Protein AF-A0A7M7L2E6-F1 (afdb_monomer)

Organism: Varroa destructor (NCBI:txid109461)

Solvent-accessible surface area (backbone atoms only — not comparable to full-atom values): 28988 Å² total; per-residue (Å²): 118,69,72,69,52,51,59,59,51,60,64,73,70,65,78,81,90,69,77,88,73,81,75,79,84,74,83,80,76,88,74,62,48,76,52,55,46,76,39,78,93,75,64,26,36,40,39,36,39,40,56,100,57,80,44,65,32,76,37,39,51,66,53,49,52,50,43,47,63,55,47,35,76,76,42,61,82,48,64,85,45,53,67,94,62,72,76,58,90,45,74,78,56,30,52,62,44,36,53,38,44,43,52,30,53,48,52,45,34,73,75,60,32,65,68,42,50,39,41,67,67,42,65,57,54,87,62,53,76,58,73,50,51,71,69,46,56,52,43,52,50,52,52,33,53,49,49,32,48,50,27,52,53,48,45,50,50,49,64,70,44,26,85,80,58,38,68,70,57,35,49,56,53,49,54,53,37,50,44,53,30,48,48,29,46,42,53,45,50,49,63,59,43,51,58,34,41,54,44,38,57,55,24,78,74,42,93,52,68,70,43,42,55,51,17,55,53,28,54,49,49,48,38,54,50,50,28,52,50,31,46,53,54,28,52,54,44,40,48,54,47,54,46,53,51,57,76,55,58,81,52,60,71,86,76,47,53,71,69,56,45,50,54,49,52,41,40,54,23,45,35,36,47,35,45,45,54,24,50,48,35,48,48,52,45,54,48,52,54,41,53,53,54,52,73,76,46,60,94,88,54,86,48,68,67,56,46,51,47,54,29,52,51,37,54,50,50,46,52,46,49,53,45,51,48,55,29,50,56,45,36,47,53,51,51,52,37,35,75,71,69,77,45,64,67,83,85,41,52,81,46,51,52,76,59,66,72,53,26,79,76,72,48,90,75,78,86,73,47,79,68,53,49,56,53,50,52,53,51,44,56,54,50,47,52,55,38,51,53,51,32,51,50,38,50,52,52,65,71,58,43,82,78,76,80,81,90,79,91,80,93,72,82,87,71,89,82,73,91,68,73,73,76,71,80,67,74,50,71,68,52,54,51,50,52,49,53,52,47,50,53,51,42,36,50,51,53,71,68,70,53,74,84,70,85,73,78,77,59,83,66,76,80,74,86,70,85,69,88,73,87,79,92,71,95,73,97,80,81,86,82,67,63,60,66,66,67,57,66,67,67,49,71,65,73,76,113

Foldseek 3Di:
DVPVVVVVVVVVPDDPPDPDDPDPQDPFQPPKDKAWDADLVVQWIWIWIDHVDIFIATHHPLLVVVLVVLLCVLPVVLVVQQDPDSRDNDRVSVVVNRVSVNRSLVVCCNRVNPLQSCCSGGVPQFADLLRDDPSNLVSQLVVLVVQLVVLVVQLVVLVVCDVVCDPVRSLVSLLVSLLSNLLSLLSNLLSLLQLLLVLLVVLVVDDDPVSVVLNLLSVLLLLLSQLVSLVVNLCSLVVSLVVLCVVCPPDPLVPDPLVSNLVNLLSQLVSLLSVLSNLLSVLVSLVVVLVVVVVPDDPVDPPLVNLVSVLVSLVSVLVSLVSVLVNLVSLLVVVVCVVVVSDDPLSCVVSQDDNVVVCVVPNDDDRDDPVNSVVSNVVSVVVSVVSVVSSVVSVVCSVVPPDDDDDDDDDDDPDDDDPPPPPPPSPPPVVSVVSSVVSSVVSNVCVVVVPDDDRDDGDPDPPPVPPDPDDDDDDDDDDRDPSPVSNPDSSVVSNVD

Structure (mmCIF, N/CA/C/O backbone):
data_AF-A0A7M7L2E6-F1
#
_entry.id   AF-A0A7M7L2E6-F1
#
loop_
_atom_site.group_PDB
_atom_site.id
_atom_site.type_symbol
_atom_site.label_atom_id
_atom_site.label_alt_id
_atom_site.label_comp_id
_atom_site.label_asym_id
_atom_site.label_entity_id
_atom_site.label_seq_id
_atom_site.pdbx_PDB_ins_code
_atom_site.Cartn_x
_atom_site.Cartn_y
_atom_site.Cartn_z
_atom_site.occupancy
_atom_site.B_iso_or_equiv
_atom_site.auth_seq_id
_atom_site.auth_comp_id
_atom_site.auth_asym_id
_atom_site.auth_atom_id
_atom_site.pdbx_PDB_model_num
ATOM 1 N N . MET A 1 1 ? -19.469 5.366 -15.930 1.00 36.00 1 MET A N 1
ATOM 2 C CA . MET A 1 1 ? -18.428 4.706 -15.107 1.00 36.00 1 MET A CA 1
ATOM 3 C C . MET A 1 1 ? -18.987 3.955 -13.895 1.00 36.00 1 MET A C 1
ATOM 5 O O . MET A 1 1 ? -18.402 2.942 -13.564 1.00 36.00 1 MET A O 1
ATOM 9 N N . SER A 1 2 ? -20.121 4.353 -13.292 1.00 35.62 2 SER A N 1
ATOM 10 C CA . SER A 1 2 ? -20.678 3.677 -12.095 1.00 35.62 2 SER A CA 1
ATOM 11 C C . SER A 1 2 ? -21.212 2.250 -12.341 1.00 35.62 2 SER A C 1
ATOM 13 O O . SER A 1 2 ? -20.822 1.329 -11.640 1.00 35.62 2 SER A O 1
ATOM 15 N N . ALA A 1 3 ? -22.001 2.019 -13.399 1.00 25.95 3 ALA A N 1
ATOM 16 C CA . ALA A 1 3 ? -22.661 0.718 -13.621 1.00 25.95 3 ALA A CA 1
ATOM 17 C C . ALA A 1 3 ? -21.744 -0.401 -14.173 1.00 25.95 3 ALA A C 1
ATOM 19 O O . ALA A 1 3 ? -22.032 -1.584 -14.026 1.00 25.95 3 ALA A O 1
ATOM 20 N N . MET A 1 4 ? -20.620 -0.045 -14.809 1.00 29.53 4 MET A N 1
ATOM 21 C CA . MET A 1 4 ? -19.663 -1.021 -15.363 1.00 29.53 4 MET A CA 1
ATOM 22 C C . MET A 1 4 ? -18.672 -1.547 -14.309 1.00 29.53 4 MET A C 1
ATOM 24 O O . MET A 1 4 ? -18.077 -2.605 -14.498 1.00 29.53 4 MET A O 1
ATOM 28 N N . VAL A 1 5 ? -18.509 -0.811 -13.204 1.00 37.50 5 VAL A N 1
ATOM 29 C CA . VAL A 1 5 ? -17.696 -1.212 -12.046 1.00 37.50 5 VAL A CA 1
ATOM 30 C C . VAL A 1 5 ? -18.522 -2.095 -11.105 1.00 37.50 5 VAL A C 1
ATOM 32 O O . VAL A 1 5 ? -18.025 -3.126 -10.668 1.00 37.50 5 VAL A O 1
ATOM 35 N N . GLU A 1 6 ? -19.810 -1.793 -10.906 1.00 30.44 6 GLU A N 1
ATOM 36 C CA . GLU A 1 6 ? -20.743 -2.648 -10.146 1.00 30.44 6 GLU A CA 1
ATOM 37 C C . GLU A 1 6 ? -20.878 -4.063 -10.732 1.00 30.44 6 GLU A C 1
ATOM 39 O O . GLU A 1 6 ? -20.789 -5.045 -9.999 1.00 30.44 6 GLU A O 1
ATOM 44 N N . ALA A 1 7 ? -20.977 -4.200 -12.060 1.00 30.70 7 ALA A N 1
ATOM 45 C CA . ALA A 1 7 ? -21.069 -5.514 -12.706 1.00 30.70 7 ALA A CA 1
ATOM 46 C C . ALA A 1 7 ? -19.792 -6.370 -12.551 1.00 30.70 7 ALA A C 1
ATOM 48 O O . ALA A 1 7 ? -19.868 -7.598 -12.539 1.00 30.70 7 ALA A O 1
ATOM 49 N N . ARG A 1 8 ? -18.617 -5.739 -12.395 1.00 37.03 8 ARG A N 1
ATOM 50 C CA . ARG A 1 8 ? -17.350 -6.438 -12.114 1.00 37.03 8 ARG A CA 1
ATOM 51 C C . ARG A 1 8 ? -17.229 -6.862 -10.651 1.00 37.03 8 ARG A C 1
ATOM 53 O O . ARG A 1 8 ? -16.575 -7.862 -10.384 1.00 37.03 8 ARG A O 1
ATOM 60 N N . VAL A 1 9 ? -17.902 -6.163 -9.736 1.00 35.94 9 VAL A N 1
ATOM 61 C CA . VAL A 1 9 ? -17.963 -6.523 -8.311 1.00 35.94 9 VAL A CA 1
ATOM 62 C C . VAL A 1 9 ? -19.000 -7.619 -8.045 1.00 35.94 9 VAL A C 1
ATOM 64 O O . VAL A 1 9 ? -18.755 -8.499 -7.228 1.00 35.94 9 VAL A O 1
ATOM 67 N N . GLN A 1 10 ? -20.108 -7.670 -8.792 1.00 32.78 10 GLN A N 1
ATOM 68 C CA . GLN A 1 10 ? -21.101 -8.749 -8.657 1.00 32.78 10 GLN A CA 1
ATOM 69 C C . GLN A 1 10 ? -20.528 -10.137 -9.017 1.00 32.78 10 GLN A C 1
ATOM 71 O O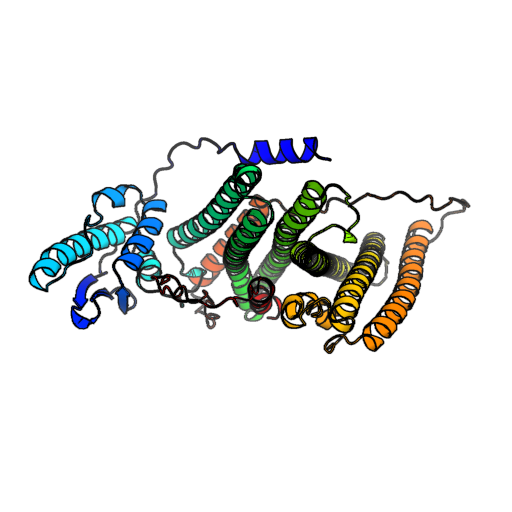 . GLN A 1 10 ? -20.920 -11.144 -8.429 1.00 32.78 10 GLN A O 1
ATOM 76 N N . ALA A 1 11 ? -19.566 -10.193 -9.947 1.00 34.84 11 ALA A N 1
ATOM 77 C CA . ALA A 1 11 ? -18.842 -11.415 -10.302 1.00 34.84 11 ALA A CA 1
ATOM 78 C C . ALA A 1 11 ? -17.820 -11.856 -9.228 1.00 34.84 11 ALA A C 1
ATOM 80 O O . ALA A 1 11 ? -17.425 -13.017 -9.216 1.00 34.84 11 ALA A O 1
ATOM 81 N N . LEU A 1 12 ? -17.444 -10.968 -8.294 1.00 34.41 12 LEU A N 1
ATOM 82 C CA . LEU A 1 12 ? -16.587 -11.272 -7.135 1.00 34.41 12 LEU A CA 1
ATOM 83 C C . LEU A 1 12 ? -17.357 -11.934 -5.973 1.00 34.41 12 LEU A C 1
ATOM 85 O O . LEU A 1 12 ? -16.743 -12.355 -4.998 1.00 34.41 12 LEU A O 1
ATOM 89 N N . LEU A 1 13 ? -18.690 -12.036 -6.060 1.00 32.56 13 LEU A N 1
ATOM 90 C CA . LEU A 1 13 ? -19.552 -12.587 -5.002 1.00 32.56 13 LEU A CA 1
ATOM 91 C C . LEU A 1 13 ? -19.965 -14.051 -5.225 1.00 32.56 13 LEU A C 1
ATOM 93 O O . LEU A 1 13 ? -20.563 -14.656 -4.336 1.00 32.56 13 LEU A O 1
ATOM 97 N N . GLN A 1 14 ? -19.675 -14.642 -6.387 1.00 27.91 14 GLN A N 1
ATOM 98 C CA . GLN A 1 14 ? -20.063 -16.023 -6.682 1.00 27.91 14 GLN A CA 1
ATOM 99 C C . GLN A 1 14 ? -18.870 -16.964 -6.522 1.00 27.91 14 GLN A C 1
ATOM 101 O O . GLN A 1 14 ? -18.036 -17.110 -7.412 1.00 27.91 14 GLN A O 1
ATOM 106 N N . ALA A 1 15 ? -18.802 -17.621 -5.364 1.00 31.91 15 ALA A N 1
ATOM 107 C CA . ALA A 1 15 ? -17.883 -18.727 -5.140 1.00 31.91 15 ALA A CA 1
ATOM 108 C C . ALA A 1 15 ? -18.199 -19.882 -6.114 1.00 31.91 15 ALA A C 1
ATOM 110 O O . ALA A 1 15 ? -19.363 -20.286 -6.212 1.00 31.91 15 ALA A O 1
ATOM 111 N N . PRO A 1 16 ? -17.206 -20.473 -6.801 1.00 31.25 16 PRO A N 1
ATOM 112 C CA . PRO A 1 16 ? -17.433 -21.701 -7.544 1.00 31.25 16 PRO A CA 1
ATOM 113 C C . PRO A 1 16 ? -17.697 -22.833 -6.546 1.00 31.25 16 PRO A C 1
ATOM 115 O O . PRO A 1 16 ? -16.834 -23.185 -5.738 1.00 31.25 16 PRO A O 1
ATOM 118 N N . SER A 1 17 ? -18.892 -23.424 -6.606 1.00 30.11 17 SER A N 1
ATOM 119 C CA . SER A 1 17 ? -19.244 -24.635 -5.865 1.00 30.11 17 SER A CA 1
ATOM 120 C C . SER A 1 17 ? -18.403 -25.809 -6.374 1.00 30.11 17 SER A C 1
ATOM 122 O O . SER A 1 17 ? -18.797 -26.535 -7.288 1.00 30.11 17 SER A O 1
ATOM 124 N N . SER A 1 18 ? -17.211 -25.972 -5.808 1.00 34.94 18 SER A N 1
ATOM 125 C CA . SER A 1 18 ? -16.357 -27.131 -6.053 1.00 34.94 18 SER A CA 1
ATOM 126 C C . SER A 1 18 ? -16.711 -28.234 -5.050 1.00 34.94 18 SER A C 1
ATOM 128 O O . SER A 1 18 ? -16.861 -27.939 -3.862 1.00 34.94 18 SER A O 1
ATOM 130 N N . PRO A 1 19 ? -16.847 -29.501 -5.480 1.00 31.48 19 PRO A N 1
ATOM 131 C CA . PRO A 1 19 ? -17.125 -30.605 -4.569 1.00 31.48 19 PRO A CA 1
ATOM 132 C C . PRO A 1 19 ? -15.952 -30.805 -3.592 1.00 31.48 19 PRO A C 1
ATOM 134 O O . PRO A 1 19 ? -14.810 -30.478 -3.934 1.00 31.48 19 PRO A O 1
ATOM 137 N N . PRO A 1 20 ? -16.192 -31.357 -2.388 1.00 31.31 20 PRO A N 1
ATOM 138 C CA . PRO A 1 20 ? -15.152 -31.533 -1.382 1.00 31.31 20 PRO A CA 1
ATOM 139 C C . PRO A 1 20 ? -14.065 -32.476 -1.913 1.00 31.31 20 PRO A C 1
ATOM 141 O O . PRO A 1 20 ? -14.255 -33.689 -2.024 1.00 31.31 20 PRO A O 1
ATOM 144 N N . ARG A 1 21 ? -12.901 -31.914 -2.255 1.00 36.22 21 ARG A N 1
ATOM 145 C CA . ARG A 1 21 ? -11.691 -32.687 -2.546 1.00 36.22 21 ARG A CA 1
ATOM 146 C C . ARG A 1 21 ? -11.227 -33.325 -1.239 1.00 36.22 21 ARG A C 1
ATOM 148 O O . ARG A 1 21 ? -10.922 -32.616 -0.284 1.00 36.22 21 ARG A O 1
ATOM 155 N N . ARG A 1 22 ? -11.167 -34.662 -1.197 1.00 30.41 22 ARG A N 1
ATOM 156 C CA . ARG A 1 22 ? -10.532 -35.400 -0.096 1.00 30.41 22 ARG A CA 1
ATOM 157 C C . ARG A 1 22 ? -9.095 -34.904 0.063 1.00 30.41 22 ARG A C 1
ATOM 159 O O . ARG A 1 22 ? -8.297 -35.020 -0.865 1.00 30.41 22 ARG A O 1
ATOM 166 N N . VAL A 1 23 ? -8.801 -34.350 1.234 1.00 35.06 23 VAL A N 1
ATOM 167 C CA . VAL A 1 23 ? -7.448 -33.981 1.654 1.00 35.06 23 VAL A CA 1
ATOM 168 C C . VAL A 1 23 ? -6.615 -35.271 1.718 1.00 35.06 23 VAL A C 1
ATOM 170 O O . VAL A 1 23 ? -7.081 -36.247 2.315 1.00 35.06 23 VAL A O 1
ATOM 173 N N . PRO A 1 24 ? -5.429 -35.341 1.086 1.00 34.34 24 PRO A N 1
ATOM 174 C CA . PRO A 1 24 ? -4.518 -36.467 1.270 1.00 34.34 24 PRO A CA 1
ATOM 175 C C . PRO A 1 24 ? -4.148 -36.563 2.752 1.00 34.34 24 PRO A C 1
ATOM 177 O O . PRO A 1 24 ? -3.794 -35.552 3.354 1.00 34.34 24 PRO A O 1
ATOM 180 N N . MET A 1 25 ? -4.239 -37.754 3.348 1.00 35.12 25 MET A N 1
ATOM 181 C CA . MET A 1 25 ? -3.798 -37.940 4.730 1.00 35.12 25 MET A CA 1
ATOM 182 C C . MET A 1 25 ? -2.310 -37.590 4.842 1.00 35.12 25 MET A C 1
ATOM 184 O O . MET A 1 25 ? -1.479 -38.148 4.123 1.00 35.12 25 MET A O 1
ATOM 188 N N . LEU A 1 26 ? -2.008 -36.635 5.723 1.00 44.16 26 LEU A N 1
ATOM 189 C CA . LEU A 1 26 ? -0.656 -36.216 6.076 1.00 44.16 26 LEU A CA 1
ATOM 190 C C . LEU A 1 26 ? 0.149 -37.408 6.630 1.00 44.16 26 LEU A C 1
ATOM 192 O O . LEU A 1 26 ? -0.424 -38.288 7.280 1.00 44.16 26 LEU A O 1
ATOM 196 N N . PRO A 1 27 ? 1.476 -37.454 6.408 1.00 39.38 27 PRO A N 1
ATOM 197 C CA . PRO A 1 27 ? 2.329 -38.460 7.022 1.00 39.38 27 PRO A CA 1
ATOM 198 C C . PRO A 1 27 ? 2.251 -38.340 8.548 1.00 39.38 27 PRO A C 1
ATOM 200 O O . PRO A 1 27 ? 2.429 -37.263 9.115 1.00 39.38 27 PRO A O 1
ATOM 203 N N . THR A 1 28 ? 1.987 -39.462 9.214 1.00 41.62 28 THR A N 1
ATOM 204 C CA . THR A 1 28 ? 1.915 -39.569 10.674 1.00 41.62 28 THR A CA 1
ATOM 205 C C . THR A 1 28 ? 3.182 -39.012 11.321 1.00 41.62 28 THR A C 1
ATOM 207 O O . THR A 1 28 ? 4.281 -39.517 11.083 1.00 41.62 28 THR A O 1
ATOM 210 N N . SER A 1 29 ? 3.023 -37.985 12.159 1.00 49.69 29 SER A N 1
ATOM 211 C CA . SER A 1 29 ? 4.074 -37.325 12.938 1.00 49.69 29 SER A CA 1
ATOM 212 C C . SER A 1 29 ? 4.610 -38.238 14.050 1.00 49.69 29 SER A C 1
ATOM 214 O O . SER A 1 29 ? 4.361 -38.021 15.237 1.00 49.69 29 SER A O 1
ATOM 216 N N . GLY A 1 30 ? 5.326 -39.299 13.682 1.00 46.09 30 GLY A N 1
ATOM 217 C CA . GLY A 1 30 ? 6.003 -40.180 14.629 1.00 46.09 30 GLY A CA 1
ATOM 218 C C . GLY A 1 30 ? 7.189 -39.462 15.272 1.00 46.09 30 GLY A C 1
ATOM 219 O O . GLY A 1 30 ? 8.284 -39.490 14.724 1.00 46.09 30 GLY A O 1
ATOM 220 N N . GLY A 1 31 ? 6.970 -38.791 16.407 1.00 68.62 31 GLY A N 1
ATOM 221 C CA . GLY A 1 31 ? 8.048 -38.254 17.250 1.00 68.62 31 GLY A CA 1
ATOM 222 C C . GLY A 1 31 ? 7.841 -36.851 17.824 1.00 68.62 31 GLY A C 1
ATOM 223 O O . GLY A 1 31 ? 8.683 -36.407 18.597 1.00 68.62 31 GLY A O 1
ATOM 224 N N . ALA A 1 32 ? 6.758 -36.142 17.486 1.00 79.19 32 ALA A N 1
ATOM 225 C CA . ALA A 1 32 ? 6.509 -34.817 18.054 1.00 79.19 32 ALA A CA 1
ATOM 226 C C . ALA A 1 32 ? 5.829 -34.913 19.437 1.00 79.19 32 ALA A C 1
ATOM 228 O O . ALA A 1 32 ? 4.757 -35.506 19.559 1.00 79.19 32 ALA A O 1
ATOM 229 N N . GLN A 1 33 ? 6.431 -34.327 20.476 1.00 85.44 33 GLN A N 1
ATOM 230 C CA . GLN A 1 33 ? 5.898 -34.314 21.844 1.00 85.44 33 GLN A CA 1
ATOM 231 C C . GLN A 1 33 ? 5.470 -32.902 22.249 1.00 85.44 33 GLN A C 1
ATOM 233 O O . GLN A 1 33 ? 6.239 -31.954 22.108 1.00 85.44 33 GLN A O 1
ATOM 238 N N . LEU A 1 34 ? 4.254 -32.766 22.787 1.00 90.31 34 LEU A N 1
ATOM 239 C CA . LEU A 1 34 ? 3.698 -31.490 23.234 1.00 90.31 34 LEU A CA 1
ATOM 240 C C . LEU A 1 34 ? 3.366 -31.518 24.732 1.00 90.31 34 LEU A C 1
ATOM 242 O O . LEU A 1 34 ? 2.693 -32.440 25.207 1.00 90.31 34 LEU A O 1
ATOM 246 N N . ASN A 1 35 ? 3.812 -30.498 25.469 1.00 91.12 35 ASN A N 1
ATOM 247 C CA . ASN A 1 35 ? 3.484 -30.302 26.883 1.00 91.12 35 ASN A CA 1
ATOM 248 C C . ASN A 1 35 ? 2.792 -28.954 27.111 1.00 91.12 35 ASN A C 1
ATOM 250 O O . ASN A 1 35 ? 3.041 -27.987 26.389 1.00 91.12 35 ASN A O 1
ATOM 254 N N . VAL A 1 36 ? 1.922 -28.932 28.121 1.00 92.94 36 VAL A N 1
ATOM 255 C CA . VAL A 1 36 ? 1.087 -27.795 28.509 1.00 92.94 36 VAL A CA 1
ATOM 256 C C . VAL A 1 36 ? 1.127 -27.686 30.023 1.00 92.94 36 VAL A C 1
ATOM 258 O O . VAL A 1 36 ? 0.654 -28.597 30.701 1.00 92.94 36 VAL A O 1
ATOM 261 N N . ASP A 1 37 ? 1.621 -26.563 30.523 1.00 91.81 37 ASP A N 1
ATOM 262 C CA . ASP A 1 37 ? 1.673 -26.250 31.946 1.00 91.81 37 ASP A CA 1
ATOM 263 C C . ASP A 1 37 ? 1.014 -24.888 32.208 1.00 91.81 37 ASP A C 1
ATOM 265 O O . ASP A 1 37 ? 0.951 -24.030 31.328 1.00 91.81 37 ASP A O 1
ATOM 269 N N . TRP A 1 38 ? 0.488 -24.676 33.412 1.00 91.56 38 TRP A N 1
ATOM 270 C CA . TRP A 1 38 ? -0.075 -23.388 33.826 1.00 91.56 38 TRP A CA 1
ATOM 271 C C . TRP A 1 38 ? 0.908 -22.648 34.727 1.00 91.56 38 TRP A C 1
ATOM 273 O O . TRP A 1 38 ? 1.419 -23.225 35.684 1.00 91.56 38 TRP A O 1
ATOM 283 N N . GLU A 1 39 ? 1.131 -21.361 34.454 1.00 89.38 39 GLU A N 1
ATOM 284 C CA . GLU A 1 39 ? 1.945 -20.465 35.277 1.00 89.38 39 GLU A CA 1
ATOM 285 C C . GLU A 1 39 ? 1.038 -19.481 36.041 1.00 89.38 39 GLU A C 1
ATOM 287 O O . GLU A 1 39 ? 0.658 -18.434 35.500 1.00 89.38 39 GLU A O 1
ATOM 292 N N . PRO A 1 40 ? 0.707 -19.754 37.321 1.00 83.31 40 PRO A N 1
ATOM 293 C CA . PRO A 1 40 ? -0.253 -18.953 38.083 1.00 83.31 40 PRO A CA 1
ATOM 294 C C . PRO A 1 40 ? 0.177 -17.499 38.259 1.00 83.31 40 PRO A C 1
ATOM 296 O O . PRO A 1 40 ? -0.663 -16.604 38.227 1.00 83.31 40 PRO A O 1
ATOM 299 N N . GLN A 1 41 ? 1.484 -17.257 38.418 1.00 84.50 41 GLN A N 1
ATOM 300 C CA . GLN A 1 41 ? 2.014 -15.909 38.637 1.00 84.50 41 GLN A CA 1
ATOM 301 C C . GLN A 1 41 ? 1.810 -14.998 37.426 1.00 84.50 41 GLN A C 1
ATOM 303 O O . GLN A 1 41 ? 1.548 -13.810 37.588 1.00 84.50 41 GLN A O 1
ATOM 308 N N . LYS A 1 42 ? 1.889 -15.560 36.217 1.00 85.81 42 LYS A N 1
ATOM 309 C CA . LYS A 1 42 ? 1.720 -14.811 34.968 1.00 85.81 42 LYS A CA 1
ATOM 310 C C . LYS A 1 42 ? 0.306 -14.900 34.406 1.00 85.81 42 LYS A C 1
ATOM 312 O O . LYS A 1 42 ? -0.016 -14.155 33.488 1.00 85.81 42 LYS A O 1
ATOM 317 N N . LYS A 1 43 ? -0.526 -15.804 34.937 1.00 88.75 43 LYS A N 1
ATOM 318 C CA . LYS A 1 43 ? -1.839 -16.168 34.386 1.00 88.75 43 LYS A CA 1
ATOM 319 C C . LYS A 1 43 ? -1.750 -16.573 32.904 1.00 88.75 43 LYS A C 1
ATOM 321 O O . LYS A 1 43 ? -2.564 -16.147 32.084 1.00 88.75 43 LYS A O 1
ATOM 326 N N . ARG A 1 44 ? -0.729 -17.365 32.560 1.00 91.69 44 ARG A N 1
ATOM 327 C CA . ARG A 1 44 ? -0.437 -17.824 31.190 1.00 91.69 44 ARG A CA 1
ATOM 328 C C . ARG A 1 44 ? -0.202 -19.333 31.160 1.00 91.69 44 ARG A C 1
ATOM 330 O O . ARG A 1 44 ? 0.229 -19.924 32.147 1.00 91.69 44 ARG A O 1
ATOM 337 N N . PHE A 1 45 ? -0.454 -19.936 30.007 1.00 92.19 45 PHE A N 1
ATOM 338 C CA . PHE A 1 45 ? -0.129 -21.321 29.695 1.00 92.19 45 PHE A CA 1
ATOM 339 C C . PHE A 1 45 ? 1.269 -21.393 29.083 1.00 92.19 45 PHE A C 1
ATOM 341 O O . PHE A 1 45 ? 1.541 -20.742 28.076 1.00 92.19 45 PHE A O 1
ATOM 348 N N . ALA A 1 46 ? 2.151 -22.191 29.669 1.00 92.44 46 ALA A N 1
ATOM 349 C CA . ALA A 1 46 ? 3.427 -22.548 29.079 1.00 92.44 46 ALA A CA 1
ATOM 350 C C . ALA A 1 46 ? 3.226 -23.748 28.146 1.00 92.44 46 ALA A C 1
ATOM 352 O O . ALA A 1 46 ? 2.839 -24.835 28.575 1.00 92.44 46 ALA A O 1
ATOM 353 N N . LEU A 1 47 ? 3.477 -23.544 26.857 1.00 93.62 47 LEU A N 1
ATOM 354 C CA . LEU A 1 47 ? 3.458 -24.589 25.843 1.00 93.62 47 LEU A CA 1
ATOM 355 C C . LEU A 1 47 ? 4.890 -24.975 25.485 1.00 93.62 47 LEU A C 1
ATOM 357 O O . LEU A 1 47 ? 5.769 -24.115 25.388 1.00 93.62 47 LEU A O 1
ATOM 361 N N . SER A 1 48 ? 5.126 -26.260 25.230 1.00 91.06 48 SER A N 1
ATOM 362 C CA . SER A 1 48 ? 6.358 -26.718 24.586 1.00 91.06 48 SER A CA 1
ATOM 363 C C . SER A 1 48 ? 6.073 -27.772 23.529 1.00 91.06 48 SER A C 1
ATOM 365 O O . SER A 1 48 ? 5.251 -28.659 23.745 1.00 91.06 48 SER A O 1
ATOM 367 N N . LEU A 1 49 ? 6.756 -27.664 22.391 1.00 89.12 49 LEU A N 1
ATOM 368 C CA . LEU A 1 49 ? 6.703 -28.620 21.290 1.00 89.12 49 LEU A CA 1
ATOM 369 C C . LEU A 1 49 ? 8.123 -29.101 20.998 1.00 89.12 49 LEU A C 1
ATOM 371 O O . LEU A 1 49 ? 8.984 -28.314 20.612 1.00 89.12 49 LEU A O 1
ATOM 375 N N . GLN A 1 50 ? 8.360 -30.395 21.161 1.00 85.88 50 GLN A N 1
ATOM 376 C CA . GLN A 1 50 ? 9.579 -31.063 20.726 1.00 85.88 50 GLN A CA 1
ATOM 377 C C . GLN A 1 50 ? 9.291 -31.762 19.402 1.00 85.88 50 GLN A C 1
ATOM 379 O O . GLN A 1 50 ? 8.498 -32.696 19.367 1.00 85.88 50 GLN A O 1
ATOM 384 N N . SER A 1 51 ? 9.896 -31.294 18.313 1.00 82.62 51 SER A N 1
ATOM 385 C CA . SER A 1 51 ? 9.871 -31.973 17.012 1.00 82.62 51 SER A CA 1
ATOM 386 C C . SER A 1 51 ? 11.293 -32.018 16.428 1.00 82.62 51 SER A C 1
ATOM 388 O O . SER A 1 51 ? 12.221 -32.403 17.133 1.00 82.62 51 SER A O 1
ATOM 390 N N . LYS A 1 52 ? 11.507 -31.578 15.179 1.00 73.38 52 LYS A N 1
ATOM 391 C CA . LYS A 1 52 ? 12.847 -31.298 14.632 1.00 73.38 52 LYS A CA 1
ATOM 392 C C . LYS A 1 52 ? 13.563 -30.181 15.401 1.00 73.38 52 LYS A C 1
ATOM 394 O O . LYS A 1 52 ? 14.783 -30.197 15.514 1.00 73.38 52 LYS A O 1
ATOM 399 N N . ARG A 1 53 ? 12.802 -29.208 15.910 1.00 75.56 53 ARG A N 1
ATOM 400 C CA . ARG A 1 53 ? 13.267 -28.116 16.775 1.00 75.56 53 ARG A CA 1
ATOM 401 C C . ARG A 1 53 ? 12.433 -28.108 18.059 1.00 75.56 53 ARG A C 1
ATOM 403 O O . ARG A 1 53 ? 11.305 -28.610 18.081 1.00 75.56 53 ARG A O 1
ATOM 410 N N . SER A 1 54 ? 13.007 -27.574 19.135 1.00 82.50 54 SER A N 1
ATOM 411 C CA . SER A 1 54 ? 12.302 -27.363 20.401 1.00 82.50 54 SER A CA 1
ATOM 412 C C . SER A 1 54 ? 11.724 -25.954 20.422 1.00 82.50 54 SER A C 1
ATOM 414 O O . SER A 1 54 ? 12.478 -24.986 20.378 1.00 82.50 54 SER A O 1
ATOM 416 N N . HIS A 1 55 ? 10.408 -25.844 20.558 1.00 84.88 55 HIS A N 1
ATOM 417 C CA . HIS A 1 55 ? 9.701 -24.572 20.663 1.00 84.88 55 HIS A CA 1
ATOM 418 C C . HIS A 1 55 ? 9.081 -24.422 22.051 1.00 84.88 55 HIS A C 1
ATOM 420 O O . HIS A 1 55 ? 8.614 -25.402 22.639 1.00 84.88 55 HIS A O 1
ATOM 426 N N . ARG A 1 56 ? 9.083 -23.197 22.587 1.00 88.56 56 ARG A N 1
ATOM 427 C CA . ARG A 1 56 ? 8.440 -22.845 23.860 1.00 88.56 56 ARG A CA 1
ATOM 428 C C . ARG A 1 56 ? 7.721 -21.513 23.723 1.00 88.56 56 ARG A C 1
ATOM 430 O O . ARG A 1 56 ? 8.270 -20.597 23.128 1.00 88.56 56 ARG A O 1
ATOM 437 N N . ALA A 1 57 ? 6.516 -21.424 24.268 1.00 89.19 57 ALA A N 1
ATOM 438 C CA . ALA A 1 57 ? 5.708 -20.213 24.228 1.00 89.19 57 ALA A CA 1
ATOM 439 C C . ALA A 1 57 ? 4.931 -20.050 25.530 1.00 89.19 57 ALA A C 1
ATOM 441 O O . ALA A 1 57 ? 4.581 -21.035 26.181 1.00 89.19 57 ALA A O 1
ATOM 442 N N . GLN A 1 58 ? 4.655 -18.804 25.903 1.00 90.56 58 GLN A N 1
ATOM 443 C CA . GLN A 1 58 ? 3.786 -18.482 27.030 1.00 90.56 58 GLN A CA 1
ATOM 444 C C . GLN A 1 58 ? 2.557 -17.761 26.502 1.00 90.56 58 GLN A C 1
ATOM 446 O O . GLN A 1 58 ? 2.659 -16.596 26.125 1.00 90.56 58 GLN A O 1
ATOM 451 N N . LEU A 1 59 ? 1.402 -18.422 26.508 1.00 90.31 59 LEU A N 1
ATOM 452 C CA . LEU A 1 59 ? 0.183 -17.893 25.907 1.00 90.31 59 LEU A CA 1
ATOM 453 C C . LEU A 1 59 ? -0.879 -17.538 26.944 1.00 90.31 59 LEU A C 1
ATOM 455 O O . LEU A 1 59 ? -1.147 -18.293 27.879 1.00 90.31 59 LEU A O 1
ATOM 459 N N . SER A 1 60 ? -1.507 -16.383 26.782 1.00 91.44 60 SER A N 1
ATOM 460 C CA . SER A 1 60 ? -2.708 -16.003 27.517 1.00 91.44 60 SER A CA 1
ATOM 461 C C . SER A 1 60 ? -3.937 -16.751 26.979 1.00 91.44 60 SER A C 1
ATOM 463 O O . SER A 1 60 ? -3.924 -17.339 25.895 1.00 91.44 60 SER A O 1
ATOM 465 N N . ALA A 1 61 ? -5.047 -16.698 27.720 1.00 89.50 61 ALA A N 1
ATOM 466 C CA . ALA A 1 61 ? -6.322 -17.234 27.242 1.00 89.50 61 ALA A CA 1
ATOM 467 C C . ALA A 1 61 ? -6.781 -16.557 25.936 1.00 89.50 61 ALA A C 1
ATOM 469 O O . ALA A 1 61 ? -7.302 -17.224 25.044 1.00 89.50 61 ALA A O 1
ATOM 470 N N . THR A 1 62 ? -6.564 -15.244 25.798 1.00 89.06 62 THR A N 1
ATOM 471 C CA . THR A 1 62 ? -6.949 -14.486 24.598 1.00 89.06 62 THR A CA 1
ATOM 472 C C . THR A 1 62 ? -6.112 -14.883 23.385 1.00 89.06 62 THR A C 1
ATOM 474 O O . THR A 1 62 ? -6.660 -15.045 22.295 1.00 89.06 62 THR A O 1
ATOM 477 N N . GLU A 1 63 ? -4.812 -15.116 23.571 1.00 89.12 63 GLU A N 1
ATOM 478 C CA . GLU A 1 63 ? -3.913 -15.603 22.519 1.00 89.12 63 GLU A CA 1
ATOM 479 C C . GLU A 1 63 ? -4.272 -17.034 22.090 1.00 89.12 63 GLU A C 1
ATOM 481 O O . GLU A 1 63 ? -4.318 -17.315 20.895 1.00 89.12 63 GLU A O 1
ATOM 486 N N . LEU A 1 64 ? -4.628 -17.921 23.028 1.00 91.88 64 LEU A N 1
ATOM 487 C CA . LEU A 1 64 ? -5.109 -19.273 22.710 1.00 91.88 64 LEU A CA 1
ATOM 488 C C . LEU A 1 64 ? -6.431 -19.263 21.932 1.00 91.88 64 LEU A C 1
ATOM 490 O O . LEU A 1 64 ? -6.579 -20.013 20.968 1.00 91.88 64 LEU A O 1
ATOM 494 N N . HIS A 1 65 ? -7.382 -18.406 22.313 1.00 91.50 65 HIS A N 1
ATOM 495 C CA . HIS A 1 65 ? -8.620 -18.217 21.551 1.00 91.50 65 HIS A CA 1
ATOM 496 C C . HIS A 1 65 ? -8.344 -17.678 20.144 1.00 91.50 65 HIS A C 1
ATOM 498 O O . HIS A 1 65 ? -8.982 -18.112 19.184 1.00 91.50 65 HIS A O 1
ATOM 504 N N . ALA A 1 66 ? -7.394 -16.751 20.007 1.00 86.56 66 ALA A N 1
ATOM 505 C CA . ALA A 1 66 ? -6.992 -16.231 18.709 1.00 86.56 66 ALA A CA 1
ATOM 506 C C . ALA A 1 66 ? -6.370 -17.329 17.831 1.00 86.56 66 ALA A C 1
ATOM 508 O O . ALA A 1 66 ? -6.829 -17.532 16.710 1.00 86.56 66 ALA A O 1
ATOM 509 N N . ALA A 1 67 ? -5.422 -18.097 18.375 1.00 88.31 67 ALA A N 1
ATOM 510 C CA . ALA A 1 67 ? -4.802 -19.236 17.703 1.00 88.31 67 ALA A CA 1
ATOM 511 C C . ALA A 1 67 ? -5.831 -20.297 17.276 1.00 88.31 67 ALA A C 1
ATOM 513 O O . ALA A 1 67 ? -5.780 -20.816 16.163 1.00 88.31 67 ALA A O 1
ATOM 514 N N . HIS A 1 68 ? -6.811 -20.598 18.130 1.00 90.94 68 HIS A N 1
ATOM 515 C CA . HIS A 1 68 ? -7.892 -21.523 17.795 1.00 90.94 68 HIS A CA 1
ATOM 516 C C . HIS A 1 68 ? -8.804 -20.999 16.681 1.00 90.94 68 HIS A C 1
ATOM 518 O O . HIS A 1 68 ? -9.116 -21.732 15.742 1.00 90.94 68 HIS A O 1
ATOM 524 N N . ARG A 1 69 ? -9.183 -19.716 16.737 1.00 87.62 69 ARG A N 1
ATOM 525 C CA . ARG A 1 69 ? -9.965 -19.059 15.681 1.00 87.62 69 ARG A CA 1
ATOM 526 C C . ARG A 1 69 ? -9.257 -19.113 14.325 1.00 87.62 69 ARG A C 1
ATOM 528 O O . ARG A 1 69 ? -9.934 -19.164 13.297 1.00 87.62 69 ARG A O 1
ATOM 535 N N . ASP A 1 70 ? -7.933 -19.096 14.327 1.00 83.69 70 ASP A N 1
ATOM 536 C CA . ASP A 1 70 ? -7.130 -19.221 13.118 1.00 83.69 70 ASP A CA 1
ATOM 537 C C . ASP A 1 70 ? -7.082 -20.687 12.649 1.00 83.69 70 ASP A C 1
ATOM 539 O O . ASP A 1 70 ? -7.400 -20.971 11.497 1.00 83.69 70 ASP A O 1
ATOM 543 N N . LEU A 1 71 ? -6.838 -21.646 13.549 1.00 85.25 71 LEU A N 1
ATOM 544 C CA . LEU A 1 71 ? -6.793 -23.081 13.226 1.00 85.25 71 LEU A CA 1
ATOM 545 C C . LEU A 1 71 ? -8.119 -23.665 12.731 1.00 85.25 71 LEU A C 1
ATOM 547 O O . LEU A 1 71 ? -8.113 -24.500 11.826 1.00 85.25 71 LEU A O 1
ATOM 551 N N . ARG A 1 72 ? -9.266 -23.218 13.255 1.00 87.19 72 ARG A N 1
ATOM 552 C CA . ARG A 1 72 ? -10.581 -23.700 12.788 1.00 87.19 72 ARG A CA 1
ATOM 553 C C . ARG A 1 72 ? -10.849 -23.375 11.313 1.00 87.19 72 ARG A C 1
ATOM 555 O O . ARG A 1 72 ? -11.681 -24.028 10.692 1.00 87.19 72 ARG A O 1
ATOM 562 N N . LYS A 1 73 ? -10.140 -22.395 10.730 1.00 80.56 73 LYS A N 1
ATOM 563 C CA . LYS A 1 73 ? -10.208 -22.096 9.287 1.00 80.56 73 LYS A CA 1
ATOM 564 C C . LYS A 1 73 ? -9.541 -23.186 8.441 1.00 80.56 73 LYS A C 1
ATOM 566 O O . LYS A 1 73 ? -9.954 -23.398 7.302 1.00 80.56 73 LYS A O 1
ATOM 571 N N . ALA A 1 74 ? -8.520 -23.855 8.982 1.00 75.56 74 ALA A N 1
ATOM 572 C CA . ALA A 1 74 ? -7.882 -25.013 8.356 1.00 75.56 74 ALA A CA 1
ATOM 573 C C . ALA A 1 74 ? -8.677 -26.295 8.626 1.00 75.56 74 ALA A C 1
ATOM 575 O O . ALA A 1 74 ? -8.910 -27.084 7.712 1.00 75.56 74 ALA A O 1
ATOM 576 N N . GLN A 1 75 ? -9.112 -26.487 9.874 1.00 83.38 75 GLN A N 1
ATOM 577 C CA . GLN A 1 75 ? -9.765 -27.712 10.315 1.00 83.38 75 GLN A CA 1
ATOM 578 C C . GLN A 1 75 ? -10.960 -27.403 11.234 1.00 83.38 75 GLN A C 1
ATOM 580 O O . GLN A 1 75 ? -10.805 -27.325 12.455 1.00 83.38 75 GLN A O 1
ATOM 585 N N . PRO A 1 76 ? -12.176 -27.264 10.669 1.00 85.25 76 PRO A N 1
ATOM 586 C CA . PRO A 1 76 ? -13.380 -26.931 11.433 1.00 85.25 76 PRO A CA 1
ATOM 587 C C . PRO A 1 76 ? -13.742 -27.952 12.518 1.00 85.25 76 PRO A C 1
ATOM 589 O O . PRO A 1 76 ? -14.345 -27.590 13.519 1.00 85.25 76 PRO A O 1
ATOM 592 N N . SER A 1 77 ? -13.332 -29.218 12.372 1.00 87.19 77 SER A N 1
ATOM 593 C CA . SER A 1 77 ? -13.592 -30.272 13.366 1.00 87.19 77 SER A CA 1
ATOM 594 C C . SER A 1 77 ? -12.895 -30.041 14.716 1.00 87.19 77 SER A C 1
ATOM 596 O O . SER A 1 77 ? -13.134 -30.782 15.663 1.00 87.19 77 SER A O 1
ATOM 598 N N . LEU A 1 78 ? -11.993 -29.057 14.809 1.00 88.19 78 LEU A N 1
ATOM 599 C CA . LEU A 1 78 ? -11.300 -28.701 16.047 1.00 88.19 78 LEU A CA 1
ATOM 600 C C . LEU A 1 78 ? -12.185 -27.932 17.043 1.00 88.19 78 LEU A C 1
ATOM 602 O O . LEU A 1 78 ? -11.825 -27.870 18.219 1.00 88.19 78 LEU A O 1
ATOM 606 N N . ASP A 1 79 ? -13.314 -27.364 16.601 1.00 88.88 79 ASP A N 1
ATOM 607 C CA . ASP A 1 79 ? -14.237 -26.577 17.443 1.00 88.88 79 ASP A CA 1
ATOM 608 C C . ASP A 1 79 ? -14.776 -27.413 18.617 1.00 88.88 79 ASP A C 1
ATOM 610 O O . ASP A 1 79 ? -14.816 -26.954 19.755 1.00 88.88 79 ASP A O 1
ATOM 614 N N . GLU A 1 80 ? -15.093 -28.688 18.369 1.00 89.94 80 GLU A N 1
ATOM 615 C CA . GLU A 1 80 ? -15.627 -29.613 19.381 1.00 89.94 80 GLU A CA 1
ATOM 616 C C . GLU A 1 80 ? -14.604 -29.986 20.465 1.00 89.94 80 GLU A C 1
ATOM 618 O O . GLU A 1 80 ? -14.959 -30.487 21.533 1.00 89.94 80 GLU A O 1
ATOM 623 N N . LEU A 1 81 ? -13.315 -29.774 20.192 1.00 90.69 81 LEU A N 1
ATOM 624 C CA . LEU A 1 81 ? -12.224 -30.193 21.066 1.00 90.69 81 LEU A CA 1
ATOM 625 C C . LEU A 1 81 ? -11.665 -29.050 21.911 1.00 90.69 81 LEU A C 1
ATOM 627 O O . LEU A 1 81 ? -10.942 -29.330 22.871 1.00 90.69 81 LEU A O 1
ATOM 631 N N . PHE A 1 82 ? -11.964 -27.798 21.558 1.00 92.94 82 PHE A N 1
ATOM 632 C CA . PHE A 1 82 ? -11.391 -26.632 22.214 1.00 92.94 82 PHE A CA 1
ATOM 633 C C . PHE A 1 82 ? -11.989 -26.416 23.618 1.00 92.94 82 PHE A C 1
ATOM 635 O O . PHE A 1 82 ? -13.207 -26.505 23.785 1.00 92.94 82 PHE A O 1
ATOM 642 N N . PRO A 1 83 ? -11.169 -26.124 24.649 1.00 91.56 83 PRO A N 1
ATOM 643 C CA . PRO A 1 83 ? -11.673 -25.938 26.008 1.00 91.56 83 PRO A CA 1
ATOM 644 C C . PRO A 1 83 ? -12.666 -24.771 26.107 1.00 91.56 83 PRO A C 1
ATOM 646 O O . PRO A 1 83 ? -12.359 -23.643 25.721 1.00 91.56 83 PRO A O 1
ATOM 649 N N . ALA A 1 84 ? -13.837 -25.009 26.704 1.00 86.50 84 ALA A N 1
ATOM 650 C CA . ALA A 1 84 ? -14.876 -23.983 26.852 1.00 86.50 84 ALA A CA 1
ATOM 651 C C . ALA A 1 84 ? -14.482 -22.851 27.825 1.00 86.50 84 ALA A C 1
ATOM 653 O O . ALA A 1 84 ? -15.028 -21.749 27.758 1.00 86.50 84 ALA A O 1
ATOM 654 N N . LYS A 1 85 ? -13.554 -23.115 28.757 1.00 87.12 85 LYS A N 1
ATOM 655 C CA . LYS A 1 85 ? -13.062 -22.144 29.745 1.00 87.12 85 LYS A CA 1
ATOM 656 C C . LYS A 1 85 ? -11.539 -22.217 29.858 1.00 87.12 85 LYS A C 1
ATOM 658 O O . LYS A 1 85 ? -11.000 -23.220 30.307 1.00 87.12 85 LYS A O 1
ATOM 663 N N . LEU A 1 86 ? -10.862 -21.115 29.531 1.00 86.44 86 LEU A N 1
ATOM 664 C CA . LEU A 1 86 ? -9.398 -20.971 29.600 1.00 86.44 86 LEU A CA 1
ATOM 665 C C . LEU A 1 86 ? -8.915 -20.058 30.742 1.00 86.44 86 LEU A C 1
ATOM 667 O O . LEU A 1 86 ? -7.805 -19.537 30.697 1.00 86.44 86 LEU A O 1
ATOM 671 N N . ALA A 1 87 ? -9.736 -19.850 31.774 1.00 84.75 87 ALA A N 1
ATOM 672 C CA . ALA A 1 87 ? -9.440 -18.929 32.875 1.00 84.75 87 ALA A CA 1
ATOM 673 C C . ALA A 1 87 ? -9.400 -19.635 34.246 1.00 84.75 87 ALA A C 1
ATOM 675 O O . ALA A 1 87 ? -10.248 -19.348 35.098 1.00 84.75 87 ALA A O 1
ATOM 676 N N . PRO A 1 88 ? -8.451 -20.564 34.476 1.00 85.19 88 PRO A N 1
ATOM 677 C CA . PRO A 1 88 ? -8.280 -21.164 35.792 1.00 85.19 88 PRO A CA 1
ATOM 678 C C . PRO A 1 88 ? -7.786 -20.111 36.793 1.00 85.19 88 PRO A C 1
ATOM 680 O O . PRO A 1 88 ? -6.872 -19.334 36.506 1.00 85.19 88 PRO A O 1
ATOM 683 N N . ARG A 1 89 ? -8.392 -20.065 37.982 1.00 80.62 89 ARG A N 1
ATOM 684 C CA . ARG A 1 89 ? -8.023 -19.116 39.049 1.00 80.62 89 ARG A CA 1
ATOM 685 C C . ARG A 1 89 ? -7.004 -19.701 40.018 1.00 80.62 89 ARG A C 1
ATOM 687 O O . ARG A 1 89 ? -6.285 -18.955 40.677 1.00 80.62 89 ARG A O 1
ATOM 694 N N . THR A 1 90 ? -6.931 -21.027 40.095 1.00 81.06 90 THR A N 1
ATOM 695 C CA . THR A 1 90 ? -6.046 -21.770 40.998 1.00 81.06 90 THR A CA 1
ATOM 696 C C . THR A 1 90 ? -5.291 -22.867 40.247 1.00 81.06 90 THR A C 1
ATOM 698 O O . THR A 1 90 ? -5.696 -23.284 39.163 1.00 81.06 90 THR A O 1
ATOM 701 N N . CYS A 1 91 ? -4.200 -23.382 40.827 1.00 78.25 91 CYS A N 1
ATOM 702 C CA . CYS A 1 91 ? -3.477 -24.524 40.251 1.00 78.25 91 CYS A CA 1
ATOM 703 C C . CYS A 1 91 ? -4.356 -25.779 40.132 1.00 78.25 91 CYS A C 1
ATOM 705 O O . CYS A 1 91 ? -4.201 -26.543 39.185 1.00 78.25 91 CYS A O 1
ATOM 707 N N . SER A 1 92 ? -5.283 -25.983 41.074 1.00 82.62 92 SER A N 1
ATOM 708 C CA . SER A 1 92 ? -6.199 -27.128 41.057 1.00 82.62 92 SER A CA 1
ATOM 709 C C . SER A 1 92 ? -7.210 -27.028 39.912 1.00 82.62 92 SER A C 1
ATOM 711 O O . SER A 1 92 ? -7.455 -28.022 39.236 1.00 82.62 92 SER A O 1
ATOM 713 N N . GLU A 1 93 ? -7.727 -25.829 39.629 1.00 86.19 93 GLU A N 1
ATOM 714 C CA . GLU A 1 93 ? -8.593 -25.578 38.466 1.00 86.19 93 GLU A CA 1
ATOM 715 C C . GLU A 1 93 ? -7.836 -25.662 37.135 1.00 86.19 93 GLU A C 1
ATOM 717 O O . GLU A 1 93 ? -8.427 -25.977 36.105 1.00 86.19 93 GLU A O 1
ATOM 722 N N . ALA A 1 94 ? -6.530 -25.387 37.137 1.00 87.44 94 ALA A N 1
ATOM 723 C CA . ALA A 1 94 ? -5.718 -25.410 35.928 1.00 87.44 94 ALA A CA 1
ATOM 724 C C . ALA A 1 94 ? -5.450 -26.827 35.408 1.00 87.44 94 ALA A C 1
ATOM 726 O O . ALA A 1 94 ? -5.370 -27.012 34.199 1.00 87.44 94 ALA A O 1
ATOM 727 N N . GLN A 1 95 ? -5.352 -27.833 36.283 1.00 88.62 95 GLN A N 1
ATOM 728 C CA . GLN A 1 95 ? -5.084 -29.222 35.884 1.00 88.62 95 GLN A CA 1
ATOM 729 C C . GLN A 1 95 ? -6.060 -29.775 34.826 1.00 88.62 95 GLN A C 1
ATOM 731 O O . GLN A 1 95 ? -5.579 -30.239 33.787 1.00 88.62 95 GLN A O 1
ATOM 736 N N . PRO A 1 96 ? -7.396 -29.725 35.016 1.00 90.69 96 PRO A N 1
ATOM 737 C CA . PRO A 1 96 ? -8.331 -30.202 33.998 1.00 90.69 96 PRO A CA 1
ATOM 738 C C . PRO A 1 96 ? -8.253 -29.369 32.711 1.00 90.69 96 PRO A C 1
ATOM 740 O O . PRO A 1 96 ? -8.247 -29.941 31.625 1.00 90.69 96 PRO A O 1
ATOM 743 N N . VAL A 1 97 ? -8.089 -28.045 32.812 1.00 92.00 97 VAL A N 1
ATOM 744 C CA . VAL A 1 97 ? -7.963 -27.156 31.642 1.00 92.00 97 VAL A CA 1
ATOM 745 C C . VAL A 1 97 ? -6.700 -27.474 30.833 1.00 92.00 97 VAL A C 1
ATOM 747 O O . VAL A 1 97 ? -6.760 -27.576 29.611 1.00 92.00 97 VAL A O 1
ATOM 750 N N . CYS A 1 98 ? -5.558 -27.694 31.490 1.00 92.19 98 CYS A N 1
ATOM 751 C CA . CYS A 1 98 ? -4.313 -28.106 30.840 1.00 92.19 98 CYS A CA 1
ATOM 752 C C . CYS A 1 98 ? -4.446 -29.482 30.177 1.00 92.19 98 CYS A C 1
ATOM 754 O O . CYS A 1 98 ? -3.921 -29.679 29.082 1.00 92.19 98 CYS A O 1
ATOM 756 N N . ALA A 1 99 ? -5.165 -30.426 30.795 1.00 91.69 99 ALA A N 1
ATOM 757 C CA . ALA A 1 99 ? -5.422 -31.739 30.206 1.00 91.69 99 ALA A CA 1
ATOM 758 C C . ALA A 1 99 ? -6.300 -31.644 28.945 1.00 91.69 99 ALA A C 1
ATOM 760 O O . ALA A 1 99 ? -5.986 -32.263 27.924 1.00 91.69 99 ALA A O 1
ATOM 761 N N . GLU A 1 100 ? -7.362 -30.833 28.980 1.00 93.31 100 GLU A N 1
ATOM 762 C CA . GLU A 1 100 ? -8.199 -30.551 27.810 1.00 93.31 100 GLU A CA 1
ATOM 763 C C . GLU A 1 100 ? -7.412 -29.843 26.707 1.00 93.31 100 GLU A C 1
ATOM 765 O O . GLU A 1 100 ? -7.469 -30.260 25.550 1.00 93.31 100 GLU A O 1
ATOM 770 N N . LEU A 1 101 ? -6.614 -28.833 27.061 1.00 93.19 101 LEU A N 1
ATOM 771 C CA . LEU A 1 101 ? -5.782 -28.104 26.110 1.00 93.19 101 LEU A CA 1
ATOM 772 C C . LEU A 1 101 ? -4.715 -29.013 25.487 1.00 93.19 101 LEU A C 1
ATOM 774 O O . LEU A 1 101 ? -4.468 -28.934 24.288 1.00 93.19 101 LEU A O 1
ATOM 778 N N . LYS A 1 102 ? -4.130 -29.937 26.257 1.00 93.06 102 LYS A N 1
ATOM 779 C CA . LYS A 1 102 ? -3.192 -30.943 25.740 1.00 93.06 102 LYS A CA 1
ATOM 780 C C . LYS A 1 102 ? -3.868 -31.895 24.753 1.00 93.06 102 LYS A C 1
ATOM 782 O O . LYS A 1 102 ? -3.285 -32.203 23.716 1.00 93.06 102 LYS A O 1
ATOM 787 N N . ARG A 1 103 ? -5.097 -32.340 25.040 1.00 92.69 103 ARG A N 1
ATOM 788 C CA . ARG A 1 103 ? -5.904 -33.162 24.120 1.00 92.69 103 ARG A CA 1
ATOM 789 C C . ARG A 1 103 ? -6.231 -32.399 22.835 1.00 92.69 103 ARG A C 1
ATOM 791 O O . A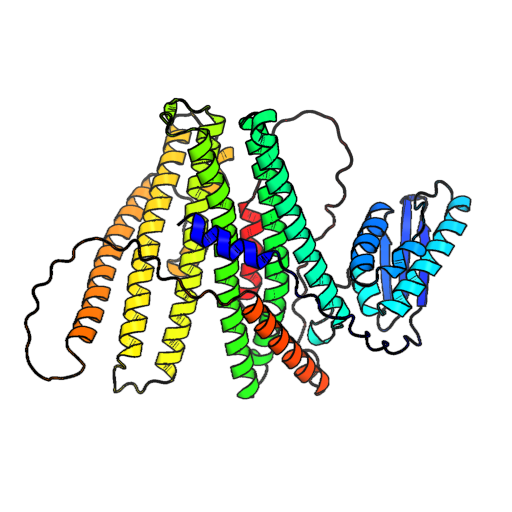RG A 1 103 ? -6.034 -32.947 21.755 1.00 92.69 103 ARG A O 1
ATOM 798 N N . TYR A 1 104 ? -6.666 -31.145 22.954 1.00 93.94 104 TYR A N 1
ATOM 799 C CA . TYR A 1 104 ? -6.897 -30.254 21.818 1.00 93.94 104 TYR A CA 1
ATOM 800 C C . TYR A 1 104 ? -5.631 -30.108 20.967 1.00 93.94 104 TYR A C 1
ATOM 802 O O . TYR A 1 104 ? -5.645 -30.445 19.790 1.00 93.94 104 TYR A O 1
ATOM 810 N N . LEU A 1 105 ? -4.509 -29.698 21.563 1.00 91.44 105 LEU A N 1
ATOM 811 C CA . LEU A 1 105 ? -3.251 -29.474 20.849 1.00 91.44 105 LEU A CA 1
ATOM 812 C C . LEU A 1 105 ? -2.679 -30.751 20.226 1.00 91.44 105 LEU A C 1
ATOM 814 O O . LEU A 1 105 ? -2.038 -30.673 19.182 1.00 91.44 105 LEU A O 1
ATOM 818 N N . LYS A 1 106 ? -2.934 -31.927 20.812 1.00 90.75 106 LYS A N 1
ATOM 819 C CA . LYS A 1 106 ? -2.598 -33.212 20.189 1.00 90.75 106 LYS A CA 1
ATOM 820 C C . LYS A 1 106 ? -3.428 -33.460 18.927 1.00 90.75 106 LYS A C 1
ATOM 822 O O . LYS A 1 106 ? -2.860 -33.830 17.908 1.00 90.75 106 LYS A O 1
ATOM 827 N N . ALA A 1 107 ? -4.733 -33.198 18.969 1.00 88.94 107 ALA A N 1
ATOM 828 C CA . ALA A 1 107 ? -5.590 -33.302 17.789 1.00 88.94 107 ALA A CA 1
ATOM 829 C C . ALA A 1 107 ? -5.208 -32.277 16.708 1.00 88.94 107 ALA A C 1
ATOM 831 O O . ALA A 1 107 ? -5.192 -32.614 15.526 1.00 88.94 107 ALA A O 1
ATOM 832 N N . VAL A 1 108 ? -4.829 -31.055 17.106 1.00 88.19 108 VAL A N 1
ATOM 833 C CA . VAL A 1 108 ? -4.248 -30.069 16.183 1.00 88.19 108 VAL A CA 1
ATOM 834 C C . VAL A 1 108 ? -2.957 -30.618 15.579 1.00 88.19 108 VAL A C 1
ATOM 836 O O . VAL A 1 108 ? -2.787 -30.566 14.373 1.00 88.19 108 VAL A O 1
ATOM 839 N N . LEU A 1 109 ? -2.049 -31.172 16.381 1.00 87.44 109 LEU A N 1
ATOM 840 C CA . LEU A 1 109 ? -0.779 -31.712 15.893 1.00 87.44 109 LEU A CA 1
ATOM 841 C C . LEU A 1 109 ? -0.976 -32.862 14.895 1.00 87.44 109 LEU A C 1
ATOM 843 O O . LEU A 1 109 ? -0.276 -32.915 13.887 1.00 87.44 109 LEU A O 1
ATOM 847 N N . GLU A 1 110 ? -1.935 -33.748 15.155 1.00 85.06 110 GLU A N 1
ATOM 848 C CA . GLU A 1 110 ? -2.278 -34.873 14.279 1.00 85.06 110 GLU A CA 1
ATOM 849 C C . GLU A 1 110 ? -2.974 -34.424 12.985 1.00 85.06 110 GLU A C 1
ATOM 851 O O . GLU A 1 110 ? -2.708 -34.984 11.923 1.00 85.06 110 GLU A O 1
ATOM 856 N N . GLY A 1 111 ? -3.849 -33.417 13.056 1.00 80.06 111 GLY A N 1
ATOM 857 C CA . GLY A 1 111 ? -4.613 -32.934 11.903 1.00 80.06 111 GLY A CA 1
ATOM 858 C C . GLY A 1 111 ? -3.890 -31.895 11.042 1.00 80.06 111 GLY A C 1
ATOM 859 O O . GLY A 1 111 ? -4.028 -31.899 9.821 1.00 80.06 111 GLY A O 1
ATOM 860 N N . CYS A 1 112 ? -3.084 -31.038 11.667 1.00 76.94 112 CYS A N 1
ATOM 861 C CA . CYS A 1 112 ? -2.424 -29.886 11.049 1.00 76.94 112 CYS A CA 1
ATOM 862 C C . CYS A 1 112 ? -0.905 -30.058 10.879 1.00 76.94 112 CYS A C 1
ATOM 864 O O . CYS A 1 112 ? -0.283 -29.289 10.149 1.00 76.94 112 CYS A O 1
ATOM 866 N N . GLY A 1 113 ? -0.290 -31.029 11.559 1.00 80.38 113 GLY A N 1
ATOM 867 C CA . GLY A 1 113 ? 1.156 -31.251 11.539 1.00 80.38 113 GLY A CA 1
ATOM 868 C C . GLY A 1 113 ? 1.958 -30.324 12.465 1.00 80.38 113 GLY A C 1
ATOM 869 O O . GLY A 1 113 ? 1.502 -29.275 12.924 1.00 80.38 113 GLY A O 1
ATOM 870 N N . ALA A 1 114 ? 3.204 -30.718 12.751 1.00 81.50 114 ALA A N 1
ATOM 871 C CA . ALA A 1 114 ? 4.076 -30.028 13.710 1.00 81.50 114 ALA A CA 1
ATOM 872 C C . ALA A 1 114 ? 4.496 -28.622 13.264 1.00 81.50 114 ALA A C 1
ATOM 874 O O . ALA A 1 114 ? 4.624 -27.738 14.106 1.00 81.50 114 ALA A O 1
ATOM 875 N N . THR A 1 115 ? 4.681 -28.404 11.960 1.00 75.25 115 THR A N 1
ATOM 876 C CA . THR A 1 115 ? 5.072 -27.100 11.405 1.00 75.25 115 THR A CA 1
ATOM 877 C C . THR A 1 115 ? 3.982 -26.058 11.629 1.00 75.25 115 THR A C 1
ATOM 879 O O . THR A 1 115 ? 4.278 -24.954 12.079 1.00 75.25 115 THR A O 1
ATOM 882 N N . LEU A 1 116 ? 2.715 -26.419 11.395 1.00 76.81 116 LEU A N 1
ATOM 883 C CA . LEU A 1 116 ? 1.601 -25.500 11.605 1.00 76.81 116 LEU A CA 1
ATOM 884 C C . LEU A 1 116 ? 1.399 -25.183 13.088 1.00 76.81 116 LEU A C 1
ATOM 886 O O . LEU A 1 116 ? 1.195 -24.028 13.452 1.00 76.81 116 LEU A O 1
ATOM 890 N N . VAL A 1 117 ? 1.534 -26.184 13.960 1.00 82.19 117 VAL A N 1
ATOM 891 C CA . VAL A 1 117 ? 1.500 -25.972 15.414 1.00 82.19 117 VAL A CA 1
ATOM 892 C C . VAL A 1 117 ? 2.643 -25.056 15.866 1.00 82.19 117 VAL A C 1
ATOM 894 O O . VAL A 1 117 ? 2.397 -24.125 16.631 1.00 82.19 117 VAL A O 1
ATOM 897 N N . ALA A 1 118 ? 3.868 -25.281 15.378 1.00 81.19 118 ALA A N 1
ATOM 898 C CA . ALA A 1 118 ? 5.026 -24.435 15.668 1.00 81.19 118 ALA A CA 1
ATOM 899 C C . ALA A 1 118 ? 4.789 -22.980 15.228 1.00 81.19 118 ALA A C 1
ATOM 901 O O . ALA A 1 118 ? 5.059 -22.050 15.982 1.00 81.19 118 ALA A O 1
ATOM 902 N N . TRP A 1 119 ? 4.229 -22.779 14.037 1.00 77.88 119 TRP A N 1
ATOM 903 C CA . TRP A 1 119 ? 3.953 -21.448 13.508 1.00 77.88 119 TRP A CA 1
ATOM 904 C C . TRP A 1 119 ? 2.850 -20.716 14.288 1.00 77.88 119 TRP A C 1
ATOM 906 O O . TRP A 1 119 ? 3.059 -19.585 14.715 1.00 77.88 119 TRP A O 1
ATOM 916 N N . VAL A 1 120 ? 1.701 -21.363 14.530 1.00 81.75 120 VAL A N 1
ATOM 917 C CA . VAL A 1 120 ? 0.546 -20.725 15.192 1.00 81.75 120 VAL A CA 1
ATOM 918 C C . VAL A 1 120 ? 0.820 -20.405 16.661 1.00 81.75 120 VAL A C 1
ATOM 920 O O . VAL A 1 120 ? 0.429 -19.342 17.136 1.00 81.75 120 VAL A O 1
ATOM 923 N N . PHE A 1 121 ? 1.438 -21.326 17.404 1.00 84.19 121 PHE A N 1
ATOM 924 C CA . PHE A 1 121 ? 1.546 -21.199 18.863 1.00 84.19 121 PHE A CA 1
ATOM 925 C C . PHE A 1 121 ? 2.900 -20.690 19.350 1.00 84.19 121 PHE A C 1
ATOM 927 O O . PHE A 1 121 ? 2.995 -20.289 20.508 1.00 84.19 121 PHE A O 1
ATOM 934 N N . PHE A 1 122 ? 3.941 -20.741 18.518 1.00 82.06 122 PHE A N 1
ATOM 935 C CA . PHE A 1 122 ? 5.311 -20.468 18.956 1.00 82.06 122 PHE A CA 1
ATOM 936 C C . PHE A 1 122 ? 6.027 -19.399 18.138 1.00 82.06 122 PHE A C 1
ATOM 938 O O . PHE A 1 122 ? 7.220 -19.212 18.364 1.00 82.06 122 PHE A O 1
ATOM 945 N N . SER A 1 123 ? 5.335 -18.734 17.206 1.00 69.50 123 SER A N 1
ATOM 946 C CA . SER A 1 123 ? 5.920 -17.713 16.328 1.00 69.50 123 SER A CA 1
ATOM 947 C C . SER A 1 123 ? 7.255 -18.176 15.738 1.00 69.50 123 SER A C 1
ATOM 949 O O . SER A 1 123 ? 8.265 -17.491 15.832 1.00 69.50 123 SER A O 1
ATOM 951 N N . ALA A 1 124 ? 7.298 -19.402 15.205 1.00 60.75 124 ALA A N 1
ATOM 952 C CA . ALA A 1 124 ? 8.500 -19.917 14.558 1.00 60.75 124 ALA A CA 1
ATOM 953 C C . ALA A 1 124 ? 8.756 -19.122 13.260 1.00 60.75 124 ALA A C 1
ATOM 955 O O . ALA A 1 124 ? 8.261 -19.488 12.196 1.00 60.75 124 ALA A O 1
ATOM 956 N N . GLU A 1 125 ? 9.475 -18.007 13.386 1.00 57.38 125 GLU A N 1
ATOM 957 C CA . GLU A 1 125 ? 9.729 -17.008 12.338 1.00 57.38 125 GLU A CA 1
ATOM 958 C C . GLU A 1 125 ? 10.827 -17.443 11.347 1.00 57.38 125 GLU A C 1
ATOM 960 O O . GLU A 1 125 ? 10.835 -16.996 10.206 1.00 57.38 125 GLU A O 1
ATOM 965 N N . ASP A 1 126 ? 11.682 -18.401 11.721 1.00 56.12 126 ASP A N 1
ATOM 966 C CA . ASP A 1 126 ? 12.878 -18.789 10.949 1.00 56.12 126 ASP A CA 1
ATOM 967 C C . ASP A 1 126 ? 12.707 -20.084 10.131 1.00 56.12 126 ASP A C 1
ATOM 969 O O . ASP A 1 126 ? 13.549 -20.998 10.190 1.00 56.12 126 ASP A O 1
ATOM 973 N N . VAL A 1 127 ? 11.591 -20.218 9.410 1.00 59.75 127 VAL A N 1
ATOM 974 C CA . VAL A 1 127 ? 11.376 -21.339 8.478 1.00 59.75 127 VAL A CA 1
ATOM 975 C C . VAL A 1 127 ? 11.391 -20.804 7.040 1.00 59.75 127 VAL A C 1
ATOM 977 O O . VAL A 1 127 ? 10.489 -20.043 6.694 1.00 59.75 127 VAL A O 1
ATOM 980 N N . PRO A 1 128 ? 12.374 -21.188 6.197 1.00 59.12 128 PRO A N 1
ATOM 981 C CA . PRO A 1 128 ? 12.392 -20.823 4.775 1.00 59.12 128 PRO A CA 1
ATOM 982 C C . PRO A 1 128 ? 11.076 -21.200 4.075 1.00 59.12 128 PRO A C 1
ATOM 984 O O . PRO A 1 128 ? 10.508 -22.250 4.398 1.00 59.12 128 PRO A O 1
ATOM 987 N N . TYR A 1 129 ? 10.595 -20.427 3.086 1.00 61.50 129 TYR A N 1
ATOM 988 C CA . TYR A 1 129 ? 9.315 -20.741 2.417 1.00 61.50 129 TYR A CA 1
ATOM 989 C C . TYR A 1 129 ? 9.341 -22.119 1.750 1.00 61.50 129 TYR A C 1
ATOM 991 O O . TYR A 1 129 ? 8.322 -22.812 1.677 1.00 61.50 129 TYR A O 1
ATOM 999 N N . ALA A 1 130 ? 10.519 -22.557 1.307 1.00 55.31 130 ALA A N 1
ATOM 1000 C CA . ALA A 1 130 ? 10.720 -23.888 0.757 1.00 55.31 130 ALA A CA 1
ATOM 1001 C C . ALA A 1 130 ? 10.508 -25.034 1.766 1.00 55.31 130 ALA A C 1
ATOM 1003 O O . ALA A 1 130 ? 10.174 -26.149 1.356 1.00 55.31 130 ALA A O 1
ATOM 1004 N N . GLU A 1 131 ? 10.672 -24.770 3.064 1.00 61.38 131 GLU A N 1
ATOM 1005 C CA . GLU A 1 131 ? 10.400 -25.709 4.160 1.00 61.38 131 GLU A CA 1
ATOM 1006 C C . GLU A 1 131 ? 8.991 -25.536 4.750 1.00 61.38 131 GLU A C 1
ATOM 1008 O O . GLU A 1 131 ? 8.530 -26.394 5.512 1.00 61.38 131 GLU A O 1
ATOM 1013 N N . LEU A 1 132 ? 8.285 -24.461 4.377 1.00 64.56 132 LEU A N 1
ATOM 1014 C CA . LEU A 1 132 ? 6.919 -24.202 4.807 1.00 64.56 132 LEU A CA 1
ATOM 1015 C C . LEU A 1 132 ? 5.957 -25.211 4.162 1.00 64.56 132 LEU A C 1
ATOM 1017 O O . LEU A 1 132 ? 5.847 -25.339 2.931 1.00 64.56 132 LEU A O 1
ATOM 1021 N N . ASP A 1 133 ? 5.237 -25.931 5.020 1.00 66.56 133 ASP A N 1
ATOM 1022 C CA . ASP A 1 133 ? 4.197 -26.872 4.614 1.00 66.56 133 ASP A CA 1
ATOM 1023 C C . ASP A 1 133 ? 3.140 -26.132 3.762 1.00 66.56 133 ASP A C 1
ATOM 1025 O O . ASP A 1 133 ? 2.680 -25.060 4.170 1.00 66.56 133 ASP A O 1
ATOM 1029 N N . PRO A 1 134 ? 2.732 -26.663 2.589 1.00 72.31 134 PRO A N 1
ATOM 1030 C CA . PRO A 1 134 ? 1.652 -26.086 1.789 1.00 72.31 134 PRO A CA 1
ATOM 1031 C C . PRO A 1 134 ? 0.384 -25.746 2.586 1.00 72.31 134 PRO A C 1
ATOM 1033 O O . PRO A 1 134 ? -0.290 -24.775 2.254 1.00 72.31 134 PRO A O 1
ATOM 1036 N N . ALA A 1 135 ? 0.066 -26.516 3.629 1.00 70.12 135 ALA A N 1
ATOM 1037 C CA . ALA A 1 135 ? -1.079 -26.258 4.495 1.00 70.12 135 ALA A CA 1
ATOM 1038 C C . ALA A 1 135 ? -0.895 -25.009 5.378 1.00 70.12 135 ALA A C 1
ATOM 1040 O O . ALA A 1 135 ? -1.867 -24.304 5.643 1.00 70.12 135 ALA A O 1
ATOM 1041 N N . VAL A 1 136 ? 0.337 -24.713 5.810 1.00 73.19 136 VAL A N 1
ATOM 1042 C CA . VAL A 1 136 ? 0.667 -23.502 6.585 1.00 73.19 136 VAL A CA 1
ATOM 1043 C C . VAL A 1 136 ? 0.564 -22.269 5.703 1.00 73.19 136 VAL A C 1
ATOM 1045 O O . VAL A 1 136 ? -0.071 -21.293 6.092 1.00 73.19 136 VAL A O 1
ATOM 1048 N N . ASP A 1 137 ? 1.129 -22.350 4.498 1.00 77.44 137 ASP A N 1
ATOM 1049 C CA . ASP A 1 137 ? 1.074 -21.276 3.508 1.00 77.44 137 ASP A CA 1
ATOM 1050 C C . ASP A 1 137 ? -0.376 -20.913 3.143 1.00 77.44 137 ASP A C 1
ATOM 1052 O O . ASP A 1 137 ? -0.778 -19.749 3.204 1.00 77.44 137 ASP A O 1
ATOM 1056 N N . ASP A 1 138 ? -1.198 -21.925 2.842 1.00 80.31 138 ASP A N 1
ATOM 1057 C CA . ASP A 1 138 ? -2.606 -21.724 2.500 1.00 80.31 138 ASP A CA 1
ATOM 1058 C C . ASP A 1 138 ? -3.414 -21.171 3.681 1.00 80.31 138 ASP A C 1
ATOM 1060 O O . ASP A 1 138 ? -4.265 -20.297 3.500 1.00 80.31 138 ASP A O 1
ATOM 1064 N N . LEU A 1 139 ? -3.139 -21.632 4.906 1.00 79.81 139 LEU A N 1
ATOM 1065 C CA . LEU A 1 139 ? -3.800 -21.099 6.092 1.00 79.81 139 LEU A CA 1
ATOM 1066 C C . LEU A 1 139 ? -3.426 -19.635 6.341 1.00 79.81 139 LEU A C 1
ATOM 1068 O O . LEU A 1 139 ? -4.317 -18.826 6.595 1.00 79.81 139 LEU A O 1
ATOM 1072 N N . GLN A 1 140 ? -2.140 -19.288 6.262 1.00 80.50 140 GLN A N 1
ATOM 1073 C CA . GLN A 1 140 ? -1.674 -17.918 6.463 1.00 80.50 140 GLN A CA 1
ATOM 1074 C C . GLN A 1 140 ? -2.327 -16.968 5.458 1.00 80.50 140 GLN A C 1
ATOM 1076 O O . GLN A 1 140 ? -2.882 -15.944 5.859 1.00 80.50 140 GLN A O 1
ATOM 1081 N N . ARG A 1 141 ? -2.366 -17.354 4.178 1.00 84.31 141 ARG A N 1
ATOM 1082 C CA . ARG A 1 141 ? -3.076 -16.607 3.134 1.00 84.31 141 ARG A CA 1
ATOM 1083 C C . ARG A 1 141 ? -4.545 -16.380 3.503 1.00 84.31 141 ARG A C 1
ATOM 1085 O O . ARG A 1 141 ? -5.005 -15.243 3.516 1.00 84.31 141 ARG A O 1
ATOM 1092 N N . ARG A 1 142 ? -5.269 -17.444 3.873 1.00 84.69 142 ARG A N 1
ATOM 10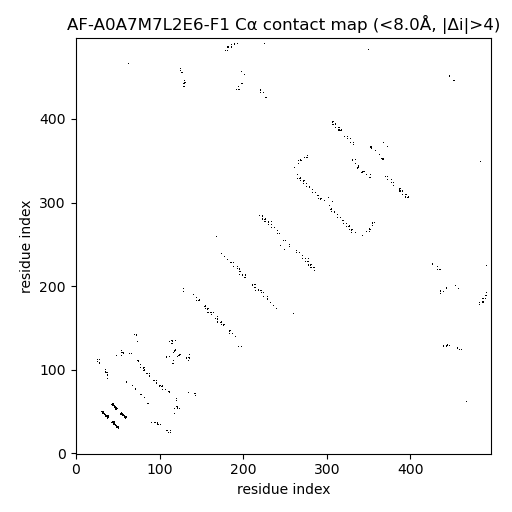93 C CA . ARG A 1 142 ? -6.688 -17.357 4.268 1.00 84.69 142 ARG A CA 1
ATOM 1094 C C . ARG A 1 142 ? -6.908 -16.490 5.505 1.00 84.69 142 ARG A C 1
ATOM 1096 O O . ARG A 1 142 ? -7.964 -15.877 5.630 1.00 84.69 142 ARG A O 1
ATOM 1103 N N . ILE A 1 143 ? -5.970 -16.466 6.452 1.00 82.62 143 ILE A N 1
ATOM 1104 C CA . ILE A 1 143 ? -6.067 -15.606 7.638 1.00 82.62 143 ILE A CA 1
ATOM 1105 C C . ILE A 1 143 ? -6.017 -14.135 7.227 1.00 82.62 143 ILE A C 1
ATOM 1107 O O . ILE A 1 143 ? -6.907 -13.387 7.630 1.00 82.62 143 ILE A O 1
ATOM 1111 N N . LEU A 1 144 ? -5.045 -13.768 6.393 1.00 85.75 144 LEU A N 1
ATOM 1112 C CA . LEU A 1 144 ? -4.839 -12.399 5.919 1.00 85.75 144 LEU A CA 1
ATOM 1113 C C . LEU A 1 144 ? -5.989 -11.931 5.007 1.00 85.75 144 LEU A C 1
ATOM 1115 O O . LEU A 1 144 ? -6.517 -10.833 5.172 1.00 85.75 144 LEU A O 1
ATOM 1119 N N . GLU A 1 145 ? -6.460 -12.791 4.098 1.00 88.00 145 GLU A N 1
ATOM 1120 C CA . GLU A 1 145 ? -7.637 -12.515 3.257 1.00 88.00 145 GLU A CA 1
ATOM 1121 C C . GLU A 1 145 ? -8.911 -12.310 4.095 1.00 88.00 145 GLU A C 1
ATOM 1123 O O . GLU A 1 145 ? -9.724 -11.429 3.812 1.00 88.00 145 GLU A O 1
ATOM 1128 N N . ASP A 1 146 ? -9.086 -13.102 5.155 1.00 86.31 146 ASP A N 1
ATOM 1129 C CA . ASP A 1 146 ? -10.212 -12.982 6.080 1.00 86.31 146 ASP A CA 1
ATOM 1130 C C . ASP A 1 146 ? -10.156 -11.692 6.910 1.00 86.31 146 ASP A C 1
ATOM 1132 O O . ASP A 1 146 ? -11.192 -11.080 7.162 1.00 86.31 146 ASP A O 1
ATOM 1136 N N . GLU A 1 147 ? -8.963 -11.257 7.319 1.00 86.62 147 GLU A N 1
ATOM 1137 C CA . GLU A 1 147 ? -8.755 -9.969 7.991 1.00 86.62 147 GLU A CA 1
ATOM 1138 C C . GLU A 1 147 ? -9.115 -8.798 7.081 1.00 86.62 147 GLU A C 1
ATOM 1140 O O . GLU A 1 147 ? -9.905 -7.936 7.475 1.00 86.62 147 GLU A O 1
ATOM 1145 N N . LEU A 1 148 ? -8.651 -8.829 5.831 1.00 90.38 148 LEU A N 1
ATOM 1146 C CA . LEU A 1 148 ? -9.011 -7.831 4.831 1.00 90.38 148 LEU A CA 1
ATOM 1147 C C . LEU A 1 148 ? -10.524 -7.808 4.562 1.00 90.38 148 LEU A C 1
ATOM 1149 O O . LEU A 1 148 ? -11.134 -6.737 4.499 1.00 90.38 148 LEU A O 1
ATOM 1153 N N . ARG A 1 149 ? -11.151 -8.983 4.433 1.00 92.44 149 ARG A N 1
ATOM 1154 C CA . ARG A 1 149 ? -12.603 -9.111 4.254 1.00 92.44 149 ARG A CA 1
ATOM 1155 C C . ARG A 1 149 ? -13.366 -8.512 5.434 1.00 92.44 149 ARG A C 1
ATOM 1157 O O . ARG A 1 149 ? -14.294 -7.738 5.212 1.00 92.44 149 ARG A O 1
ATOM 1164 N N . ARG A 1 150 ? -12.962 -8.817 6.673 1.00 91.50 150 ARG A N 1
ATOM 1165 C CA . ARG A 1 150 ? -13.580 -8.244 7.881 1.00 91.50 150 ARG A CA 1
ATOM 1166 C C . ARG A 1 150 ? -13.491 -6.723 7.905 1.00 91.50 150 ARG A C 1
ATOM 1168 O O . ARG A 1 150 ? -14.503 -6.086 8.173 1.00 91.50 150 ARG A O 1
ATOM 1175 N N . GLY A 1 151 ? -12.332 -6.151 7.574 1.00 94.31 151 GLY A N 1
ATOM 1176 C CA . GLY A 1 151 ? -12.178 -4.696 7.492 1.00 94.31 151 GLY A CA 1
ATOM 1177 C C . GLY A 1 151 ? -13.121 -4.069 6.458 1.00 94.31 151 GLY A C 1
ATOM 1178 O O . GLY A 1 151 ? -13.757 -3.052 6.723 1.00 94.31 151 GLY A O 1
ATOM 1179 N N . ARG A 1 152 ? -13.301 -4.707 5.292 1.00 93.75 152 ARG A N 1
ATOM 1180 C CA . ARG A 1 152 ? -14.255 -4.237 4.266 1.00 93.75 152 ARG A CA 1
ATOM 1181 C C . ARG A 1 152 ? -15.715 -4.337 4.715 1.00 93.75 152 ARG A C 1
ATOM 1183 O O . ARG A 1 152 ? -16.498 -3.438 4.421 1.00 93.75 152 ARG A O 1
ATOM 1190 N N . GLU A 1 153 ? -16.083 -5.400 5.424 1.00 96.00 153 GLU A N 1
ATOM 1191 C CA . GLU A 1 153 ? -17.422 -5.544 6.012 1.00 96.00 153 GLU A CA 1
ATOM 1192 C C . GLU A 1 153 ? -17.681 -4.494 7.093 1.00 96.00 153 GLU A C 1
ATOM 1194 O O . GLU A 1 153 ? -18.772 -3.935 7.169 1.00 96.00 153 GLU A O 1
ATOM 1199 N N . GLU A 1 154 ? -16.679 -4.195 7.913 1.00 95.62 154 GLU A N 1
ATOM 1200 C CA . GLU A 1 154 ? -16.754 -3.131 8.906 1.00 95.62 154 GLU A CA 1
ATOM 1201 C C . GLU A 1 154 ? -16.921 -1.757 8.248 1.00 95.62 154 GLU A C 1
ATOM 1203 O O . GLU A 1 154 ? -17.791 -0.990 8.655 1.00 95.62 154 GLU A O 1
ATOM 1208 N N . MET A 1 155 ? -16.193 -1.489 7.159 1.00 95.94 155 MET A N 1
ATOM 1209 C CA . MET A 1 155 ? -16.370 -0.273 6.361 1.00 95.94 155 MET A CA 1
ATOM 1210 C C . MET A 1 155 ? -17.802 -0.168 5.836 1.00 95.94 155 MET A C 1
ATOM 1212 O O . MET A 1 155 ? -18.418 0.888 5.951 1.00 95.94 155 MET A O 1
ATOM 1216 N N . ALA A 1 156 ? -18.364 -1.257 5.303 1.00 96.12 156 ALA A N 1
ATOM 1217 C CA . ALA A 1 156 ? -19.753 -1.270 4.847 1.00 96.12 156 ALA A CA 1
ATOM 1218 C C . ALA A 1 156 ? -20.726 -0.910 5.984 1.00 96.12 156 ALA A C 1
ATOM 1220 O O . ALA A 1 156 ? -21.571 -0.037 5.798 1.00 96.12 156 ALA A O 1
ATOM 1221 N N . ARG A 1 157 ? -20.543 -1.481 7.184 1.00 96.12 157 ARG A N 1
ATOM 1222 C CA . ARG A 1 157 ? -21.368 -1.158 8.363 1.00 96.12 157 ARG A CA 1
ATOM 1223 C C . ARG A 1 157 ? -21.251 0.307 8.784 1.00 96.12 157 ARG A C 1
ATOM 1225 O O . ARG A 1 157 ? -22.267 0.928 9.080 1.00 96.12 157 ARG A O 1
ATOM 1232 N N . VAL A 1 158 ? -20.039 0.872 8.802 1.00 95.50 158 VAL A N 1
ATOM 1233 C CA . VAL A 1 158 ? -19.831 2.298 9.117 1.00 95.50 158 VAL A CA 1
ATOM 1234 C C . VAL A 1 158 ? -20.552 3.183 8.102 1.00 95.50 158 VAL A C 1
ATOM 1236 O O . VAL A 1 158 ? -21.210 4.153 8.478 1.00 95.50 158 VAL A O 1
ATOM 1239 N N . LEU A 1 159 ? -20.475 2.837 6.815 1.00 93.56 159 LEU A N 1
ATOM 1240 C CA . LEU A 1 159 ? -21.139 3.589 5.753 1.00 93.56 159 LEU A CA 1
ATOM 1241 C C . LEU A 1 159 ? -22.669 3.483 5.816 1.00 93.56 159 LEU A C 1
ATOM 1243 O O . LEU A 1 159 ? -23.338 4.481 5.557 1.00 93.56 159 LEU A O 1
ATOM 1247 N N . GLU A 1 160 ? -23.217 2.327 6.192 1.00 94.56 160 GLU A N 1
ATOM 1248 C CA . GLU A 1 160 ? -24.657 2.133 6.419 1.00 94.56 160 GLU A CA 1
ATOM 1249 C C . GLU A 1 160 ? -25.159 2.912 7.645 1.00 94.56 160 GLU A C 1
ATOM 1251 O O . GLU A 1 160 ? -26.206 3.553 7.591 1.00 94.56 160 GLU A O 1
ATOM 1256 N N . ALA A 1 161 ? -24.395 2.918 8.741 1.00 93.56 161 ALA A N 1
ATOM 1257 C CA . ALA A 1 161 ? -24.759 3.611 9.979 1.00 93.56 161 ALA A CA 1
ATOM 1258 C C . ALA A 1 161 ? -24.536 5.134 9.924 1.00 93.56 161 ALA A C 1
ATOM 1260 O O . ALA A 1 161 ? -24.940 5.862 10.836 1.00 93.56 161 ALA A O 1
ATOM 1261 N N . LYS A 1 162 ? -23.908 5.639 8.859 1.00 92.00 162 LYS A N 1
ATOM 1262 C CA . LYS A 1 162 ? -23.434 7.021 8.737 1.00 92.00 162 LYS A CA 1
ATOM 1263 C C . LYS A 1 162 ? -24.492 8.085 9.016 1.00 92.00 162 LYS A C 1
ATOM 1265 O O . LYS A 1 162 ? -24.204 9.054 9.714 1.00 92.00 162 LYS A O 1
ATOM 1270 N N . GLU A 1 163 ? -25.702 7.918 8.481 1.00 85.25 163 GLU A N 1
ATOM 1271 C CA . GLU A 1 163 ? -26.786 8.893 8.673 1.00 85.25 163 GLU A CA 1
ATOM 1272 C C . GLU A 1 163 ? -27.192 9.014 10.147 1.00 85.25 163 GLU A C 1
ATOM 1274 O O . GLU A 1 163 ? -27.542 10.097 10.607 1.00 85.25 163 GLU A O 1
ATOM 1279 N N . THR A 1 164 ? -27.090 7.917 10.903 1.00 92.62 164 THR A N 1
ATOM 1280 C CA . THR A 1 164 ? -27.467 7.866 12.323 1.00 92.62 164 THR A CA 1
ATOM 1281 C C . THR A 1 164 ? -26.358 8.330 13.268 1.00 92.62 164 THR A C 1
ATOM 1283 O O . THR A 1 164 ? -26.654 8.829 14.349 1.00 92.62 164 THR A O 1
ATOM 1286 N N . LEU A 1 165 ? -25.091 8.193 12.865 1.00 91.12 165 LEU A N 1
ATOM 1287 C CA . LEU A 1 165 ? -23.920 8.534 13.684 1.00 91.12 165 LEU A CA 1
ATOM 1288 C C . LEU A 1 165 ? -23.573 10.030 13.654 1.00 91.12 165 LEU A C 1
ATOM 1290 O O . LEU A 1 165 ? -22.886 10.519 14.547 1.00 91.12 165 LEU A O 1
ATOM 1294 N N . GLY A 1 166 ? -24.027 10.755 12.629 1.00 89.69 166 GLY A N 1
ATOM 1295 C CA . GLY A 1 166 ? -23.524 12.093 12.323 1.00 89.69 166 GLY A CA 1
ATOM 1296 C C . GLY A 1 166 ? -22.163 12.048 11.616 1.00 89.69 166 GLY A C 1
ATOM 1297 O O . GLY A 1 166 ? -21.413 11.076 11.715 1.00 89.69 166 GLY A O 1
ATOM 1298 N N . LEU A 1 167 ? -21.845 13.101 10.854 1.00 91.25 167 LEU A N 1
ATOM 1299 C CA . LEU A 1 167 ? -20.694 13.086 9.941 1.00 91.25 167 LEU A CA 1
ATOM 1300 C C . LEU A 1 167 ? -19.347 12.989 10.659 1.00 91.25 167 LEU A C 1
ATOM 1302 O O . LEU A 1 167 ? -18.512 12.200 10.232 1.00 91.25 167 LEU A O 1
ATOM 1306 N N . ASP A 1 168 ? -19.136 13.754 11.729 1.00 90.38 168 ASP A N 1
ATOM 1307 C CA . ASP A 1 168 ? -17.827 13.800 12.390 1.00 90.38 168 ASP A CA 1
ATOM 1308 C C . ASP A 1 168 ? -17.487 12.447 13.038 1.00 90.38 168 ASP A C 1
ATOM 1310 O O . ASP A 1 168 ? -16.409 11.906 12.803 1.00 90.38 168 ASP A O 1
ATOM 1314 N N . THR A 1 169 ? -18.441 11.827 13.741 1.00 93.31 169 THR A N 1
ATOM 1315 C CA . THR A 1 169 ? -18.277 10.472 14.294 1.00 93.31 169 THR A CA 1
ATOM 1316 C C . THR A 1 169 ? -18.093 9.427 13.196 1.00 93.31 169 THR A C 1
ATOM 1318 O O . THR A 1 169 ? -17.197 8.589 13.294 1.00 93.31 169 THR A O 1
ATOM 1321 N N . ALA A 1 170 ? -18.890 9.487 12.123 1.00 94.25 170 ALA A N 1
ATOM 1322 C CA . ALA A 1 170 ? -18.745 8.560 11.004 1.00 94.25 170 ALA A CA 1
ATOM 1323 C C . ALA A 1 170 ? -17.373 8.682 10.321 1.00 94.25 170 ALA A C 1
ATOM 1325 O O . ALA A 1 170 ? -16.809 7.674 9.909 1.00 94.25 170 ALA A O 1
ATOM 1326 N N . TYR A 1 171 ? -16.819 9.892 10.218 1.00 95.12 171 TYR A N 1
ATOM 1327 C CA . TYR A 1 171 ? -15.487 10.130 9.667 1.00 95.12 171 TYR A CA 1
ATOM 1328 C C . TYR A 1 171 ? -14.373 9.582 10.556 1.00 95.12 171 TYR A C 1
ATOM 1330 O O . TYR A 1 171 ? -13.470 8.937 10.031 1.00 95.12 171 TYR A O 1
ATOM 1338 N N . THR A 1 172 ? -14.456 9.760 11.876 1.00 93.94 172 THR A N 1
ATOM 1339 C CA . THR A 1 172 ? -13.491 9.158 12.809 1.00 93.94 172 THR A CA 1
ATOM 1340 C C . THR A 1 172 ? -13.495 7.633 12.714 1.00 93.94 172 THR A C 1
ATOM 1342 O O . THR A 1 172 ? -12.434 7.026 12.586 1.00 93.94 172 THR A O 1
ATOM 1345 N N . MET A 1 173 ? -14.679 7.011 12.704 1.00 96.06 173 MET A N 1
ATOM 1346 C CA . MET A 1 173 ? -14.798 5.557 12.541 1.00 96.06 173 MET A CA 1
ATOM 1347 C C . MET A 1 173 ? -14.288 5.095 11.171 1.00 96.06 173 MET A C 1
ATOM 1349 O O . MET A 1 173 ? -13.617 4.076 11.061 1.00 96.06 173 MET A O 1
ATOM 1353 N N . GLU A 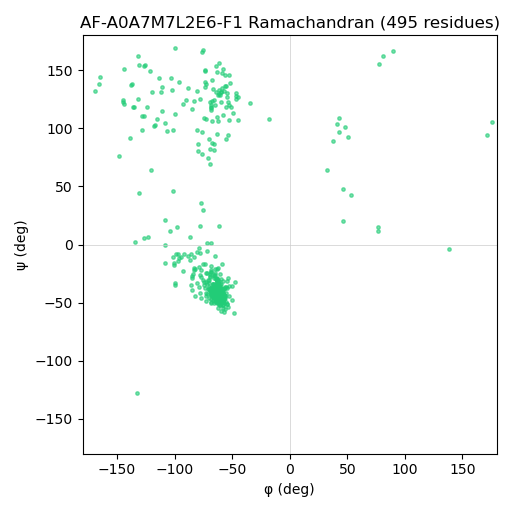1 174 ? -14.579 5.847 10.109 1.00 95.62 174 GLU A N 1
ATOM 1354 C CA . GLU A 1 174 ? -14.074 5.549 8.770 1.00 95.62 174 GLU A CA 1
ATOM 1355 C C . GLU A 1 174 ? -12.537 5.577 8.719 1.00 95.62 174 GLU A C 1
ATOM 1357 O O . GLU A 1 174 ? -11.947 4.718 8.065 1.00 95.62 174 GLU A O 1
ATOM 1362 N N . ASP A 1 175 ? -11.890 6.529 9.397 1.00 94.06 175 ASP A N 1
ATOM 1363 C CA . ASP A 1 175 ? -10.427 6.643 9.451 1.00 94.06 175 ASP A CA 1
ATOM 1364 C C . ASP A 1 175 ? -9.786 5.461 10.200 1.00 94.06 175 ASP A C 1
ATOM 1366 O O . ASP A 1 175 ? -8.780 4.909 9.743 1.00 94.06 175 ASP A O 1
ATOM 1370 N N . GLU A 1 176 ? -10.402 5.006 11.294 1.00 95.00 176 GLU A N 1
ATOM 1371 C CA . GLU A 1 176 ? -9.981 3.800 12.021 1.00 95.00 176 GLU A CA 1
ATOM 1372 C C . GLU A 1 176 ? -10.093 2.547 11.140 1.00 95.00 176 GLU A C 1
ATOM 1374 O O . GLU A 1 176 ? -9.130 1.791 10.983 1.00 95.00 176 GLU A O 1
ATOM 1379 N N . VAL A 1 177 ? -11.238 2.352 10.481 1.00 95.00 177 VAL A N 1
ATOM 1380 C CA . VAL A 1 177 ? -11.446 1.182 9.618 1.00 95.00 177 VAL A CA 1
ATOM 1381 C C . VAL A 1 177 ? -10.521 1.209 8.399 1.00 95.00 177 VAL A C 1
ATOM 1383 O O . VAL A 1 177 ? -9.994 0.167 8.008 1.00 95.00 177 VAL A O 1
ATOM 1386 N N . VAL A 1 178 ? -10.274 2.377 7.797 1.00 94.00 178 VAL A N 1
ATOM 1387 C CA . VAL A 1 178 ? -9.286 2.505 6.712 1.00 94.00 178 VAL A CA 1
ATOM 1388 C C . VAL A 1 178 ? -7.886 2.143 7.184 1.00 94.00 178 VAL A C 1
ATOM 1390 O O . VAL A 1 178 ? -7.174 1.453 6.451 1.00 94.00 178 VAL A O 1
ATOM 1393 N N . THR A 1 179 ? -7.499 2.544 8.392 1.00 90.75 179 THR A N 1
ATOM 1394 C CA . THR A 1 179 ? -6.219 2.138 8.985 1.00 90.75 179 THR A CA 1
ATOM 1395 C C . THR A 1 179 ? -6.138 0.612 9.085 1.00 90.75 179 THR A C 1
ATOM 1397 O O . THR A 1 179 ? -5.200 0.014 8.561 1.00 90.75 179 THR A O 1
ATOM 1400 N N . ASN A 1 180 ? -7.171 -0.040 9.625 1.00 89.31 180 ASN A N 1
ATOM 1401 C CA . ASN A 1 180 ? -7.229 -1.502 9.752 1.00 89.31 180 ASN A CA 1
ATOM 1402 C C . ASN A 1 180 ? -7.169 -2.228 8.397 1.00 89.31 180 ASN A C 1
ATOM 1404 O O . ASN A 1 180 ? -6.449 -3.217 8.249 1.00 89.31 180 ASN A O 1
ATOM 1408 N N . ILE A 1 181 ? -7.892 -1.731 7.387 1.00 93.12 181 ILE A N 1
ATOM 1409 C CA . ILE A 1 181 ? -7.830 -2.271 6.021 1.00 93.12 181 ILE A CA 1
ATOM 1410 C C . ILE A 1 181 ? -6.419 -2.104 5.444 1.00 93.12 181 ILE A C 1
ATOM 1412 O O . ILE A 1 181 ? -5.924 -3.023 4.797 1.00 93.12 181 ILE A O 1
ATOM 1416 N N . SER A 1 182 ? -5.774 -0.957 5.669 1.00 88.12 182 SER A N 1
ATOM 1417 C CA . SER A 1 182 ? -4.438 -0.665 5.133 1.00 88.12 182 SER A CA 1
ATOM 1418 C C . SER A 1 182 ? -3.375 -1.581 5.743 1.00 88.12 182 SER A C 1
ATOM 1420 O O . SER A 1 182 ? -2.537 -2.106 5.014 1.00 88.12 182 SER A O 1
ATOM 1422 N N . LEU A 1 183 ? -3.466 -1.857 7.049 1.00 86.25 183 LEU A N 1
ATOM 1423 C CA . LEU A 1 183 ? -2.629 -2.846 7.737 1.00 86.25 183 LEU A CA 1
ATOM 1424 C C . LEU A 1 183 ? -2.812 -4.249 7.152 1.00 86.25 183 LEU A C 1
ATOM 1426 O O . LEU A 1 183 ? -1.839 -4.881 6.748 1.00 86.25 183 LEU A O 1
ATOM 1430 N N . ALA A 1 184 ? -4.062 -4.710 7.039 1.00 87.50 184 ALA A N 1
ATOM 1431 C CA . ALA A 1 184 ? -4.364 -6.033 6.495 1.00 87.50 184 ALA A CA 1
ATOM 1432 C C . ALA A 1 184 ? -3.915 -6.178 5.029 1.00 87.50 184 ALA A C 1
ATOM 1434 O O . ALA A 1 184 ? -3.424 -7.235 4.631 1.00 87.50 184 ALA A O 1
ATOM 1435 N N . LEU A 1 185 ? -4.053 -5.114 4.224 1.00 88.38 185 LEU A N 1
ATOM 1436 C CA . LEU A 1 185 ? -3.476 -5.055 2.881 1.00 88.38 185 LEU A CA 1
ATOM 1437 C C . LEU A 1 185 ? -1.955 -5.213 2.963 1.00 88.38 185 LEU A C 1
ATOM 1439 O O . LEU A 1 185 ? -1.428 -6.154 2.377 1.00 88.38 185 LEU A O 1
ATOM 1443 N N . GLY A 1 186 ? -1.259 -4.354 3.711 1.00 86.12 186 GLY A N 1
ATOM 1444 C CA . GLY A 1 186 ? 0.198 -4.408 3.853 1.00 86.12 186 GLY A CA 1
ATOM 1445 C C . GLY A 1 186 ? 0.706 -5.807 4.213 1.00 86.12 186 GLY A C 1
ATOM 1446 O O . GLY A 1 186 ? 1.574 -6.345 3.528 1.00 86.12 186 GLY A O 1
ATOM 1447 N N . GLU A 1 187 ? 0.097 -6.455 5.206 1.00 84.56 187 GLU A N 1
ATOM 1448 C CA . GLU A 1 187 ? 0.466 -7.811 5.625 1.00 84.56 187 GLU A CA 1
ATOM 1449 C C . GLU A 1 187 ? 0.255 -8.867 4.528 1.00 84.56 187 GLU A C 1
ATOM 1451 O O . GLU A 1 187 ? 1.151 -9.678 4.273 1.00 84.56 187 GLU A O 1
ATOM 1456 N N . LEU A 1 188 ? -0.892 -8.846 3.837 1.00 85.81 188 LEU A N 1
ATOM 1457 C CA . LEU A 1 188 ? -1.168 -9.755 2.718 1.00 85.81 188 LEU A CA 1
ATOM 1458 C C . LEU A 1 188 ? -0.169 -9.561 1.572 1.00 85.81 188 LEU A C 1
ATOM 1460 O O . LEU A 1 188 ? 0.308 -10.532 0.977 1.00 85.81 188 LEU A O 1
ATOM 1464 N N . PHE A 1 189 ? 0.164 -8.310 1.264 1.00 86.44 189 PHE A N 1
ATOM 1465 C CA . PHE A 1 189 ? 1.115 -7.979 0.212 1.00 86.44 189 PHE A CA 1
ATOM 1466 C C . PHE A 1 189 ? 2.540 -8.396 0.573 1.00 86.44 189 PHE A C 1
ATOM 1468 O O . PHE A 1 189 ? 3.198 -9.026 -0.253 1.00 86.44 189 PHE A O 1
ATOM 1475 N N . ASN A 1 190 ? 2.996 -8.156 1.803 1.00 84.19 190 ASN A N 1
ATOM 1476 C CA . ASN A 1 190 ? 4.313 -8.609 2.260 1.00 84.19 190 ASN A CA 1
ATOM 1477 C C . ASN A 1 190 ? 4.434 -10.130 2.245 1.00 84.19 190 ASN A C 1
ATOM 1479 O O . ASN A 1 190 ? 5.447 -10.666 1.798 1.00 84.19 190 ASN A O 1
ATOM 1483 N N . PHE A 1 191 ? 3.379 -10.827 2.675 1.00 84.06 191 PHE A N 1
ATOM 1484 C CA . PHE A 1 191 ? 3.312 -12.281 2.594 1.00 84.06 191 PHE A CA 1
ATOM 1485 C C . PHE A 1 191 ? 3.453 -12.784 1.152 1.00 84.06 191 PHE A C 1
ATOM 1487 O O . PHE A 1 191 ? 4.105 -13.796 0.911 1.00 84.06 191 PHE A O 1
ATOM 1494 N N . ARG A 1 192 ? 2.856 -12.091 0.176 1.00 85.00 192 ARG A N 1
ATOM 1495 C CA . ARG A 1 192 ? 3.003 -12.434 -1.245 1.00 85.00 192 ARG A CA 1
ATOM 1496 C C . ARG A 1 192 ? 4.403 -12.100 -1.777 1.00 85.00 192 ARG A C 1
ATOM 1498 O O . ARG A 1 192 ? 4.980 -12.920 -2.488 1.00 85.00 192 ARG A O 1
ATOM 1505 N N . MET A 1 193 ? 4.944 -10.936 -1.416 1.00 84.44 193 MET A N 1
ATOM 1506 C CA . MET A 1 193 ? 6.257 -10.430 -1.841 1.00 84.44 193 MET A CA 1
ATOM 1507 C C . MET A 1 193 ? 7.420 -11.315 -1.388 1.00 84.44 193 MET A C 1
ATOM 1509 O O . MET A 1 193 ? 8.321 -11.594 -2.177 1.00 84.44 193 MET A O 1
ATOM 1513 N N . SER A 1 194 ? 7.394 -11.783 -0.142 1.00 81.00 194 SER A N 1
ATOM 1514 C CA . SER A 1 194 ? 8.469 -12.582 0.460 1.00 81.00 194 SER A CA 1
ATOM 1515 C C . SER A 1 194 ? 8.813 -13.845 -0.341 1.00 81.00 194 SER A C 1
ATOM 1517 O O . SER A 1 194 ? 9.984 -14.181 -0.489 1.00 81.00 194 SER A O 1
ATOM 1519 N N . THR A 1 195 ? 7.813 -14.507 -0.936 1.00 81.56 195 THR A N 1
ATOM 1520 C CA . THR A 1 195 ? 8.021 -15.681 -1.802 1.00 81.56 195 THR A CA 1
ATOM 1521 C C . THR A 1 195 ? 8.837 -15.342 -3.050 1.00 81.56 195 THR A C 1
ATOM 1523 O O . THR A 1 195 ? 9.632 -16.156 -3.518 1.00 81.56 195 THR A O 1
ATOM 1526 N N . PHE A 1 196 ? 8.634 -14.155 -3.620 1.00 84.44 196 PHE A N 1
ATOM 1527 C CA . PHE A 1 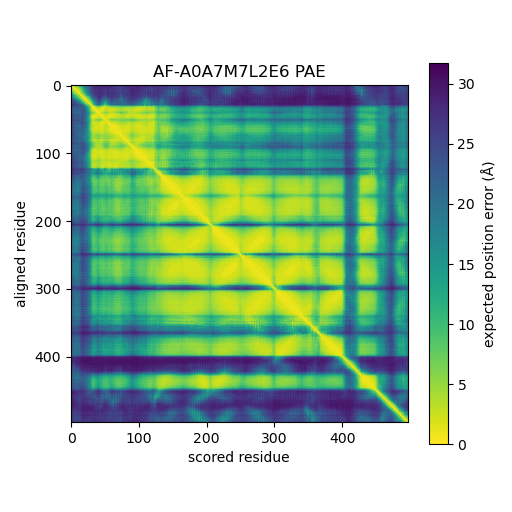196 ? 9.373 -13.723 -4.801 1.00 84.44 196 PHE A CA 1
ATOM 1528 C C . PHE A 1 196 ? 10.785 -13.241 -4.449 1.00 84.44 196 PHE A C 1
ATOM 1530 O O . PHE A 1 196 ? 11.714 -13.541 -5.197 1.00 84.44 196 PHE A O 1
ATOM 1537 N N . ALA A 1 197 ? 10.953 -12.574 -3.303 1.00 79.69 197 ALA A N 1
ATOM 1538 C CA . ALA A 1 197 ? 12.259 -12.140 -2.807 1.00 79.69 197 ALA A CA 1
ATOM 1539 C C . ALA A 1 197 ? 13.212 -13.330 -2.585 1.00 79.69 197 ALA A C 1
ATOM 1541 O O . ALA A 1 197 ? 14.335 -13.315 -3.079 1.00 79.69 197 ALA A O 1
ATOM 1542 N N . GLU A 1 198 ? 12.735 -14.422 -1.972 1.00 79.31 198 GLU A N 1
ATOM 1543 C CA . GLU A 1 198 ? 13.552 -15.633 -1.775 1.00 79.31 198 GLU A CA 1
ATOM 1544 C C . GLU A 1 198 ? 14.038 -16.228 -3.113 1.00 79.31 198 GLU A C 1
ATOM 1546 O O . GLU A 1 198 ? 15.179 -16.673 -3.231 1.00 79.31 198 GLU A O 1
ATOM 1551 N N . MET A 1 199 ? 13.207 -16.193 -4.164 1.00 81.94 199 MET A N 1
ATOM 1552 C CA . MET A 1 199 ? 13.613 -16.653 -5.500 1.00 81.94 199 MET A CA 1
ATOM 1553 C C . MET A 1 199 ? 14.706 -15.773 -6.109 1.00 81.94 199 MET A C 1
ATOM 1555 O O . MET A 1 199 ? 15.624 -16.288 -6.754 1.00 81.94 199 MET A O 1
ATOM 1559 N N . HIS A 1 200 ? 14.603 -14.458 -5.925 1.00 77.75 200 HIS A N 1
ATOM 1560 C CA . HIS A 1 200 ? 15.613 -13.516 -6.386 1.00 77.75 200 HIS A CA 1
ATOM 1561 C C . HIS A 1 200 ? 16.958 -13.773 -5.690 1.00 77.75 200 HIS A C 1
ATOM 1563 O O . HIS A 1 200 ? 17.973 -13.976 -6.365 1.00 77.75 200 HIS A O 1
ATOM 1569 N N . ASP A 1 201 ? 16.950 -13.893 -4.361 1.00 77.19 201 ASP A N 1
ATOM 1570 C CA . ASP A 1 201 ? 18.148 -14.155 -3.557 1.00 77.19 201 ASP A CA 1
ATOM 1571 C C . ASP A 1 201 ? 18.851 -15.453 -3.987 1.00 77.19 201 ASP A C 1
ATOM 1573 O O . ASP A 1 201 ? 20.069 -15.477 -4.188 1.00 77.19 201 ASP A O 1
ATOM 1577 N N . LEU A 1 202 ? 18.096 -16.526 -4.245 1.00 73.06 202 LEU A N 1
ATOM 1578 C CA . LEU A 1 202 ? 18.663 -17.794 -4.719 1.00 73.06 202 LEU A CA 1
ATOM 1579 C C . LEU A 1 202 ? 19.342 -17.686 -6.093 1.00 73.06 202 LEU A C 1
ATOM 1581 O O . LEU A 1 202 ? 20.372 -18.328 -6.329 1.00 73.06 202 LEU A O 1
ATOM 1585 N N . ALA A 1 203 ? 18.792 -16.892 -7.013 1.00 72.25 203 ALA A N 1
ATOM 1586 C CA . ALA A 1 203 ? 19.354 -16.749 -8.353 1.00 72.25 203 ALA A CA 1
ATOM 1587 C C . ALA A 1 203 ? 20.618 -15.884 -8.387 1.00 72.25 203 ALA A C 1
ATOM 1589 O O . ALA A 1 203 ? 21.509 -16.147 -9.200 1.00 72.25 203 ALA A O 1
ATOM 1590 N N . THR A 1 204 ? 20.740 -14.896 -7.493 1.00 68.94 204 THR A N 1
ATOM 1591 C CA . THR A 1 204 ? 21.974 -14.101 -7.368 1.00 68.94 204 THR A CA 1
ATOM 1592 C C . THR A 1 204 ? 23.156 -14.949 -6.870 1.00 68.94 204 THR A C 1
ATOM 1594 O O . THR A 1 204 ? 24.304 -14.683 -7.235 1.00 68.94 204 THR A O 1
ATOM 1597 N N . GLY A 1 205 ? 22.885 -16.035 -6.132 1.00 65.25 205 GLY A N 1
ATOM 1598 C CA . GLY A 1 205 ? 23.884 -16.972 -5.604 1.00 65.25 205 GLY A CA 1
ATOM 1599 C C . GLY A 1 205 ? 24.335 -18.115 -6.536 1.00 65.25 205 GLY A C 1
ATOM 1600 O O . GLY A 1 205 ? 25.284 -18.826 -6.197 1.00 65.25 205 GLY A O 1
ATOM 1601 N N . GLY A 1 206 ? 23.710 -18.333 -7.707 1.00 58.34 206 GLY A N 1
ATOM 1602 C CA . GLY A 1 206 ? 23.920 -19.549 -8.516 1.00 58.34 206 GLY A CA 1
ATOM 1603 C C . GLY A 1 206 ? 23.890 -19.358 -10.042 1.00 58.34 206 GLY A C 1
ATOM 1604 O O . GLY A 1 206 ? 22.908 -18.925 -10.627 1.00 58.34 206 GLY A O 1
ATOM 1605 N N . ARG A 1 207 ? 24.965 -19.778 -10.728 1.00 56.03 207 ARG A N 1
ATOM 1606 C CA . ARG A 1 207 ? 25.310 -19.480 -12.142 1.00 56.03 207 ARG A CA 1
ATOM 1607 C C . ARG A 1 207 ? 24.426 -20.091 -13.256 1.00 56.03 207 ARG A C 1
ATOM 1609 O O . ARG A 1 207 ? 24.712 -19.856 -14.434 1.00 56.03 207 ARG A O 1
ATOM 1616 N N . SER A 1 208 ? 23.371 -20.849 -12.951 1.00 71.44 208 SER A N 1
ATOM 1617 C CA . SER A 1 208 ? 22.530 -21.463 -13.999 1.00 71.44 208 SER A CA 1
ATOM 1618 C C . SER A 1 208 ? 21.639 -20.424 -14.690 1.00 71.44 208 SER A C 1
ATOM 1620 O O . SER A 1 208 ? 21.090 -19.536 -14.041 1.00 71.44 208 SER A O 1
ATOM 1622 N N . THR A 1 209 ? 21.482 -20.525 -16.011 1.00 78.19 209 THR A N 1
ATOM 1623 C CA . THR A 1 209 ? 20.572 -19.670 -16.798 1.00 78.19 209 THR A CA 1
ATOM 1624 C C . THR A 1 209 ? 19.113 -19.864 -16.390 1.00 78.19 209 THR A C 1
ATOM 1626 O O . THR A 1 209 ? 18.381 -18.889 -16.283 1.00 78.19 209 THR A O 1
ATOM 1629 N N . GLN A 1 210 ? 18.723 -21.097 -16.059 1.00 82.38 210 GLN A N 1
ATOM 1630 C CA . GLN A 1 210 ? 17.354 -21.439 -15.669 1.00 82.38 210 GLN A CA 1
ATOM 1631 C C . GLN A 1 210 ? 16.898 -20.717 -14.387 1.00 82.38 210 GLN A C 1
ATOM 1633 O O . GLN A 1 210 ? 15.756 -20.278 -14.297 1.00 82.38 210 GLN A O 1
ATOM 1638 N N . TRP A 1 211 ? 17.777 -20.583 -13.386 1.00 81.75 211 TRP A N 1
ATOM 1639 C CA . TRP A 1 211 ? 17.442 -19.902 -12.126 1.00 81.75 211 TRP A CA 1
ATOM 1640 C C . TRP A 1 211 ? 17.383 -18.384 -12.291 1.00 81.75 211 TRP A C 1
ATOM 1642 O O . TRP A 1 211 ? 16.537 -17.743 -11.676 1.00 81.75 211 TRP A O 1
ATOM 1652 N N . ARG A 1 212 ? 18.203 -17.822 -13.188 1.00 81.75 212 ARG A N 1
ATOM 1653 C CA . ARG A 1 212 ? 18.119 -16.405 -13.564 1.00 81.75 212 ARG A CA 1
ATOM 1654 C C . ARG A 1 212 ? 16.791 -16.069 -14.236 1.00 81.75 212 ARG A C 1
ATOM 1656 O O . ARG A 1 212 ? 16.139 -15.129 -13.814 1.00 81.75 212 ARG A O 1
ATOM 1663 N N . GLU A 1 213 ? 16.336 -16.888 -15.185 1.00 85.00 213 GLU A N 1
ATOM 1664 C CA . GLU A 1 213 ? 15.019 -16.703 -15.817 1.00 85.00 213 GLU A CA 1
ATOM 1665 C C . GLU A 1 213 ? 13.868 -16.765 -14.797 1.00 85.00 213 GLU A C 1
ATOM 1667 O O . GLU A 1 213 ? 12.917 -15.984 -14.868 1.00 85.00 213 GLU A O 1
ATOM 1672 N N . ARG A 1 214 ? 13.958 -17.667 -13.808 1.00 86.25 214 ARG A N 1
ATOM 1673 C CA . ARG A 1 214 ? 12.973 -17.763 -12.718 1.00 86.25 214 ARG A CA 1
ATOM 1674 C C . ARG A 1 214 ? 12.992 -16.533 -11.807 1.00 86.25 214 ARG A C 1
ATOM 1676 O O . ARG A 1 214 ? 11.919 -16.061 -11.436 1.00 86.25 214 ARG A O 1
ATOM 1683 N N . ALA A 1 215 ? 14.165 -15.995 -11.480 1.00 85.56 215 ALA A N 1
ATOM 1684 C CA . ALA A 1 215 ? 14.268 -14.755 -10.715 1.00 85.56 215 ALA A CA 1
ATOM 1685 C C . ALA A 1 215 ? 13.770 -13.540 -11.495 1.00 85.56 215 ALA A C 1
ATOM 1687 O O . ALA A 1 215 ? 13.022 -12.750 -10.932 1.00 85.56 215 ALA A O 1
ATOM 1688 N N . ASP A 1 216 ? 14.070 -13.431 -12.790 1.00 85.50 216 ASP A N 1
ATOM 1689 C CA . ASP A 1 216 ? 13.524 -12.366 -13.638 1.00 85.50 216 ASP A CA 1
ATOM 1690 C C . ASP A 1 216 ? 11.983 -12.419 -13.669 1.00 85.50 216 ASP A C 1
ATOM 1692 O O . ASP A 1 216 ? 11.310 -11.392 -13.561 1.00 85.50 216 ASP A O 1
ATOM 1696 N N . SER A 1 217 ? 11.403 -13.624 -13.747 1.00 87.94 217 SER A N 1
ATOM 1697 C CA . SER A 1 217 ? 9.950 -13.826 -13.668 1.00 87.94 217 SER A CA 1
ATOM 1698 C C . SER A 1 217 ? 9.369 -13.485 -12.288 1.00 87.94 217 SER A C 1
ATOM 1700 O O . SER A 1 217 ? 8.273 -12.921 -12.204 1.00 87.94 217 SER A O 1
ATOM 1702 N N . ALA A 1 218 ? 10.066 -13.825 -11.201 1.00 88.38 218 ALA A N 1
ATOM 1703 C CA . ALA A 1 218 ? 9.658 -13.463 -9.844 1.00 88.38 218 ALA A CA 1
ATOM 1704 C C . ALA A 1 218 ? 9.703 -11.940 -9.652 1.00 88.38 218 ALA A C 1
ATOM 1706 O O . ALA A 1 218 ? 8.758 -11.350 -9.134 1.00 88.38 218 ALA A O 1
ATOM 1707 N N . GLN A 1 219 ? 10.743 -11.296 -10.176 1.00 87.88 219 GLN A N 1
ATOM 1708 C CA . GLN A 1 219 ? 10.947 -9.856 -10.115 1.00 87.88 219 GLN A CA 1
ATOM 1709 C C . GLN A 1 219 ? 9.898 -9.078 -10.926 1.00 87.88 219 GLN A C 1
ATOM 1711 O O . GLN A 1 219 ? 9.460 -8.001 -10.516 1.00 87.88 219 GLN A O 1
ATOM 1716 N N . GLN A 1 220 ? 9.428 -9.635 -12.047 1.00 88.31 220 GLN A N 1
ATOM 1717 C CA . GLN A 1 220 ? 8.256 -9.109 -12.752 1.00 88.31 220 GLN A CA 1
ATOM 1718 C C . GLN A 1 220 ? 6.985 -9.209 -11.893 1.00 88.31 220 GLN A C 1
ATOM 1720 O O . GLN A 1 220 ? 6.215 -8.253 -11.818 1.00 88.31 220 GLN A O 1
ATOM 1725 N N . SER A 1 221 ? 6.783 -10.342 -11.217 1.00 89.31 221 SER A N 1
ATOM 1726 C CA . SER A 1 221 ? 5.616 -10.541 -10.347 1.00 89.31 221 SER A CA 1
ATOM 1727 C C . SER A 1 221 ? 5.621 -9.564 -9.165 1.00 89.31 221 SER A C 1
ATOM 1729 O O . SER A 1 221 ? 4.569 -9.059 -8.785 1.00 89.31 221 SER A O 1
ATOM 1731 N N . VAL A 1 222 ? 6.804 -9.236 -8.632 1.00 89.00 222 VAL A N 1
ATOM 1732 C CA . VAL A 1 222 ? 7.002 -8.190 -7.613 1.00 89.00 222 VAL A CA 1
ATOM 1733 C C . VAL A 1 222 ? 6.536 -6.821 -8.107 1.00 89.00 222 VAL A C 1
ATOM 1735 O O . VAL A 1 222 ? 5.795 -6.133 -7.403 1.00 89.00 222 VAL A O 1
ATOM 1738 N N . ASP A 1 223 ? 6.920 -6.417 -9.320 1.00 88.19 223 ASP A N 1
ATOM 1739 C CA . ASP A 1 223 ? 6.486 -5.130 -9.876 1.00 88.19 223 ASP A CA 1
ATOM 1740 C C . ASP A 1 223 ? 4.976 -5.060 -10.057 1.00 88.19 223 ASP A C 1
ATOM 1742 O O . ASP A 1 223 ? 4.340 -4.060 -9.723 1.00 88.19 223 ASP A O 1
ATOM 1746 N N . GLU A 1 224 ? 4.401 -6.118 -10.620 1.00 90.06 224 GLU A N 1
ATOM 1747 C CA . GLU A 1 224 ? 2.966 -6.218 -10.848 1.00 90.06 224 GLU A CA 1
ATOM 1748 C C . GLU A 1 224 ? 2.200 -6.173 -9.524 1.00 90.06 224 GLU A C 1
ATOM 1750 O O . GLU A 1 224 ? 1.239 -5.414 -9.389 1.00 90.06 224 GLU A O 1
ATOM 1755 N N . LEU A 1 225 ? 2.673 -6.908 -8.517 1.00 89.44 225 LEU A N 1
ATOM 1756 C CA . LEU A 1 225 ? 2.099 -6.911 -7.179 1.00 89.44 225 LEU A CA 1
ATOM 1757 C C . LEU A 1 225 ? 2.204 -5.528 -6.512 1.00 89.44 225 LEU A C 1
ATOM 1759 O O . LEU A 1 225 ? 1.233 -5.064 -5.917 1.00 89.44 225 LEU A O 1
ATOM 1763 N N . THR A 1 226 ? 3.325 -4.826 -6.682 1.00 89.06 226 THR A N 1
ATOM 1764 C CA . THR A 1 226 ? 3.522 -3.456 -6.174 1.00 89.06 226 THR A CA 1
ATOM 1765 C C . THR A 1 226 ? 2.540 -2.468 -6.816 1.00 89.06 226 THR A C 1
ATOM 1767 O O . THR A 1 226 ? 1.973 -1.611 -6.138 1.00 89.06 226 THR A O 1
ATOM 1770 N N . ILE A 1 227 ? 2.272 -2.602 -8.121 1.00 90.75 227 ILE A N 1
ATOM 1771 C CA . ILE A 1 227 ? 1.252 -1.795 -8.809 1.00 90.75 227 ILE A CA 1
ATOM 1772 C C . ILE A 1 227 ? -0.137 -2.062 -8.218 1.00 90.75 227 ILE A C 1
ATOM 1774 O O . ILE A 1 227 ? -0.883 -1.112 -7.975 1.00 90.75 227 ILE A O 1
ATOM 1778 N N . VAL A 1 228 ? -0.491 -3.330 -7.987 1.00 90.56 228 VAL A N 1
ATOM 1779 C CA . VAL A 1 228 ? -1.802 -3.705 -7.430 1.00 90.56 228 VAL A CA 1
ATOM 1780 C C . VAL A 1 228 ? -1.960 -3.205 -5.990 1.00 90.56 228 VAL A C 1
ATOM 1782 O O . VAL A 1 228 ? -3.030 -2.704 -5.648 1.00 90.56 228 VAL A O 1
ATOM 1785 N N . TYR A 1 229 ? -0.903 -3.257 -5.175 1.00 90.19 229 TYR A N 1
ATOM 1786 C CA . TYR A 1 229 ? -0.899 -2.721 -3.810 1.00 90.19 229 TYR A CA 1
ATOM 1787 C C . TYR A 1 229 ? -1.258 -1.236 -3.779 1.00 90.19 229 TYR A C 1
ATOM 1789 O O . TYR A 1 229 ? -2.268 -0.846 -3.192 1.00 90.19 229 TYR A O 1
ATOM 1797 N N . HIS A 1 230 ? -0.480 -0.413 -4.486 1.00 90.69 230 HIS A N 1
ATOM 1798 C CA . HIS A 1 230 ? -0.702 1.030 -4.495 1.00 90.69 230 HIS A CA 1
ATOM 1799 C C . HIS A 1 230 ? -2.027 1.411 -5.165 1.00 90.69 230 HIS A C 1
ATOM 1801 O O . HIS A 1 230 ? -2.643 2.409 -4.797 1.00 90.69 230 HIS A O 1
ATOM 1807 N N . ALA A 1 231 ? -2.513 0.613 -6.123 1.00 92.31 231 ALA A N 1
ATOM 1808 C CA . ALA A 1 231 ? -3.851 0.801 -6.678 1.00 92.31 231 ALA A CA 1
ATOM 1809 C C . ALA A 1 231 ? -4.939 0.587 -5.612 1.00 92.31 231 ALA A C 1
ATOM 1811 O O . ALA A 1 231 ? -5.833 1.423 -5.484 1.00 92.31 231 ALA A O 1
ATOM 1812 N N . ALA A 1 232 ? -4.840 -0.478 -4.809 1.00 90.50 232 ALA A N 1
ATOM 1813 C CA . ALA A 1 232 ? -5.792 -0.760 -3.735 1.00 90.50 232 ALA A CA 1
ATOM 1814 C C . ALA A 1 232 ? -5.778 0.326 -2.642 1.00 90.50 232 ALA A C 1
ATOM 1816 O O . ALA A 1 232 ? -6.842 0.778 -2.210 1.00 90.50 232 ALA A O 1
ATOM 1817 N N . CYS A 1 233 ? -4.595 0.799 -2.237 1.00 91.00 233 CYS A N 1
ATOM 1818 C CA . CYS A 1 233 ? -4.455 1.909 -1.287 1.00 91.00 233 CYS A CA 1
ATOM 1819 C C . CYS A 1 233 ? -5.040 3.215 -1.850 1.00 91.00 233 CYS A C 1
ATOM 1821 O O . CYS A 1 233 ? -5.770 3.935 -1.162 1.00 91.00 233 CYS A O 1
ATOM 1823 N N . LEU A 1 234 ? -4.787 3.500 -3.131 1.00 93.81 234 LEU A N 1
ATOM 1824 C CA . LEU A 1 234 ? -5.334 4.667 -3.817 1.00 93.81 234 LEU A CA 1
ATOM 1825 C C . LEU A 1 234 ? -6.867 4.635 -3.886 1.00 93.81 234 LEU A C 1
ATOM 1827 O O . LEU A 1 234 ? -7.507 5.674 -3.709 1.00 93.81 234 LEU A O 1
ATOM 1831 N N . GLU A 1 235 ? -7.463 3.470 -4.138 1.00 93.69 235 GLU A N 1
ATOM 1832 C CA . GLU A 1 235 ? -8.919 3.291 -4.129 1.00 93.69 235 GLU A CA 1
ATOM 1833 C C . GLU A 1 235 ? -9.515 3.524 -2.740 1.00 93.69 235 GLU A C 1
ATOM 1835 O O . GLU A 1 235 ? -10.545 4.193 -2.618 1.00 93.69 235 GLU A O 1
ATOM 1840 N N . LEU A 1 236 ? -8.856 3.025 -1.693 1.00 92.94 236 LEU A N 1
ATOM 1841 C CA . LEU A 1 236 ? -9.297 3.182 -0.310 1.00 92.94 236 LEU A CA 1
ATOM 1842 C C . LEU A 1 236 ? -9.331 4.662 0.107 1.00 92.94 236 LEU A C 1
ATOM 1844 O O . LEU A 1 236 ? -10.389 5.178 0.483 1.00 92.94 236 LEU A O 1
ATOM 1848 N N . LEU A 1 237 ? -8.202 5.363 -0.054 1.00 93.69 237 LEU A N 1
ATOM 1849 C CA . LEU A 1 237 ? -8.058 6.787 0.274 1.00 93.69 237 LEU A CA 1
ATOM 1850 C C . LEU A 1 237 ? -8.923 7.673 -0.633 1.00 93.69 237 LEU A C 1
ATOM 1852 O O . LEU A 1 237 ? -9.577 8.621 -0.185 1.00 93.69 237 LEU A O 1
ATOM 1856 N N . GLY A 1 238 ? -8.959 7.356 -1.931 1.00 94.38 238 GLY A N 1
ATOM 1857 C CA . GLY A 1 238 ? -9.803 8.039 -2.907 1.00 94.38 238 GLY A CA 1
ATOM 1858 C C . GLY A 1 238 ? -11.281 7.923 -2.545 1.00 94.38 238 GLY A C 1
ATOM 1859 O O . GLY A 1 238 ? -12.005 8.919 -2.599 1.00 94.38 238 GLY A O 1
ATOM 1860 N N . GLY A 1 239 ? -11.699 6.740 -2.092 1.00 95.25 239 GLY A N 1
ATOM 1861 C CA . GLY A 1 239 ? -13.041 6.462 -1.602 1.00 95.25 239 GLY A CA 1
ATOM 1862 C C . GLY A 1 239 ? -13.447 7.362 -0.437 1.00 95.25 239 GLY A C 1
ATOM 1863 O O . GLY A 1 239 ? -14.522 7.960 -0.504 1.00 95.25 239 GLY A O 1
ATOM 1864 N N . GLN A 1 240 ? -12.595 7.512 0.586 1.00 94.75 240 GLN A N 1
ATOM 1865 C CA . GLN A 1 240 ? -12.868 8.398 1.730 1.00 94.75 240 GLN A CA 1
ATOM 1866 C C . GLN A 1 240 ? -13.029 9.853 1.282 1.00 94.75 240 GLN A C 1
ATOM 1868 O O . GLN A 1 240 ? -14.047 10.496 1.549 1.00 94.75 240 GLN A O 1
ATOM 1873 N N . ARG A 1 241 ? -12.053 10.363 0.517 1.00 95.06 241 ARG A N 1
ATOM 1874 C CA . ARG A 1 241 ? -12.070 11.739 0.001 1.00 95.06 241 ARG A CA 1
ATOM 1875 C C . ARG A 1 241 ? -13.323 12.015 -0.833 1.00 95.06 241 ARG A C 1
ATOM 1877 O O . ARG A 1 241 ? -13.933 13.077 -0.716 1.00 95.06 241 ARG A O 1
ATOM 1884 N N . ASP A 1 242 ? -13.695 11.088 -1.710 1.00 94.25 242 ASP A N 1
ATOM 1885 C CA . ASP A 1 242 ? -14.817 11.278 -2.629 1.00 94.25 242 ASP A CA 1
ATOM 1886 C C . ASP A 1 242 ? -16.174 11.099 -1.947 1.00 94.25 242 ASP A C 1
ATOM 1888 O O . ASP A 1 242 ? -17.143 11.731 -2.371 1.00 94.25 242 ASP A O 1
ATOM 1892 N N . ARG A 1 243 ? -16.260 10.291 -0.880 1.00 93.25 243 ARG A N 1
ATOM 1893 C CA . ARG A 1 243 ? -17.423 10.281 0.020 1.00 93.25 243 ARG A CA 1
ATOM 1894 C C . ARG A 1 243 ? -17.573 11.634 0.698 1.00 93.25 243 ARG A C 1
ATOM 1896 O O . ARG A 1 243 ? -18.609 12.259 0.508 1.00 93.25 243 ARG A O 1
ATOM 1903 N N . MET A 1 244 ? -16.508 12.154 1.303 1.00 92.94 244 MET A N 1
ATOM 1904 C CA . MET A 1 244 ? -16.534 13.454 1.977 1.00 92.94 244 MET A CA 1
ATOM 1905 C C . MET A 1 244 ? -17.003 14.600 1.063 1.00 92.94 244 MET A C 1
ATOM 1907 O O . MET A 1 244 ? -17.835 15.418 1.455 1.00 92.94 244 MET A O 1
ATOM 1911 N N . LYS A 1 245 ? -16.548 14.626 -0.200 1.00 91.62 245 LYS A N 1
ATOM 1912 C CA . LYS A 1 245 ? -17.045 15.585 -1.211 1.00 91.62 245 LYS A CA 1
ATOM 1913 C C . LYS A 1 245 ? -18.542 15.458 -1.481 1.00 91.62 245 LYS A C 1
ATOM 1915 O O . LYS A 1 245 ? -19.201 16.465 -1.736 1.00 91.62 245 LYS A O 1
ATOM 1920 N N . ARG A 1 246 ? -19.061 14.227 -1.502 1.00 90.88 246 ARG A N 1
ATOM 1921 C CA . ARG A 1 246 ? -20.483 13.946 -1.728 1.00 90.88 246 ARG A CA 1
ATOM 1922 C C . ARG A 1 246 ? -21.322 14.328 -0.520 1.00 90.88 246 ARG A C 1
ATOM 1924 O O . ARG A 1 246 ? -22.376 14.922 -0.710 1.00 90.88 246 ARG A O 1
ATOM 1931 N N . ASP A 1 247 ? -20.850 14.044 0.686 1.00 89.75 247 ASP A N 1
ATOM 1932 C CA . ASP A 1 247 ? -21.581 14.338 1.922 1.00 89.75 247 ASP A CA 1
ATOM 1933 C C . ASP A 1 247 ? -21.751 15.843 2.129 1.00 89.75 247 ASP A C 1
ATOM 1935 O O . ASP A 1 247 ? -22.845 16.319 2.418 1.00 89.75 247 ASP A O 1
ATOM 1939 N N . LEU A 1 248 ? -20.678 16.602 1.892 1.00 85.50 248 LEU A N 1
ATOM 1940 C CA . LEU A 1 248 ? -20.658 18.058 2.042 1.00 85.50 248 LEU A CA 1
ATOM 1941 C C . LEU A 1 248 ? -21.127 18.792 0.770 1.00 85.50 248 LEU A C 1
ATOM 1943 O O . LEU A 1 248 ? -21.057 20.016 0.700 1.00 85.50 248 LEU A O 1
ATOM 1947 N N . ARG A 1 249 ? -21.612 18.045 -0.237 1.00 73.31 249 ARG A N 1
ATOM 1948 C CA . ARG A 1 249 ? -22.326 18.494 -1.451 1.00 73.31 249 ARG A CA 1
ATOM 1949 C C . ARG A 1 249 ? -21.910 19.860 -2.004 1.00 73.31 249 ARG A C 1
ATOM 1951 O O . ARG A 1 249 ? -22.734 20.765 -2.037 1.00 73.31 249 ARG A O 1
ATOM 1958 N N . ALA A 1 250 ? -20.669 20.032 -2.457 1.00 62.28 250 ALA A N 1
ATOM 1959 C CA . ALA A 1 250 ? -20.191 21.294 -3.051 1.00 62.28 250 ALA A CA 1
ATOM 1960 C C . ALA A 1 250 ? -20.569 22.579 -2.268 1.00 62.28 250 ALA A C 1
ATOM 1962 O O . ALA A 1 250 ? -20.539 23.669 -2.841 1.00 62.28 250 ALA A O 1
ATOM 1963 N N . LEU A 1 251 ? -20.907 22.471 -0.973 1.00 67.94 251 LEU A N 1
ATOM 1964 C CA . LEU A 1 251 ? -20.975 23.614 -0.082 1.00 67.94 251 LEU A CA 1
ATOM 1965 C C . LEU A 1 251 ? -19.603 24.264 -0.156 1.00 67.94 251 LEU A C 1
ATOM 1967 O O . LEU A 1 251 ? -18.589 23.557 -0.182 1.00 67.94 251 LEU A O 1
ATOM 1971 N N . GLU A 1 252 ? -19.581 25.592 -0.238 1.00 78.00 252 GLU A N 1
ATOM 1972 C CA . GLU A 1 252 ? -18.334 26.348 -0.252 1.00 78.00 252 GLU A CA 1
ATOM 1973 C C . GLU A 1 252 ? -17.428 25.811 0.856 1.00 78.00 252 GLU A C 1
ATOM 1975 O O . GLU A 1 252 ? -17.876 25.637 1.988 1.00 78.00 252 GLU A O 1
ATOM 1980 N N . PHE A 1 253 ? -16.175 25.506 0.519 1.00 82.88 253 PHE A N 1
ATOM 1981 C CA . PHE A 1 253 ? -15.229 24.871 1.441 1.00 82.88 253 PHE A CA 1
ATOM 1982 C C . PHE A 1 253 ? -15.101 25.636 2.773 1.00 82.88 253 PHE A C 1
ATOM 1984 O O . PHE A 1 253 ? -14.897 25.035 3.820 1.00 82.88 253 PHE A O 1
ATOM 1991 N N . SER A 1 254 ? -15.317 26.955 2.744 1.00 80.50 254 SER A N 1
ATOM 1992 C CA . SER A 1 254 ? -15.370 27.844 3.910 1.00 80.50 254 SER A CA 1
ATOM 1993 C C . SER A 1 254 ? -16.507 27.553 4.898 1.00 80.50 254 SER A C 1
ATOM 1995 O O . SER A 1 254 ? -16.422 27.968 6.048 1.00 80.50 254 SER A O 1
ATOM 1997 N N . ARG A 1 255 ? -17.574 26.869 4.471 1.00 84.38 255 ARG A N 1
ATOM 1998 C CA . ARG A 1 255 ? -18.729 26.504 5.310 1.00 84.38 255 ARG A CA 1
ATOM 1999 C C . ARG A 1 255 ? -18.549 25.175 6.032 1.00 84.38 255 ARG A C 1
ATOM 2001 O O . ARG A 1 255 ? -19.386 24.819 6.855 1.00 84.38 255 ARG A O 1
ATOM 2008 N N . TRP A 1 256 ? -17.516 24.415 5.684 1.00 90.56 256 TRP A N 1
ATOM 2009 C CA . TRP A 1 256 ? -17.208 23.157 6.351 1.00 90.56 256 TRP A CA 1
ATOM 2010 C C . TRP A 1 256 ? -16.624 23.466 7.728 1.00 90.56 256 TRP A C 1
ATOM 2012 O O . TRP A 1 256 ? -15.955 24.492 7.887 1.00 90.56 256 TRP A O 1
ATOM 2022 N N . SER A 1 257 ? -16.841 22.589 8.711 1.00 90.12 257 SER A N 1
ATOM 2023 C CA . SER A 1 257 ? -16.188 22.759 10.014 1.00 90.12 257 SER A CA 1
ATOM 2024 C C . SER A 1 257 ? -14.664 22.702 9.857 1.00 90.12 257 SER A C 1
ATOM 2026 O O . SER A 1 257 ? -14.146 22.123 8.900 1.00 90.12 257 SER A O 1
ATOM 2028 N N . GLU A 1 258 ? -13.920 23.296 10.787 1.00 89.12 258 GLU A N 1
ATOM 2029 C CA . GLU A 1 258 ? -12.455 23.311 10.725 1.00 89.12 258 GLU A CA 1
ATOM 2030 C C . GLU A 1 258 ? -11.863 21.893 10.666 1.00 89.12 258 GLU A C 1
ATOM 2032 O O . GLU A 1 258 ? -11.027 21.607 9.808 1.00 89.12 258 GLU A O 1
ATOM 2037 N N . SER A 1 259 ? -12.392 20.981 11.489 1.00 89.75 259 SER A N 1
ATOM 2038 C CA . SER A 1 259 ? -12.037 19.557 11.480 1.00 89.75 259 SER A CA 1
ATOM 2039 C C . SER A 1 259 ? -12.291 18.906 10.113 1.00 89.75 259 SER A C 1
ATOM 2041 O O . SER A 1 259 ? -11.417 18.227 9.567 1.00 89.75 259 SER A O 1
ATOM 2043 N N . GLN A 1 260 ? -13.440 19.183 9.487 1.00 91.44 260 GLN A N 1
ATOM 2044 C CA . GLN A 1 260 ? -13.762 18.671 8.153 1.00 91.44 260 GLN A CA 1
ATOM 2045 C C . GLN A 1 260 ? -12.819 19.240 7.085 1.00 91.44 260 GLN A C 1
ATOM 2047 O O . GLN A 1 260 ? -12.332 18.513 6.219 1.00 91.44 260 GLN A O 1
ATOM 2052 N N . GLN A 1 261 ? -12.508 20.534 7.140 1.00 91.44 261 GLN A N 1
ATOM 2053 C CA . GLN A 1 261 ? -11.539 21.129 6.222 1.00 91.44 261 GLN A CA 1
ATOM 2054 C C . GLN A 1 261 ? -10.161 20.474 6.365 1.00 91.44 261 GLN A C 1
ATOM 2056 O O . GLN A 1 261 ? -9.540 20.143 5.353 1.00 91.44 261 GLN A O 1
ATOM 2061 N N . ASN A 1 262 ? -9.698 20.256 7.600 1.00 91.50 262 ASN A N 1
ATOM 2062 C CA . ASN A 1 262 ? -8.386 19.667 7.870 1.00 91.50 262 ASN A CA 1
ATOM 2063 C C . ASN A 1 262 ? -8.306 18.229 7.358 1.00 91.50 262 ASN A C 1
ATOM 2065 O O . ASN A 1 262 ? -7.420 17.910 6.559 1.00 91.50 262 ASN A O 1
ATOM 2069 N N . ARG A 1 263 ? -9.297 17.398 7.701 1.00 92.56 263 ARG A N 1
ATOM 2070 C CA . ARG A 1 263 ? -9.400 16.022 7.201 1.00 92.56 263 ARG A CA 1
ATOM 2071 C C . ARG A 1 263 ? -9.409 15.970 5.675 1.00 92.56 263 ARG A C 1
ATOM 2073 O O . ARG A 1 263 ? -8.698 15.168 5.075 1.00 92.56 263 ARG A O 1
ATOM 2080 N N . PHE A 1 264 ? -10.166 16.849 5.020 1.00 94.00 264 PHE A N 1
ATOM 2081 C CA . PHE A 1 264 ? -10.230 16.873 3.561 1.00 94.00 264 PHE A CA 1
ATOM 2082 C C . PHE A 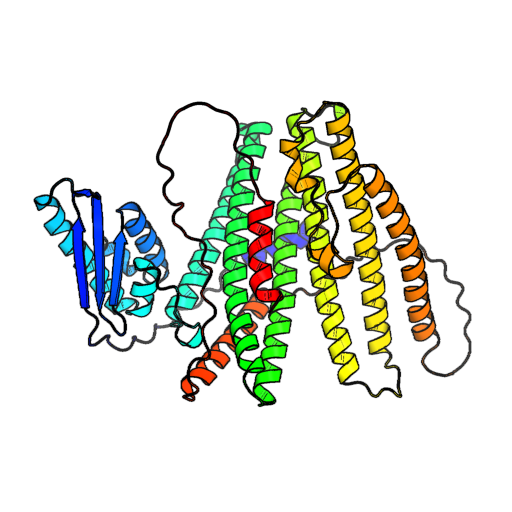1 264 ? -8.906 17.262 2.895 1.00 94.00 264 PHE A C 1
ATOM 2084 O O . PHE A 1 264 ? -8.532 16.666 1.878 1.00 94.00 264 PHE A O 1
ATOM 2091 N N . LEU A 1 265 ? -8.208 18.265 3.436 1.00 93.38 265 LEU A N 1
ATOM 2092 C CA . LEU A 1 265 ? -6.896 18.680 2.939 1.00 93.38 265 LEU A CA 1
ATOM 2093 C C . LEU A 1 265 ? -5.883 17.540 3.083 1.00 93.38 265 LEU A C 1
ATOM 2095 O O . LEU A 1 265 ? -5.210 17.210 2.103 1.00 93.38 265 LEU A O 1
ATOM 2099 N N . LYS A 1 266 ? -5.864 16.885 4.251 1.00 92.25 266 LYS A N 1
ATOM 2100 C CA . LYS A 1 266 ? -5.024 15.718 4.545 1.00 92.25 266 LYS A CA 1
ATOM 2101 C C . LYS A 1 266 ? -5.292 14.565 3.575 1.00 92.25 266 LYS A C 1
ATOM 2103 O O . LYS A 1 266 ? -4.398 14.168 2.830 1.00 92.25 266 LYS A O 1
ATOM 2108 N N . LEU A 1 267 ? -6.548 14.124 3.451 1.00 94.50 267 LEU A N 1
ATOM 2109 C CA . LEU A 1 267 ? -6.948 13.083 2.493 1.00 94.50 267 LEU A CA 1
ATOM 2110 C C . LEU A 1 267 ? -6.599 13.452 1.044 1.00 94.50 267 LEU A C 1
ATOM 2112 O O . LEU A 1 267 ? -6.194 12.606 0.249 1.00 94.50 267 LEU A O 1
ATOM 2116 N N . SER A 1 268 ? -6.740 14.722 0.664 1.00 95.00 268 SER A N 1
ATOM 2117 C CA . SER A 1 268 ? -6.409 15.169 -0.691 1.00 95.00 268 SER A CA 1
ATOM 2118 C C . SER A 1 268 ? -4.906 15.099 -0.979 1.00 95.00 268 SER A C 1
ATOM 2120 O O . SER A 1 268 ? -4.527 14.756 -2.108 1.00 95.00 268 SER A O 1
ATOM 2122 N N . ALA A 1 269 ? -4.060 15.418 0.004 1.00 91.81 269 ALA A N 1
ATOM 2123 C CA . ALA A 1 269 ? -2.613 15.245 -0.090 1.00 91.81 269 ALA A CA 1
ATOM 2124 C C . ALA A 1 269 ? -2.251 13.755 -0.180 1.00 91.81 269 ALA A C 1
ATOM 2126 O O . ALA A 1 269 ? -1.608 13.359 -1.153 1.00 91.81 269 ALA A O 1
ATOM 2127 N N . PHE A 1 270 ? -2.784 12.922 0.718 1.00 91.81 270 PHE A N 1
ATOM 2128 C CA . PHE A 1 270 ? -2.565 11.471 0.731 1.00 91.81 270 PHE A CA 1
ATOM 2129 C C . PHE A 1 270 ? -2.949 10.783 -0.573 1.00 91.81 270 PHE A C 1
ATOM 2131 O O . PHE A 1 270 ? -2.168 10.010 -1.116 1.00 91.81 270 PHE A O 1
ATOM 2138 N N . VAL A 1 271 ? -4.103 11.119 -1.154 1.00 94.56 271 VAL A N 1
ATOM 2139 C CA . VAL A 1 271 ? -4.495 10.560 -2.457 1.00 94.56 271 VAL A CA 1
ATOM 2140 C C . VAL A 1 271 ? -3.496 10.933 -3.560 1.00 94.56 271 VAL A C 1
ATOM 2142 O O . VAL A 1 271 ? -3.299 10.165 -4.498 1.00 94.56 271 VAL A O 1
ATOM 2145 N N . SER A 1 272 ? -2.861 12.104 -3.473 1.00 93.75 272 SER A N 1
ATOM 2146 C CA . SER A 1 272 ? -1.861 12.529 -4.464 1.00 93.75 272 SER A CA 1
ATOM 2147 C C . SER A 1 272 ? -0.520 11.831 -4.238 1.00 93.75 272 SER A C 1
ATOM 2149 O O . SER A 1 272 ? 0.087 11.381 -5.206 1.00 93.75 272 SER A O 1
ATOM 2151 N N . GLN A 1 273 ? -0.092 11.694 -2.978 1.00 90.94 273 GLN A N 1
ATOM 2152 C CA . GLN A 1 273 ? 1.085 10.908 -2.602 1.00 90.94 273 GLN A CA 1
ATOM 2153 C C . GLN A 1 273 ? 0.930 9.456 -3.075 1.00 90.94 273 GLN A C 1
ATOM 2155 O O . GLN A 1 273 ? 1.767 8.963 -3.822 1.00 90.94 273 GLN A O 1
ATOM 2160 N N . GLU A 1 274 ? -0.187 8.801 -2.753 1.00 91.88 274 GLU A N 1
ATOM 2161 C CA . GLU A 1 274 ? -0.417 7.401 -3.121 1.00 91.88 274 GLU A CA 1
ATOM 2162 C C . GLU A 1 274 ? -0.536 7.204 -4.635 1.00 91.88 274 GLU A C 1
ATOM 2164 O O . GLU A 1 274 ? 0.003 6.257 -5.207 1.00 91.88 274 GLU A O 1
ATOM 2169 N N . ARG A 1 275 ? -1.161 8.158 -5.334 1.00 94.44 275 ARG A N 1
ATOM 2170 C CA . ARG A 1 275 ? -1.187 8.149 -6.797 1.00 94.44 275 ARG A CA 1
ATOM 2171 C C . ARG A 1 275 ? 0.211 8.281 -7.394 1.00 94.44 275 ARG A C 1
ATOM 2173 O O . ARG A 1 275 ? 0.477 7.647 -8.415 1.00 94.44 275 ARG A O 1
ATOM 2180 N N . LEU A 1 276 ? 1.090 9.088 -6.799 1.00 92.19 276 LEU A N 1
ATOM 2181 C CA . LEU A 1 276 ? 2.485 9.175 -7.226 1.00 92.19 276 LEU A CA 1
ATOM 2182 C C . LEU A 1 276 ? 3.196 7.836 -7.031 1.00 92.19 276 LEU A C 1
ATOM 2184 O O . LEU A 1 276 ? 3.811 7.377 -7.991 1.00 92.19 276 LEU A O 1
ATOM 2188 N N . ARG A 1 277 ? 3.042 7.171 -5.877 1.00 88.69 277 ARG A N 1
ATOM 2189 C CA . ARG A 1 277 ? 3.605 5.825 -5.639 1.00 88.69 277 ARG A CA 1
ATOM 2190 C C . ARG A 1 277 ? 3.147 4.827 -6.696 1.00 88.69 277 ARG A C 1
ATOM 2192 O O . ARG A 1 277 ? 3.971 4.210 -7.370 1.00 88.69 277 ARG A O 1
ATOM 2199 N N . TRP A 1 278 ? 1.839 4.774 -6.950 1.00 92.56 278 TRP A N 1
ATOM 2200 C CA . TRP A 1 278 ? 1.265 3.937 -8.002 1.00 92.56 278 TRP A CA 1
ATOM 2201 C C . TRP A 1 278 ? 1.837 4.260 -9.392 1.00 92.56 278 TRP A C 1
ATOM 2203 O O . TRP A 1 278 ? 2.282 3.367 -10.116 1.00 92.56 278 TRP A O 1
ATOM 2213 N N . MET A 1 279 ? 1.880 5.540 -9.782 1.00 92.81 279 MET A N 1
ATOM 2214 C CA . MET A 1 279 ? 2.437 5.936 -11.078 1.00 92.81 279 MET A CA 1
ATOM 2215 C C . MET A 1 279 ? 3.928 5.596 -11.186 1.00 92.81 279 MET A C 1
ATOM 2217 O O . MET A 1 279 ? 4.379 5.204 -12.263 1.00 92.81 279 MET A O 1
ATOM 2221 N N . ILE A 1 280 ? 4.695 5.726 -10.106 1.00 89.12 280 ILE A N 1
ATOM 2222 C CA . ILE A 1 280 ? 6.111 5.359 -10.064 1.00 89.12 280 ILE A CA 1
ATOM 2223 C C . ILE A 1 280 ? 6.274 3.847 -10.236 1.00 89.12 280 ILE A C 1
ATOM 2225 O O . ILE A 1 280 ? 7.064 3.441 -11.087 1.00 89.12 280 ILE A O 1
ATOM 2229 N N . ALA A 1 281 ? 5.486 3.028 -9.536 1.00 89.69 281 ALA A N 1
ATOM 2230 C CA . ALA A 1 281 ? 5.492 1.572 -9.688 1.00 89.69 281 ALA A CA 1
ATOM 2231 C C . ALA A 1 281 ? 5.204 1.153 -11.142 1.00 89.69 281 ALA A C 1
ATOM 2233 O O . ALA A 1 281 ? 5.972 0.403 -11.748 1.00 89.69 281 ALA A O 1
ATOM 2234 N N . VAL A 1 282 ? 4.175 1.744 -11.762 1.00 91.00 282 VAL A N 1
ATOM 2235 C CA . VAL A 1 282 ? 3.860 1.536 -13.188 1.00 91.00 282 VAL A CA 1
ATOM 2236 C C . VAL A 1 282 ? 5.037 1.926 -14.085 1.00 91.00 282 VAL A C 1
ATOM 2238 O O . VAL A 1 282 ? 5.369 1.214 -15.033 1.00 91.00 282 VAL A O 1
ATOM 2241 N N . ARG A 1 283 ? 5.693 3.059 -13.808 1.00 91.69 283 ARG A N 1
ATOM 2242 C CA . ARG A 1 283 ? 6.855 3.518 -14.583 1.00 91.69 283 ARG A CA 1
ATOM 2243 C C . ARG A 1 283 ? 8.030 2.554 -14.467 1.00 91.69 283 ARG A C 1
ATOM 2245 O O . ARG A 1 283 ? 8.762 2.378 -15.440 1.00 91.69 283 ARG A O 1
ATOM 2252 N N . THR A 1 284 ? 8.258 2.016 -13.273 1.00 89.00 284 THR A N 1
ATOM 2253 C CA . THR A 1 284 ? 9.330 1.061 -12.992 1.00 89.00 284 THR A CA 1
ATOM 2254 C C . THR A 1 284 ? 9.108 -0.219 -13.783 1.00 89.00 284 THR A C 1
ATOM 2256 O O . THR A 1 284 ? 10.011 -0.612 -14.518 1.00 89.00 284 THR A O 1
ATOM 2259 N N . ASN A 1 285 ? 7.890 -0.767 -13.766 1.00 89.12 285 ASN A N 1
ATOM 2260 C CA . ASN A 1 285 ? 7.529 -1.933 -14.573 1.00 89.12 285 ASN A CA 1
ATOM 2261 C C . ASN A 1 285 ? 7.747 -1.672 -16.079 1.00 89.12 285 ASN A C 1
ATOM 2263 O O . ASN A 1 285 ? 8.543 -2.358 -16.723 1.00 89.12 285 ASN A O 1
ATOM 2267 N N . LYS A 1 286 ? 7.193 -0.572 -16.618 1.00 89.31 286 LYS A N 1
ATOM 2268 C CA . LYS A 1 286 ? 7.408 -0.166 -18.024 1.00 89.31 286 LYS A CA 1
ATOM 2269 C C . LYS A 1 286 ? 8.884 -0.011 -18.389 1.00 89.31 286 LYS A C 1
ATOM 2271 O O . LYS A 1 286 ? 9.296 -0.298 -19.512 1.00 89.31 286 LYS A O 1
ATOM 2276 N N . ARG A 1 287 ? 9.704 0.482 -17.456 1.00 89.56 287 ARG A N 1
ATOM 2277 C CA . ARG A 1 287 ? 11.148 0.616 -17.669 1.00 89.56 287 ARG A CA 1
ATOM 2278 C C . ARG A 1 287 ? 11.822 -0.752 -17.771 1.00 89.56 287 ARG A C 1
ATOM 2280 O O . ARG A 1 287 ? 12.657 -0.917 -18.653 1.00 89.56 287 ARG A O 1
ATOM 2287 N N . ARG A 1 288 ? 11.447 -1.719 -16.934 1.00 86.88 288 ARG A N 1
ATOM 2288 C CA . ARG A 1 288 ? 11.981 -3.085 -17.024 1.00 86.88 288 ARG A CA 1
ATOM 2289 C C . ARG A 1 288 ? 11.530 -3.790 -18.299 1.00 86.88 288 ARG A C 1
ATOM 2291 O O . ARG A 1 288 ? 12.338 -4.452 -18.939 1.00 86.88 288 ARG A O 1
ATOM 2298 N N . GLU A 1 289 ? 10.281 -3.607 -18.727 1.00 86.44 289 GLU A N 1
ATOM 2299 C CA . GLU A 1 289 ? 9.814 -4.066 -20.045 1.00 86.44 289 GLU A CA 1
ATOM 2300 C C . GLU A 1 289 ? 10.659 -3.489 -21.185 1.00 86.44 289 GLU A C 1
ATOM 2302 O O . GLU A 1 289 ? 11.123 -4.231 -22.049 1.00 86.44 289 GLU A O 1
ATOM 2307 N N . TYR A 1 290 ? 10.935 -2.183 -21.149 1.00 89.12 290 TYR A N 1
ATOM 2308 C CA . TYR A 1 290 ? 11.834 -1.543 -22.106 1.00 89.12 290 TYR A CA 1
ATOM 2309 C C . TYR A 1 290 ? 13.246 -2.143 -22.070 1.00 89.12 290 TYR A C 1
ATOM 2311 O O . TYR A 1 290 ? 13.809 -2.421 -23.127 1.00 89.12 290 TYR A O 1
ATOM 2319 N N . ASP A 1 291 ? 13.825 -2.355 -20.885 1.00 88.19 291 ASP A N 1
ATOM 2320 C CA . ASP A 1 291 ? 15.178 -2.904 -20.750 1.00 88.19 291 ASP A CA 1
ATOM 2321 C C . ASP A 1 291 ? 15.244 -4.359 -21.282 1.00 88.19 291 ASP A C 1
ATOM 2323 O O . ASP A 1 291 ? 16.217 -4.725 -21.946 1.00 88.19 291 ASP A O 1
ATOM 2327 N N . ARG A 1 292 ? 14.173 -5.157 -21.115 1.00 84.56 292 ARG A N 1
ATOM 2328 C CA . ARG A 1 292 ? 14.028 -6.497 -21.725 1.00 84.56 292 ARG A CA 1
ATOM 2329 C C . ARG A 1 292 ? 13.975 -6.442 -23.253 1.00 84.56 292 ARG A C 1
ATOM 2331 O O . ARG A 1 292 ? 14.702 -7.177 -23.921 1.00 84.56 292 ARG A O 1
ATOM 2338 N N . LEU A 1 293 ? 13.153 -5.549 -23.811 1.00 85.12 293 LEU A N 1
ATOM 2339 C CA . LEU A 1 293 ? 13.086 -5.326 -25.261 1.00 85.12 293 LEU A CA 1
ATOM 2340 C C . LEU A 1 293 ? 14.443 -4.869 -25.814 1.00 85.12 293 LEU A C 1
ATOM 2342 O O . LEU A 1 293 ? 14.877 -5.336 -26.867 1.00 85.12 293 LEU A O 1
ATOM 2346 N N . ALA A 1 294 ? 15.141 -3.994 -25.085 1.00 86.00 294 ALA A N 1
ATOM 2347 C CA . ALA A 1 294 ? 16.456 -3.497 -25.464 1.00 86.00 294 ALA A CA 1
ATOM 2348 C C . ALA A 1 294 ? 17.500 -4.621 -25.513 1.00 86.00 294 ALA A C 1
ATOM 2350 O O . ALA A 1 294 ? 18.242 -4.702 -26.492 1.00 86.00 294 ALA A O 1
ATOM 2351 N N . ALA A 1 295 ? 17.523 -5.501 -24.505 1.00 83.19 295 ALA A N 1
ATOM 2352 C CA . ALA A 1 295 ? 18.458 -6.623 -24.417 1.00 83.19 295 ALA A CA 1
ATOM 2353 C C . ALA A 1 295 ? 18.290 -7.647 -25.557 1.00 83.19 295 ALA A C 1
ATOM 2355 O O . ALA A 1 295 ? 19.277 -8.229 -26.005 1.00 83.19 295 ALA A O 1
ATOM 2356 N N . GLY A 1 296 ? 17.063 -7.839 -26.055 1.00 73.25 296 GLY A N 1
ATOM 2357 C CA . GLY A 1 296 ? 16.772 -8.707 -27.204 1.00 73.25 296 GLY A CA 1
ATOM 2358 C C . GLY A 1 296 ? 16.975 -8.052 -28.579 1.00 73.25 296 GLY A C 1
ATOM 2359 O O . GLY A 1 296 ? 16.938 -8.742 -29.599 1.00 73.25 296 GLY A O 1
ATOM 2360 N N . SER A 1 297 ? 17.183 -6.733 -28.637 1.00 68.19 297 SER A N 1
ATOM 2361 C CA . SER A 1 297 ? 17.265 -5.973 -29.891 1.00 68.19 297 SER A CA 1
ATOM 2362 C C . SER A 1 297 ? 18.710 -5.765 -30.366 1.00 68.19 297 SER A C 1
ATOM 2364 O O . SER A 1 297 ? 19.616 -5.482 -29.584 1.00 68.19 297 SER A O 1
ATOM 2366 N N . SER A 1 298 ? 18.959 -5.868 -31.679 1.00 60.50 298 SER A N 1
ATOM 2367 C CA . SER A 1 298 ? 20.284 -5.540 -32.226 1.00 60.50 298 SER A CA 1
ATOM 2368 C C . SER A 1 298 ? 20.506 -4.014 -32.209 1.00 60.50 298 SER A C 1
ATOM 2370 O O . SER A 1 298 ? 19.622 -3.289 -32.674 1.00 60.50 298 SER A O 1
ATOM 2372 N N . PRO A 1 299 ? 21.698 -3.500 -31.839 1.00 58.56 299 PRO A N 1
ATOM 2373 C CA . PRO A 1 299 ? 21.974 -2.056 -31.785 1.00 58.56 299 PRO A CA 1
ATOM 2374 C C . PRO A 1 299 ? 21.782 -1.316 -33.121 1.00 58.56 299 PRO A C 1
ATOM 2376 O O . PRO A 1 299 ? 21.717 -0.090 -33.156 1.00 58.56 299 PRO A O 1
ATOM 2379 N N . LYS A 1 300 ? 21.739 -2.055 -34.240 1.00 54.56 300 LYS A N 1
ATOM 2380 C CA . LYS A 1 300 ? 21.731 -1.523 -35.611 1.00 54.56 300 LYS A CA 1
ATOM 2381 C C . LYS A 1 300 ? 20.331 -1.301 -36.193 1.00 54.56 300 LYS A C 1
ATOM 2383 O O . LYS A 1 300 ? 20.221 -0.696 -37.255 1.00 54.56 300 LYS A O 1
ATOM 2388 N N . LYS A 1 301 ? 19.265 -1.745 -35.521 1.00 57.03 301 LYS A N 1
ATOM 2389 C CA . LYS A 1 301 ? 17.878 -1.439 -35.896 1.00 57.03 301 LYS A CA 1
ATOM 2390 C C . LYS A 1 301 ? 17.188 -0.849 -34.674 1.00 57.03 301 LYS A C 1
ATOM 2392 O O . LYS A 1 301 ? 16.967 -1.560 -33.703 1.00 57.03 301 LYS A O 1
ATOM 2397 N N . GLN A 1 302 ? 16.867 0.446 -34.718 1.00 61.06 302 GLN A N 1
ATOM 2398 C CA . GLN A 1 302 ? 15.914 1.019 -33.771 1.00 61.06 302 GLN A CA 1
ATOM 2399 C C . GLN A 1 302 ? 14.570 0.341 -34.019 1.00 61.06 302 GLN A C 1
ATOM 2401 O O . GLN A 1 302 ? 13.844 0.706 -34.943 1.00 61.06 302 GLN A O 1
ATOM 2406 N N . ASP A 1 303 ? 14.296 -0.698 -33.238 1.00 77.69 303 ASP A N 1
ATOM 2407 C CA . ASP A 1 303 ? 13.023 -1.390 -33.278 1.00 77.69 303 ASP A CA 1
ATOM 2408 C C . ASP A 1 303 ? 11.916 -0.382 -32.947 1.00 77.69 303 ASP A C 1
ATOM 2410 O O . ASP A 1 303 ? 12.015 0.406 -31.999 1.00 77.69 303 ASP A O 1
ATOM 2414 N N . ARG A 1 304 ? 10.868 -0.375 -33.772 1.00 84.81 304 ARG A N 1
ATOM 2415 C CA . ARG A 1 304 ? 9.689 0.464 -33.572 1.00 84.81 304 ARG A CA 1
ATOM 2416 C C . ARG A 1 304 ? 9.106 0.227 -32.176 1.00 84.81 304 ARG A C 1
ATOM 2418 O O . ARG A 1 304 ? 8.722 1.197 -31.529 1.00 84.81 304 ARG A O 1
ATOM 2425 N N . SER A 1 305 ? 9.123 -1.023 -31.701 1.00 85.94 305 SER A N 1
ATOM 2426 C CA . SER A 1 305 ? 8.660 -1.413 -30.362 1.00 85.94 305 SER A CA 1
ATOM 2427 C C . SER A 1 305 ? 9.427 -0.685 -29.247 1.00 85.94 305 SER A C 1
ATOM 2429 O O . SER A 1 305 ? 8.827 -0.149 -28.319 1.00 85.94 305 SER A O 1
ATOM 2431 N N . LEU A 1 306 ? 10.751 -0.566 -29.386 1.00 87.81 306 LEU A N 1
ATOM 2432 C CA . LEU A 1 306 ? 11.630 0.101 -28.430 1.00 87.81 306 LEU A CA 1
ATOM 2433 C C . LEU A 1 306 ? 11.348 1.610 -28.368 1.00 87.81 306 LEU A C 1
ATOM 2435 O O . LEU A 1 306 ? 11.353 2.215 -27.294 1.00 87.81 306 LEU A O 1
ATOM 2439 N N . ILE A 1 307 ? 11.096 2.234 -29.522 1.00 88.69 307 ILE A N 1
ATOM 2440 C CA . ILE A 1 307 ? 10.759 3.662 -29.596 1.00 88.69 307 ILE A CA 1
ATOM 2441 C C . ILE A 1 307 ? 9.368 3.924 -29.003 1.00 88.69 307 ILE A C 1
ATOM 2443 O O . ILE A 1 307 ? 9.206 4.920 -28.295 1.00 88.69 307 ILE A O 1
ATOM 2447 N N . GLU A 1 308 ? 8.397 3.045 -29.258 1.00 90.62 308 GLU A N 1
ATOM 2448 C CA . GLU A 1 308 ? 7.050 3.102 -28.676 1.00 90.62 308 GLU A CA 1
ATOM 2449 C C . GLU A 1 308 ? 7.121 2.985 -27.143 1.00 90.62 308 GLU A C 1
ATOM 2451 O O . GLU A 1 308 ? 6.684 3.892 -26.437 1.00 90.62 308 GLU A O 1
ATOM 2456 N N . ALA A 1 309 ? 7.812 1.967 -26.618 1.00 90.31 309 ALA A N 1
ATOM 2457 C CA . ALA A 1 309 ? 8.010 1.783 -25.178 1.00 90.31 309 ALA A CA 1
ATOM 2458 C C . ALA A 1 309 ? 8.711 2.993 -24.528 1.00 90.31 309 ALA A C 1
ATOM 2460 O O . ALA A 1 309 ? 8.310 3.483 -23.470 1.00 90.31 309 ALA A O 1
ATOM 2461 N N . LYS A 1 310 ? 9.729 3.558 -25.192 1.00 91.25 310 LYS A N 1
ATOM 2462 C CA . LYS A 1 310 ? 10.406 4.780 -24.731 1.00 91.25 310 LYS A CA 1
ATOM 2463 C C . LYS A 1 310 ? 9.473 5.990 -24.703 1.00 91.25 310 LYS A C 1
ATOM 2465 O O . LYS A 1 310 ? 9.540 6.795 -23.770 1.00 91.25 310 LYS A O 1
ATOM 2470 N N . LYS A 1 311 ? 8.621 6.133 -25.722 1.00 93.12 311 LYS A N 1
ATOM 2471 C CA . LYS A 1 311 ? 7.611 7.190 -25.797 1.00 93.12 311 LYS A CA 1
ATOM 2472 C C . LYS A 1 311 ? 6.633 7.071 -24.631 1.00 93.12 311 LYS A C 1
ATOM 2474 O O . LYS A 1 311 ? 6.420 8.061 -23.934 1.00 93.12 311 LYS A O 1
ATOM 2479 N N . GLU A 1 312 ? 6.117 5.872 -24.377 1.00 92.69 312 GLU A N 1
ATOM 2480 C CA . GLU A 1 312 ? 5.201 5.615 -23.267 1.00 92.69 312 GLU A CA 1
ATOM 2481 C C . GLU A 1 312 ? 5.810 5.955 -21.904 1.00 92.69 312 GLU A C 1
ATOM 2483 O O . GLU A 1 312 ? 5.139 6.552 -21.060 1.00 92.69 312 GLU A O 1
ATOM 2488 N N . ILE A 1 313 ? 7.087 5.624 -21.680 1.00 92.00 313 ILE A N 1
ATOM 2489 C CA . ILE A 1 313 ? 7.798 5.997 -20.448 1.00 92.00 313 ILE A CA 1
ATOM 2490 C C . ILE A 1 313 ? 7.835 7.524 -20.290 1.00 92.00 313 ILE A C 1
ATOM 2492 O O . ILE A 1 313 ? 7.605 8.034 -19.191 1.00 92.00 313 ILE A O 1
ATOM 2496 N N . TYR A 1 314 ? 8.101 8.275 -21.364 1.00 92.94 314 TYR A N 1
ATOM 2497 C CA . TYR A 1 314 ? 8.110 9.741 -21.314 1.00 92.94 314 TYR A CA 1
ATOM 2498 C C . TYR A 1 314 ? 6.719 10.346 -21.098 1.00 92.94 314 TYR A C 1
ATOM 2500 O O . TYR A 1 314 ? 6.590 11.293 -20.320 1.00 92.94 314 TYR A O 1
ATOM 2508 N N . GLU A 1 315 ? 5.682 9.805 -21.735 1.00 93.56 315 GLU A N 1
ATOM 2509 C CA . GLU A 1 315 ? 4.293 10.216 -21.500 1.00 93.56 315 GLU A CA 1
ATOM 2510 C C . GLU A 1 315 ? 3.865 9.944 -20.053 1.00 93.56 315 GLU A C 1
ATOM 2512 O O . GLU A 1 315 ? 3.212 10.777 -19.425 1.00 93.56 315 GLU A O 1
ATOM 2517 N N . HIS A 1 316 ? 4.280 8.812 -19.485 1.00 93.19 316 HIS A N 1
ATOM 2518 C CA . HIS A 1 316 ? 3.985 8.477 -18.096 1.00 93.19 316 HIS A CA 1
ATOM 2519 C C . HIS A 1 316 ? 4.752 9.364 -17.106 1.00 93.19 316 HIS A C 1
ATOM 2521 O O . HIS A 1 316 ? 4.179 9.838 -16.129 1.00 93.19 316 HIS A O 1
ATOM 2527 N N . LEU A 1 317 ? 6.014 9.700 -17.398 1.00 91.50 317 LEU A N 1
ATOM 2528 C CA . LEU A 1 317 ? 6.776 10.698 -16.635 1.00 91.50 317 LEU A CA 1
ATOM 2529 C C . LEU A 1 317 ? 6.117 12.086 -16.657 1.00 91.50 317 LEU A C 1
ATOM 2531 O O . LEU A 1 317 ? 6.151 12.790 -15.651 1.00 91.50 317 LEU A O 1
ATOM 2535 N N . LEU A 1 318 ? 5.490 12.489 -17.770 1.00 92.19 318 LEU A N 1
ATOM 2536 C CA . LEU A 1 318 ? 4.710 13.732 -17.814 1.00 92.19 318 LEU A CA 1
ATOM 2537 C C . LEU A 1 318 ? 3.508 13.691 -16.864 1.00 92.19 318 LEU A C 1
ATOM 2539 O O . LEU A 1 318 ? 3.220 14.703 -16.225 1.00 92.19 318 LEU A O 1
ATOM 2543 N N . LYS A 1 319 ? 2.831 12.541 -16.754 1.00 94.06 319 LYS A N 1
ATOM 2544 C CA . LYS A 1 319 ? 1.724 12.340 -15.804 1.00 94.06 319 LYS A CA 1
ATOM 2545 C C . LYS A 1 319 ? 2.213 12.405 -14.354 1.00 94.06 319 LYS A C 1
ATOM 2547 O O . LYS A 1 319 ? 1.590 13.102 -13.561 1.00 94.06 319 LYS A O 1
ATOM 2552 N N . ILE A 1 320 ? 3.358 11.785 -14.046 1.00 91.62 320 ILE A N 1
ATOM 2553 C CA . ILE A 1 320 ? 4.002 11.872 -12.722 1.00 91.62 320 ILE A CA 1
ATOM 2554 C C . ILE A 1 320 ? 4.283 13.332 -12.357 1.00 91.62 320 ILE A C 1
ATOM 2556 O O . ILE A 1 320 ? 3.858 13.785 -11.303 1.00 91.62 320 ILE A O 1
ATOM 2560 N N . LEU A 1 321 ? 4.919 14.102 -13.246 1.00 90.50 321 LEU A N 1
ATOM 2561 C CA . LEU A 1 321 ? 5.216 15.515 -12.978 1.00 90.50 321 LEU A CA 1
ATOM 2562 C C . LEU A 1 321 ? 3.954 16.373 -12.806 1.00 90.50 321 LEU A C 1
ATOM 2564 O O . LEU A 1 321 ? 3.959 17.330 -12.036 1.00 90.50 321 LEU A O 1
ATOM 2568 N N . GLN A 1 322 ? 2.877 16.059 -13.530 1.00 94.31 322 GLN A N 1
ATOM 2569 C CA . GLN A 1 322 ? 1.596 16.743 -13.355 1.00 94.31 322 GLN A CA 1
ATOM 2570 C C . GLN A 1 322 ? 0.972 16.433 -11.989 1.00 94.31 322 GLN A C 1
ATOM 2572 O O . GLN A 1 322 ? 0.380 17.325 -11.381 1.00 94.31 322 GLN A O 1
ATOM 2577 N N . GLU A 1 323 ? 1.087 15.198 -11.503 1.00 94.19 323 GLU A N 1
ATOM 2578 C CA . GLU A 1 323 ? 0.596 14.839 -10.173 1.00 94.19 323 GLU A CA 1
ATOM 2579 C C . GLU A 1 323 ? 1.503 15.384 -9.056 1.00 94.19 323 GLU A C 1
ATOM 2581 O O . GLU A 1 323 ? 0.985 15.848 -8.047 1.00 94.19 323 GLU A O 1
ATOM 2586 N N . GLU A 1 324 ? 2.824 15.450 -9.259 1.00 90.56 324 GLU A N 1
ATOM 2587 C CA . GLU A 1 324 ? 3.775 16.089 -8.330 1.00 90.56 324 GLU A CA 1
ATOM 2588 C C . GLU A 1 324 ? 3.440 17.579 -8.163 1.00 90.56 324 GLU A C 1
ATOM 2590 O O . GLU A 1 324 ? 3.342 18.085 -7.047 1.00 90.56 324 GLU A O 1
ATOM 2595 N N . GLU A 1 325 ? 3.142 18.278 -9.262 1.00 92.25 325 GLU A N 1
ATOM 2596 C CA . GLU A 1 325 ? 2.642 19.657 -9.222 1.00 92.25 325 GLU A CA 1
ATOM 2597 C C . GLU A 1 325 ? 1.329 19.771 -8.429 1.00 92.25 325 GLU A C 1
ATOM 2599 O O . GLU A 1 325 ? 1.145 20.696 -7.632 1.00 92.25 325 GLU A O 1
ATOM 2604 N N . ASN A 1 326 ? 0.406 18.826 -8.634 1.00 93.00 326 ASN A N 1
ATOM 2605 C CA . ASN A 1 326 ? -0.868 18.796 -7.925 1.00 93.00 326 ASN A CA 1
ATOM 2606 C C . ASN A 1 326 ? -0.693 18.515 -6.429 1.00 93.00 326 ASN A C 1
ATOM 2608 O O . ASN A 1 326 ? -1.498 19.016 -5.645 1.00 93.00 326 ASN A O 1
ATOM 2612 N N . LEU A 1 327 ? 0.288 17.704 -6.025 1.00 92.19 327 LEU A N 1
ATOM 2613 C CA . LEU A 1 327 ? 0.621 17.459 -4.622 1.00 92.19 327 LEU A CA 1
ATOM 2614 C C . LEU A 1 327 ? 1.209 18.723 -3.990 1.00 92.19 327 LEU A C 1
ATOM 2616 O O . LEU A 1 327 ? 0.682 19.189 -2.983 1.00 92.19 327 LEU A O 1
ATOM 2620 N N . LEU A 1 328 ? 2.202 19.345 -4.632 1.00 89.88 328 LEU A N 1
ATOM 2621 C CA . LEU A 1 328 ? 2.839 20.569 -4.134 1.00 89.88 328 LEU A CA 1
ATOM 2622 C C . LEU A 1 328 ? 1.835 21.707 -3.926 1.00 89.88 328 LEU A C 1
ATOM 2624 O O . LEU A 1 328 ? 1.917 22.436 -2.943 1.00 89.88 328 LEU A O 1
ATOM 2628 N N . LYS A 1 329 ? 0.846 21.848 -4.818 1.00 90.94 329 LYS A N 1
ATOM 2629 C CA . LYS A 1 329 ? -0.249 22.819 -4.649 1.00 90.94 329 LYS A CA 1
ATOM 2630 C C . LYS A 1 329 ? -1.086 22.554 -3.393 1.00 90.94 329 LYS A C 1
ATOM 2632 O O . LYS A 1 329 ? -1.481 23.504 -2.726 1.00 90.94 329 LYS A O 1
ATOM 2637 N N . LYS A 1 330 ? -1.348 21.286 -3.062 1.00 92.19 330 LYS A N 1
ATOM 2638 C CA . LYS A 1 330 ? -2.101 20.904 -1.855 1.00 92.19 330 LYS A CA 1
ATOM 2639 C C . LYS A 1 330 ? -1.272 21.105 -0.591 1.00 92.19 330 LYS A C 1
ATOM 2641 O O . LYS A 1 330 ? -1.769 21.695 0.359 1.00 92.19 330 LYS A O 1
ATOM 2646 N N . GLN A 1 331 ? -0.007 20.690 -0.609 1.00 89.81 331 GLN A N 1
ATOM 2647 C CA . GLN A 1 331 ? 0.928 20.904 0.500 1.00 89.81 331 GLN A CA 1
ATOM 2648 C C . GLN A 1 331 ? 1.126 22.395 0.780 1.00 89.81 331 GLN A C 1
ATOM 2650 O O . GLN A 1 331 ? 1.108 22.815 1.931 1.00 89.81 331 GLN A O 1
ATOM 2655 N N . LYS A 1 332 ? 1.217 23.218 -0.271 1.00 88.75 332 LYS A N 1
ATOM 2656 C CA . LYS A 1 332 ? 1.242 24.677 -0.144 1.00 88.75 332 LYS A CA 1
ATOM 2657 C C . LYS A 1 332 ? 0.000 25.216 0.568 1.00 88.75 332 LYS A C 1
ATOM 2659 O O . LYS A 1 332 ? 0.146 26.010 1.486 1.00 88.75 332 LYS A O 1
ATOM 2664 N N . ALA A 1 333 ? -1.195 24.770 0.181 1.00 90.25 333 ALA A N 1
ATOM 2665 C CA . ALA A 1 333 ? -2.435 25.204 0.826 1.00 90.25 333 ALA A CA 1
ATOM 2666 C C . ALA A 1 333 ? -2.489 24.813 2.316 1.00 90.25 333 ALA A C 1
ATOM 2668 O O . ALA A 1 333 ? -2.958 25.593 3.140 1.00 90.25 333 ALA A O 1
ATOM 2669 N N . ILE A 1 334 ? -1.971 23.631 2.670 1.00 90.69 334 ILE A N 1
ATOM 2670 C CA . ILE A 1 334 ? -1.827 23.187 4.065 1.00 90.69 334 ILE A CA 1
ATOM 2671 C C . ILE A 1 334 ? -0.855 24.101 4.825 1.00 90.69 334 ILE A C 1
ATOM 2673 O O . ILE A 1 334 ? -1.204 24.624 5.879 1.00 90.69 334 ILE A O 1
ATOM 2677 N N . MET A 1 335 ? 0.331 24.359 4.265 1.00 88.12 335 MET A N 1
ATOM 2678 C CA . MET A 1 335 ? 1.329 25.242 4.879 1.00 88.12 335 MET A CA 1
ATOM 2679 C C . MET A 1 335 ? 0.830 26.679 5.048 1.00 88.12 335 MET A C 1
ATOM 2681 O O . MET A 1 335 ? 1.103 27.301 6.069 1.00 88.12 335 MET A O 1
ATOM 2685 N N . GLU A 1 336 ? 0.079 27.212 4.081 1.00 90.44 336 GLU A N 1
ATOM 2686 C CA . GLU A 1 336 ? -0.564 28.525 4.200 1.00 90.44 336 GLU A CA 1
ATOM 2687 C C . GLU A 1 336 ? -1.574 28.535 5.353 1.00 90.44 336 GLU A C 1
ATOM 2689 O O . GLU A 1 336 ? -1.567 29.463 6.161 1.00 90.44 336 GLU A O 1
ATOM 2694 N N . LYS A 1 337 ? -2.386 27.479 5.492 1.00 89.56 337 LYS A N 1
ATOM 2695 C CA . LYS A 1 337 ? -3.349 27.353 6.594 1.00 89.56 337 LYS A CA 1
ATOM 2696 C C . LYS A 1 337 ? -2.655 27.335 7.962 1.00 89.56 337 LYS A C 1
ATOM 2698 O O . LYS A 1 337 ? -3.055 28.100 8.842 1.00 89.56 337 LYS A O 1
ATOM 2703 N N . ILE A 1 338 ? -1.578 26.560 8.100 1.00 88.31 338 ILE A N 1
ATOM 2704 C CA . ILE A 1 338 ? -0.729 26.522 9.304 1.00 88.31 338 ILE A CA 1
ATOM 2705 C C . ILE A 1 338 ? -0.131 27.908 9.588 1.00 88.31 338 ILE A C 1
ATOM 2707 O O . ILE A 1 338 ? -0.237 28.416 10.700 1.00 88.31 338 ILE A O 1
ATOM 2711 N N . ALA A 1 339 ? 0.436 28.571 8.576 1.00 88.12 339 ALA A N 1
ATOM 2712 C CA . ALA A 1 339 ? 1.054 29.890 8.730 1.00 88.12 339 ALA A CA 1
ATOM 2713 C C . ALA A 1 339 ? 0.055 30.980 9.158 1.00 88.12 339 ALA A C 1
ATOM 2715 O O . ALA A 1 339 ? 0.434 31.926 9.845 1.00 88.12 339 ALA A O 1
ATOM 2716 N N . THR A 1 340 ? -1.220 30.850 8.777 1.00 90.69 340 THR A N 1
ATOM 2717 C CA . THR A 1 340 ? -2.290 31.751 9.236 1.00 90.69 340 THR A CA 1
ATOM 2718 C C . THR A 1 340 ? -2.802 31.462 10.652 1.00 90.69 340 THR A C 1
ATOM 2720 O O . THR A 1 340 ? -3.656 32.202 11.132 1.00 90.69 340 THR A O 1
ATOM 2723 N N . GLY A 1 341 ? -2.301 30.418 11.323 1.00 87.12 341 GLY A N 1
ATOM 2724 C CA . GLY A 1 341 ? -2.732 30.022 12.669 1.00 87.12 341 GLY A CA 1
ATOM 2725 C C . GLY A 1 341 ? -4.078 29.291 12.715 1.00 87.12 341 GLY A C 1
ATOM 2726 O O . GLY A 1 341 ? -4.656 29.168 13.787 1.00 87.12 341 GLY A O 1
ATOM 2727 N N . ASN A 1 342 ? -4.577 28.814 11.569 1.00 85.25 342 ASN A N 1
ATOM 2728 C CA . ASN A 1 342 ? -5.867 28.119 11.437 1.00 85.25 342 ASN A CA 1
ATOM 2729 C C . ASN A 1 342 ? -5.720 26.581 11.419 1.00 85.25 342 ASN A C 1
ATOM 2731 O O . ASN A 1 342 ? -6.589 25.883 10.898 1.00 85.25 342 ASN A O 1
ATOM 2735 N N . ALA A 1 343 ? -4.558 26.061 11.816 1.00 87.19 343 ALA A N 1
ATOM 2736 C CA . ALA A 1 343 ? -4.235 24.637 11.840 1.00 87.19 343 ALA A CA 1
ATOM 2737 C C . ALA A 1 343 ? -2.981 24.388 12.687 1.00 87.19 343 ALA A C 1
ATOM 2739 O O . ALA A 1 343 ? -2.039 25.184 12.625 1.00 87.19 343 ALA A O 1
ATOM 2740 N N . ASP A 1 344 ? -2.949 23.265 13.405 1.00 84.94 344 ASP A N 1
ATOM 2741 C CA . ASP A 1 344 ? -1.755 22.796 14.106 1.00 84.94 344 ASP A CA 1
ATOM 2742 C C . ASP A 1 344 ? -0.806 22.087 13.115 1.00 84.94 344 ASP A C 1
ATOM 2744 O O . ASP A 1 344 ? -1.262 21.249 12.329 1.00 84.94 344 ASP A O 1
ATOM 2748 N N . PRO A 1 345 ? 0.505 22.403 13.097 1.00 82.62 345 PRO A N 1
ATOM 2749 C CA . PRO A 1 345 ? 1.493 21.628 12.351 1.00 82.62 345 PRO A CA 1
ATOM 2750 C C . PRO A 1 345 ? 1.450 20.114 12.612 1.00 82.62 345 PRO A C 1
ATOM 2752 O O . PRO A 1 345 ? 1.682 19.343 11.678 1.00 82.62 345 PRO A O 1
ATOM 2755 N N . GLU A 1 346 ? 1.154 19.682 13.845 1.00 83.81 346 GLU A N 1
ATOM 2756 C CA . GLU A 1 346 ? 1.130 18.261 14.222 1.00 83.81 346 GLU A CA 1
ATOM 2757 C C . GLU A 1 346 ? 0.053 17.469 13.463 1.00 83.81 346 GLU A C 1
ATOM 2759 O O . GLU A 1 346 ? 0.269 16.301 13.137 1.00 83.81 346 GLU A O 1
ATOM 2764 N N . ASP A 1 347 ? -1.052 18.114 13.076 1.00 79.81 347 ASP A N 1
ATOM 2765 C CA . ASP A 1 347 ? -2.154 17.475 12.344 1.00 79.81 347 ASP A CA 1
ATOM 2766 C C . ASP A 1 347 ? -1.762 17.060 10.909 1.00 79.81 347 ASP A C 1
ATOM 2768 O O . ASP A 1 347 ? -2.398 16.186 10.298 1.00 79.81 347 ASP A O 1
ATOM 2772 N N . PHE A 1 348 ? -0.722 17.695 10.351 1.00 83.94 348 PHE A N 1
ATOM 2773 C CA . PHE A 1 348 ? -0.369 17.643 8.929 1.00 83.94 348 PHE A CA 1
ATOM 2774 C C . PHE A 1 348 ? 1.053 17.151 8.628 1.00 83.94 348 PHE A C 1
ATOM 2776 O O . PHE A 1 348 ? 1.456 17.206 7.460 1.00 83.94 348 PHE A O 1
ATOM 2783 N N . GLY A 1 349 ? 1.811 16.689 9.631 1.00 77.38 349 GLY A N 1
ATOM 2784 C CA . GLY A 1 349 ? 3.202 16.251 9.449 1.00 77.38 349 GLY A CA 1
ATOM 2785 C C . GLY A 1 349 ? 3.355 15.299 8.257 1.00 77.38 349 GLY A C 1
ATOM 2786 O O . GLY A 1 349 ? 3.964 15.653 7.249 1.00 77.38 349 GLY A O 1
ATOM 2787 N N . ASP A 1 350 ? 2.647 14.175 8.303 1.00 78.19 350 ASP A N 1
ATOM 2788 C CA . ASP A 1 350 ? 2.580 13.144 7.256 1.00 78.19 350 ASP A CA 1
ATOM 2789 C C . ASP A 1 350 ? 2.103 13.645 5.870 1.00 78.19 350 ASP A C 1
ATOM 2791 O O . ASP A 1 350 ? 2.584 13.219 4.816 1.00 78.19 350 ASP A O 1
ATOM 2795 N N . ALA A 1 351 ? 1.150 14.575 5.828 1.00 78.75 351 ALA A N 1
ATOM 2796 C CA . ALA A 1 351 ? 0.593 15.118 4.587 1.00 78.75 351 ALA A CA 1
ATOM 2797 C C . ALA A 1 351 ? 1.568 16.060 3.859 1.00 78.75 351 ALA A C 1
ATOM 2799 O O . ALA A 1 351 ? 1.464 16.266 2.641 1.00 78.75 351 ALA A O 1
ATOM 2800 N N . THR A 1 352 ? 2.498 16.656 4.605 1.00 77.06 352 THR A N 1
ATOM 2801 C CA . THR A 1 352 ? 3.503 17.596 4.090 1.00 77.06 352 THR A CA 1
ATOM 2802 C C . THR A 1 352 ? 4.851 16.943 3.791 1.00 77.06 352 THR A C 1
ATOM 2804 O O . THR A 1 352 ? 5.691 17.564 3.137 1.00 77.06 352 THR A O 1
ATOM 2807 N N . GLU A 1 353 ? 5.028 15.676 4.166 1.00 75.12 353 GLU A N 1
ATOM 2808 C CA . GLU A 1 353 ? 6.189 14.875 3.790 1.00 75.12 353 GLU A CA 1
ATOM 2809 C C . GLU A 1 353 ? 6.280 14.660 2.272 1.00 75.12 353 GLU A C 1
ATOM 2811 O O . GLU A 1 353 ? 5.282 14.603 1.536 1.00 75.12 353 GLU A O 1
ATOM 2816 N N . ASP A 1 354 ? 7.520 14.564 1.790 1.00 67.19 354 ASP A N 1
ATOM 2817 C CA . ASP A 1 354 ? 7.789 14.217 0.401 1.00 67.19 354 ASP A CA 1
ATOM 2818 C C . ASP A 1 354 ? 7.514 12.729 0.168 1.00 67.19 354 ASP A C 1
ATOM 2820 O O . ASP A 1 354 ? 7.677 11.892 1.055 1.00 67.19 354 ASP A O 1
ATOM 2824 N N . VAL A 1 355 ? 7.123 12.381 -1.054 1.00 66.94 355 VAL A N 1
ATOM 2825 C CA . VAL A 1 355 ? 7.013 10.971 -1.430 1.00 66.94 355 VAL A CA 1
ATOM 2826 C C . VAL A 1 355 ? 8.435 10.439 -1.564 1.00 66.94 355 VAL A C 1
ATOM 2828 O O . VAL A 1 355 ? 9.129 10.786 -2.517 1.00 66.94 355 VAL A O 1
ATOM 2831 N N . GLU A 1 356 ? 8.877 9.610 -0.620 1.00 61.78 356 GLU A N 1
ATOM 2832 C CA . GLU A 1 356 ? 10.250 9.090 -0.576 1.00 61.78 356 GLU A CA 1
ATOM 2833 C C . GLU A 1 356 ? 10.674 8.403 -1.890 1.00 61.78 356 GLU A C 1
ATOM 2835 O O . GLU A 1 356 ? 11.834 8.494 -2.289 1.00 61.78 356 GLU A O 1
ATOM 2840 N N . GLU A 1 357 ? 9.762 7.764 -2.641 1.00 59.22 357 GLU A N 1
ATOM 2841 C CA . GLU A 1 357 ? 10.113 7.201 -3.956 1.00 59.22 357 GLU A CA 1
ATOM 2842 C C . GLU A 1 357 ? 10.501 8.264 -4.997 1.00 59.22 357 GLU A C 1
ATOM 2844 O O . GLU A 1 357 ? 11.207 7.961 -5.962 1.00 59.22 357 GLU A O 1
ATOM 2849 N N . LEU A 1 358 ? 10.103 9.526 -4.816 1.00 58.28 358 LEU A N 1
ATOM 2850 C CA . LEU A 1 358 ? 10.622 10.624 -5.625 1.00 58.28 358 LEU A CA 1
ATOM 2851 C C . LEU A 1 358 ? 12.095 10.906 -5.301 1.00 58.28 358 LEU A C 1
ATOM 2853 O O . LEU A 1 358 ? 12.832 11.326 -6.195 1.00 58.28 358 LEU A O 1
ATOM 2857 N N . GLU A 1 359 ? 12.571 10.630 -4.086 1.00 60.62 359 GLU A N 1
ATOM 2858 C CA . GLU A 1 359 ? 14.000 10.740 -3.783 1.00 60.62 359 GLU A CA 1
ATOM 2859 C C . GLU A 1 359 ? 14.823 9.728 -4.583 1.00 60.62 359 GLU A C 1
ATOM 2861 O O . GLU A 1 359 ? 15.864 10.070 -5.137 1.00 60.62 359 GLU A O 1
ATOM 2866 N N . LEU A 1 360 ? 14.326 8.500 -4.749 1.00 52.66 360 LEU A N 1
ATOM 2867 C CA . LEU A 1 360 ? 14.975 7.479 -5.582 1.00 52.66 360 LEU A CA 1
ATOM 2868 C C . LEU A 1 360 ? 15.052 7.888 -7.062 1.00 52.66 360 LEU A C 1
ATOM 2870 O O . LEU A 1 360 ? 15.965 7.489 -7.783 1.00 52.66 360 LEU A O 1
ATOM 2874 N N . ILE A 1 361 ? 14.107 8.705 -7.534 1.00 51.69 361 ILE A N 1
ATOM 2875 C CA . ILE A 1 361 ? 14.079 9.181 -8.923 1.00 51.69 361 ILE A CA 1
ATOM 2876 C C . ILE A 1 361 ? 14.958 10.428 -9.111 1.00 51.69 361 ILE A C 1
ATOM 2878 O O . ILE A 1 361 ? 15.457 10.661 -10.216 1.00 51.69 361 ILE A O 1
ATOM 2882 N N . TYR A 1 362 ? 15.140 11.243 -8.068 1.00 55.28 362 TYR A N 1
ATOM 2883 C CA . TYR A 1 362 ? 15.659 12.606 -8.207 1.00 55.28 362 TYR A CA 1
ATOM 2884 C C . TYR A 1 362 ? 16.756 13.011 -7.197 1.00 55.28 362 TYR A C 1
ATOM 2886 O O . TYR A 1 362 ? 17.218 14.150 -7.273 1.00 55.28 362 TYR A O 1
ATOM 2894 N N . GLY A 1 363 ? 17.191 12.115 -6.307 1.00 53.00 363 GLY A N 1
ATOM 2895 C CA . GLY A 1 363 ? 18.111 12.371 -5.187 1.00 53.00 363 GLY A CA 1
ATOM 2896 C C . GLY A 1 363 ? 17.398 12.790 -3.891 1.00 53.00 363 GLY A C 1
ATOM 2897 O O . GLY A 1 363 ? 16.220 13.127 -3.930 1.00 53.00 363 GLY A O 1
ATOM 2898 N N . LYS A 1 364 ? 18.120 12.779 -2.758 1.00 50.56 364 LYS A N 1
ATOM 2899 C CA . LYS A 1 364 ? 17.621 13.124 -1.408 1.00 50.56 364 LYS A CA 1
ATOM 2900 C C . LYS A 1 364 ? 16.990 14.523 -1.369 1.00 50.56 364 LYS A C 1
ATOM 2902 O O . LYS A 1 364 ? 17.558 15.466 -1.930 1.00 50.56 364 LYS A O 1
ATOM 2907 N N . ARG A 1 365 ? 15.842 14.671 -0.708 1.00 55.03 365 ARG A N 1
ATOM 2908 C CA . ARG A 1 365 ? 15.040 15.900 -0.669 1.00 55.03 365 ARG A CA 1
ATOM 2909 C C . ARG A 1 365 ? 14.652 16.225 0.776 1.00 55.03 365 ARG A C 1
ATOM 2911 O O . ARG A 1 365 ? 14.072 15.410 1.471 1.00 55.03 365 ARG A O 1
ATOM 2918 N N . ASN A 1 366 ? 14.968 17.434 1.237 1.00 50.28 366 ASN A N 1
ATOM 2919 C CA . ASN A 1 366 ? 14.625 17.870 2.596 1.00 50.28 366 ASN A CA 1
ATOM 2920 C C . ASN A 1 366 ? 13.131 18.237 2.728 1.00 50.28 366 ASN A C 1
ATOM 2922 O O . ASN A 1 366 ? 12.446 18.438 1.717 1.00 50.28 366 ASN A O 1
ATOM 2926 N N . LEU A 1 367 ? 12.672 18.345 3.985 1.00 53.03 367 LEU A N 1
ATOM 2927 C CA . LEU A 1 367 ? 11.362 18.870 4.395 1.00 53.03 367 LEU A CA 1
ATOM 2928 C C . LEU A 1 367 ? 11.015 20.158 3.638 1.00 53.03 367 LEU A C 1
ATOM 2930 O O . LEU A 1 367 ? 11.786 21.115 3.653 1.00 53.03 367 LEU A O 1
ATOM 2934 N N . LEU A 1 368 ? 9.835 20.176 3.018 1.00 63.00 368 LEU A N 1
ATOM 2935 C CA . LEU A 1 368 ? 9.362 21.285 2.196 1.00 63.00 368 LEU A CA 1
ATOM 2936 C C . LEU A 1 368 ? 9.075 22.528 3.046 1.00 63.00 368 LEU A C 1
ATOM 2938 O O . LEU A 1 368 ? 8.160 22.534 3.862 1.00 63.00 368 LEU A O 1
ATOM 2942 N N . ASN A 1 369 ? 9.790 23.619 2.782 1.00 71.81 369 ASN A N 1
ATOM 2943 C CA . ASN A 1 369 ? 9.358 24.966 3.168 1.00 71.81 369 ASN A CA 1
ATOM 2944 C C . ASN A 1 369 ? 8.722 25.707 1.968 1.00 71.81 369 ASN A C 1
ATOM 2946 O O . ASN A 1 369 ? 8.795 25.277 0.812 1.00 71.81 369 ASN A O 1
ATOM 2950 N N . MET A 1 370 ? 8.078 26.851 2.226 1.00 73.81 370 MET A N 1
ATOM 2951 C CA . MET A 1 370 ? 7.348 27.609 1.196 1.00 73.81 370 MET A CA 1
ATOM 2952 C C . MET A 1 370 ? 8.224 28.068 0.016 1.00 73.81 370 MET A C 1
ATOM 2954 O O . MET A 1 370 ? 7.742 28.118 -1.120 1.00 73.81 370 MET A O 1
ATOM 2958 N N . SER A 1 371 ? 9.500 28.393 0.250 1.00 76.00 371 SER A N 1
ATOM 2959 C CA . SER A 1 371 ? 10.423 28.780 -0.826 1.00 76.00 371 SER A CA 1
ATOM 2960 C C . SER A 1 371 ? 10.836 27.572 -1.672 1.00 76.00 371 SER A C 1
ATOM 2962 O O . SER A 1 371 ? 10.890 27.672 -2.900 1.00 76.00 371 SER A O 1
ATOM 2964 N N . GLU A 1 372 ? 11.022 26.404 -1.058 1.00 77.56 372 GLU A N 1
ATOM 2965 C CA . GLU A 1 372 ? 11.308 25.150 -1.755 1.00 77.56 372 GLU A CA 1
ATOM 2966 C C . GLU A 1 372 ? 10.159 24.693 -2.655 1.00 77.56 372 GLU A C 1
ATOM 2968 O O . GLU A 1 372 ? 10.415 24.245 -3.774 1.00 77.56 372 GLU A O 1
ATOM 2973 N N . VAL A 1 373 ? 8.898 24.868 -2.241 1.00 77.69 373 VAL A N 1
ATOM 2974 C CA . VAL A 1 373 ? 7.738 24.584 -3.108 1.00 77.69 373 VAL A CA 1
ATOM 2975 C C . VAL A 1 373 ? 7.813 25.386 -4.407 1.00 77.69 373 VAL A C 1
ATOM 2977 O O . VAL A 1 373 ? 7.627 24.832 -5.492 1.00 77.69 373 VAL A O 1
ATOM 2980 N N . ALA A 1 374 ? 8.100 26.688 -4.323 1.00 78.81 374 ALA A N 1
ATOM 2981 C CA . ALA A 1 374 ? 8.163 27.560 -5.495 1.00 78.81 374 ALA A CA 1
ATOM 2982 C C . ALA A 1 374 ? 9.307 27.168 -6.450 1.00 78.81 374 ALA A C 1
ATOM 2984 O O . ALA A 1 374 ? 9.126 27.130 -7.675 1.00 78.81 374 ALA A O 1
ATOM 2985 N N . VAL A 1 375 ? 10.470 26.813 -5.893 1.00 83.00 375 VAL A N 1
ATOM 2986 C CA . VAL A 1 375 ? 11.621 26.313 -6.661 1.00 83.00 375 VAL A CA 1
ATOM 2987 C C . VAL A 1 375 ? 11.287 24.980 -7.336 1.00 83.00 375 VAL A C 1
ATOM 2989 O O . VAL A 1 375 ? 11.537 24.811 -8.534 1.00 83.00 375 VAL A O 1
ATOM 2992 N N . ARG A 1 376 ? 10.666 24.042 -6.611 1.00 81.31 376 ARG A N 1
ATOM 2993 C CA . ARG A 1 376 ? 10.263 22.738 -7.157 1.00 81.31 376 ARG A CA 1
ATOM 2994 C C . ARG A 1 376 ? 9.221 22.873 -8.262 1.00 81.31 376 ARG A C 1
ATOM 2996 O O . ARG A 1 376 ? 9.385 22.245 -9.305 1.00 81.31 376 ARG A O 1
ATOM 3003 N N . LEU A 1 377 ? 8.216 23.734 -8.100 1.00 84.88 377 LEU A N 1
ATOM 3004 C CA . LEU A 1 377 ? 7.226 24.013 -9.149 1.00 84.88 377 LEU A CA 1
ATOM 3005 C C . LEU A 1 377 ? 7.892 24.532 -10.431 1.00 84.88 377 LEU A C 1
ATOM 3007 O O . LEU A 1 377 ? 7.598 24.050 -11.526 1.00 84.88 377 LEU A O 1
ATOM 3011 N N . SER A 1 378 ? 8.848 25.453 -10.299 1.00 85.88 378 SER A N 1
ATOM 3012 C CA . SER A 1 378 ? 9.610 25.979 -11.440 1.00 85.88 378 SER A CA 1
ATOM 3013 C C . SER A 1 378 ? 10.416 24.878 -12.147 1.00 85.88 378 SER A C 1
ATOM 3015 O O . SER A 1 378 ? 10.380 24.758 -13.375 1.00 85.88 378 SER A O 1
ATOM 3017 N N . SER A 1 379 ? 11.077 24.013 -11.370 1.00 86.75 379 SER A N 1
ATOM 3018 C CA . SER A 1 379 ? 11.805 22.839 -11.872 1.00 86.75 379 SER A CA 1
ATOM 3019 C C . SER A 1 379 ? 10.885 21.854 -12.606 1.00 86.75 379 SER A C 1
ATOM 3021 O O . SER A 1 379 ? 11.225 21.368 -13.689 1.00 86.75 379 SER A O 1
ATOM 3023 N N . ILE A 1 380 ? 9.681 21.600 -12.080 1.00 87.81 380 ILE A N 1
ATOM 3024 C CA . ILE A 1 380 ? 8.673 20.745 -12.721 1.00 87.81 380 ILE A CA 1
ATOM 3025 C C . ILE A 1 380 ? 8.283 21.299 -14.092 1.00 87.81 380 ILE A C 1
ATOM 3027 O O . ILE A 1 380 ? 8.284 20.548 -15.071 1.00 87.81 380 ILE A O 1
ATOM 3031 N N . TYR A 1 381 ? 8.009 22.601 -14.213 1.00 88.69 381 TYR A N 1
ATOM 3032 C CA . TYR A 1 381 ? 7.645 23.200 -15.500 1.00 88.69 381 TYR A CA 1
ATOM 3033 C C . TYR A 1 381 ? 8.753 23.054 -16.549 1.00 88.69 381 TYR A C 1
ATOM 3035 O O . TYR A 1 381 ? 8.475 22.672 -17.694 1.00 88.69 381 TYR A O 1
ATOM 3043 N N . GLN A 1 382 ? 10.012 23.265 -16.154 1.00 88.94 382 GLN A N 1
ATOM 3044 C CA . GLN A 1 382 ? 11.164 23.056 -17.031 1.00 88.94 382 GLN A CA 1
ATOM 3045 C C . GLN A 1 382 ? 11.275 21.588 -17.475 1.00 88.94 382 GLN A C 1
ATOM 3047 O O . GLN A 1 382 ? 11.395 21.296 -18.669 1.00 88.94 382 GLN A O 1
ATOM 3052 N N . ARG A 1 383 ? 11.169 20.641 -16.536 1.00 88.19 383 ARG A N 1
ATOM 3053 C CA . ARG A 1 383 ? 11.229 19.198 -16.826 1.00 88.19 383 ARG A CA 1
ATOM 3054 C C . ARG A 1 383 ? 10.090 18.747 -17.741 1.00 88.19 383 ARG A C 1
ATOM 3056 O O . ARG A 1 383 ? 10.329 17.982 -18.676 1.00 88.19 383 ARG A O 1
ATOM 3063 N N . ARG A 1 384 ? 8.870 19.260 -17.543 1.00 90.56 384 ARG A N 1
ATOM 3064 C CA . ARG A 1 384 ? 7.717 18.992 -18.420 1.00 90.56 384 ARG A CA 1
ATOM 3065 C C . ARG A 1 384 ? 7.946 19.504 -19.840 1.00 90.56 384 ARG A C 1
ATOM 3067 O O . ARG A 1 384 ? 7.556 18.834 -20.793 1.00 90.56 384 ARG A O 1
ATOM 3074 N N . ALA A 1 385 ? 8.572 20.668 -20.016 1.00 91.06 385 ALA A N 1
ATOM 3075 C CA . ALA A 1 385 ? 8.938 21.163 -21.345 1.00 91.06 385 ALA A CA 1
ATOM 3076 C C . ALA A 1 385 ? 9.938 20.222 -22.042 1.00 91.06 385 ALA A C 1
ATOM 3078 O O . ALA A 1 385 ? 9.707 19.810 -23.179 1.00 91.06 385 ALA A O 1
ATOM 3079 N N . ILE A 1 386 ? 10.986 19.796 -21.329 1.00 90.19 386 ILE A N 1
ATOM 3080 C CA . ILE A 1 386 ? 11.981 18.842 -21.846 1.00 90.19 386 ILE A CA 1
ATOM 3081 C C . ILE A 1 386 ? 11.322 17.512 -22.237 1.00 90.19 386 ILE A C 1
ATOM 3083 O O . ILE A 1 386 ? 11.586 16.982 -23.316 1.00 90.19 386 ILE A O 1
ATOM 3087 N N . LEU A 1 387 ? 10.455 16.961 -21.384 1.00 90.75 387 LEU A N 1
ATOM 3088 C CA . LEU A 1 387 ? 9.782 15.691 -21.661 1.00 90.75 387 LEU A CA 1
ATOM 3089 C C . LEU A 1 387 ? 8.798 15.787 -22.828 1.00 90.75 387 LEU A C 1
ATOM 3091 O O . LEU A 1 387 ? 8.779 14.875 -23.648 1.00 90.75 387 LEU A O 1
ATOM 3095 N N . ARG A 1 388 ? 8.051 16.890 -22.976 1.00 93.81 388 ARG A N 1
ATOM 3096 C CA . ARG A 1 388 ? 7.204 17.120 -24.163 1.00 93.81 388 ARG A CA 1
ATOM 3097 C C . ARG A 1 388 ? 8.026 17.082 -25.452 1.00 93.81 388 ARG A C 1
ATOM 3099 O O . ARG A 1 388 ? 7.638 16.399 -26.396 1.00 93.81 388 ARG A O 1
ATOM 3106 N N . ASN A 1 389 ? 9.198 17.719 -25.462 1.00 94.19 389 ASN A N 1
ATOM 3107 C CA . ASN A 1 389 ? 10.110 17.666 -26.608 1.00 94.19 389 ASN A CA 1
ATOM 3108 C C . ASN A 1 389 ? 10.601 16.235 -26.887 1.00 94.19 389 ASN A C 1
ATOM 3110 O O . ASN A 1 389 ? 10.693 15.830 -28.046 1.00 94.19 389 ASN A O 1
ATOM 3114 N N . LYS A 1 390 ? 10.876 15.442 -25.842 1.00 92.25 390 LYS A N 1
ATOM 3115 C CA . LYS A 1 390 ? 11.266 14.029 -25.980 1.00 92.25 390 LYS A CA 1
ATOM 3116 C C . LYS A 1 390 ? 10.128 13.153 -26.515 1.00 92.25 390 LYS A C 1
ATOM 3118 O O . LYS A 1 390 ? 10.374 12.367 -27.426 1.00 92.25 390 LYS A O 1
ATOM 3123 N N . VAL A 1 391 ? 8.898 13.322 -26.020 1.00 93.62 391 VAL A N 1
ATOM 3124 C CA . VAL A 1 391 ? 7.701 12.634 -26.545 1.00 93.62 391 VAL A CA 1
ATOM 3125 C C . VAL A 1 391 ? 7.506 12.973 -28.019 1.00 93.62 391 VAL A C 1
ATOM 3127 O O . VAL A 1 391 ? 7.392 12.067 -28.842 1.00 93.62 391 VAL A O 1
ATOM 3130 N N . GLN A 1 392 ? 7.560 14.261 -28.373 1.00 94.12 392 GLN A N 1
ATOM 3131 C CA . GLN A 1 392 ? 7.443 14.704 -29.760 1.00 94.12 392 GLN A CA 1
ATOM 3132 C C . GLN A 1 392 ? 8.559 14.125 -30.637 1.00 94.12 392 GLN A C 1
ATOM 3134 O O . GLN A 1 392 ? 8.314 13.741 -31.776 1.00 94.12 392 GLN A O 1
ATOM 3139 N N . THR A 1 393 ? 9.780 14.017 -3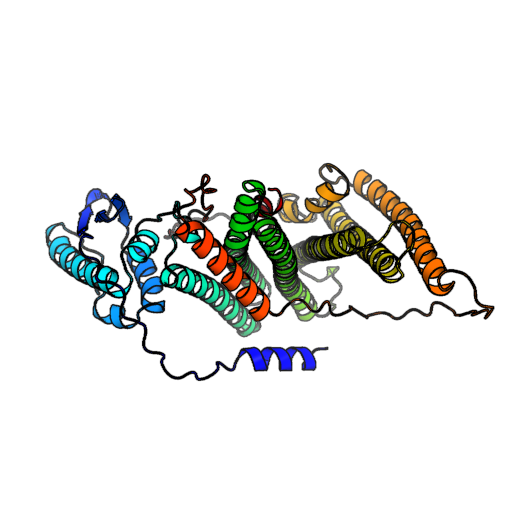0.111 1.00 92.38 393 THR A N 1
ATOM 3140 C CA . THR A 1 393 ? 10.905 13.394 -30.821 1.00 92.38 393 THR A CA 1
ATOM 3141 C C . THR A 1 393 ? 10.623 11.921 -31.117 1.00 92.38 393 THR A C 1
ATOM 3143 O O . THR A 1 393 ? 10.739 11.513 -32.271 1.00 92.38 393 THR A O 1
ATOM 3146 N N . CYS A 1 394 ? 10.193 11.133 -30.125 1.00 89.75 394 CYS A N 1
ATOM 3147 C CA . CYS A 1 394 ? 9.798 9.739 -30.342 1.00 89.75 394 CYS A CA 1
ATOM 3148 C C . CYS A 1 394 ? 8.640 9.629 -31.344 1.00 89.75 394 CYS A C 1
ATOM 3150 O O . CYS A 1 394 ? 8.725 8.842 -32.282 1.00 89.75 394 CYS A O 1
ATOM 3152 N N . GLN A 1 395 ? 7.606 10.466 -31.210 1.00 92.75 395 GLN A N 1
ATOM 3153 C CA . GLN A 1 395 ? 6.471 10.492 -32.136 1.00 92.75 395 GLN A CA 1
ATOM 3154 C C . GLN A 1 395 ? 6.910 10.813 -33.570 1.00 92.75 395 GLN A C 1
ATOM 3156 O O . GLN A 1 395 ? 6.465 10.166 -34.512 1.00 92.75 395 GLN A O 1
ATOM 3161 N N . ASN A 1 396 ? 7.820 11.772 -33.750 1.00 90.75 396 ASN A N 1
ATOM 3162 C CA . ASN A 1 396 ? 8.368 12.111 -35.060 1.00 90.75 396 ASN A CA 1
ATOM 3163 C C . ASN A 1 396 ? 9.140 10.934 -35.672 1.00 90.75 396 ASN A C 1
ATOM 3165 O O . ASN A 1 396 ? 9.051 10.729 -36.878 1.00 90.75 396 ASN A O 1
ATOM 3169 N N . ILE A 1 397 ? 9.885 10.164 -34.871 1.00 87.81 397 ILE A N 1
ATOM 3170 C CA . ILE A 1 397 ? 10.591 8.963 -35.344 1.00 87.81 397 ILE A CA 1
ATOM 3171 C C . ILE A 1 397 ? 9.583 7.876 -35.758 1.00 87.81 397 ILE A C 1
ATOM 3173 O O . ILE A 1 397 ? 9.721 7.305 -36.837 1.00 87.81 397 ILE A O 1
ATOM 3177 N N . LEU A 1 398 ? 8.541 7.639 -34.953 1.00 86.88 398 LEU A N 1
ATOM 3178 C CA . LEU A 1 398 ? 7.482 6.661 -35.249 1.00 86.88 398 LEU A CA 1
ATOM 3179 C C . LEU A 1 398 ? 6.674 7.025 -36.504 1.00 86.88 398 LEU A C 1
ATOM 3181 O O . LEU A 1 398 ? 6.358 6.143 -37.306 1.00 86.88 398 LEU A O 1
ATOM 3185 N N . ASN A 1 399 ? 6.370 8.316 -36.682 1.00 86.31 399 ASN A N 1
ATOM 3186 C CA . ASN A 1 399 ? 5.631 8.853 -37.830 1.00 86.31 399 ASN A CA 1
ATOM 3187 C C . ASN A 1 399 ? 6.456 8.839 -39.115 1.00 86.31 399 ASN A C 1
ATOM 3189 O O . ASN A 1 399 ? 5.908 8.646 -40.193 1.00 86.31 399 ASN A O 1
ATOM 3193 N N . LYS A 1 400 ? 7.773 9.051 -39.014 1.00 79.25 400 LYS A N 1
ATOM 3194 C CA . LYS A 1 400 ? 8.665 9.044 -40.177 1.00 79.25 400 LYS A CA 1
ATOM 3195 C C . LYS A 1 400 ? 8.891 7.655 -40.766 1.00 79.25 400 LYS A C 1
ATOM 3197 O O . LYS A 1 400 ? 9.547 7.619 -41.796 1.00 79.25 400 LYS A O 1
ATOM 3202 N N . GLY A 1 401 ? 8.373 6.588 -40.134 1.00 57.59 401 GLY A N 1
ATOM 3203 C CA . GLY A 1 401 ? 8.426 5.201 -40.605 1.00 57.59 401 GLY A CA 1
ATOM 3204 C C . GLY A 1 401 ? 9.846 4.798 -40.979 1.00 57.59 401 GLY A C 1
ATOM 3205 O O . GLY A 1 401 ? 10.256 5.076 -42.094 1.00 57.59 401 GLY A O 1
ATOM 3206 N N . GLY A 1 402 ? 10.600 4.221 -40.031 1.00 58.06 402 GLY A N 1
ATOM 3207 C CA . GLY A 1 402 ? 12.028 3.890 -40.163 1.00 58.06 402 GLY A CA 1
ATOM 3208 C C . GLY A 1 402 ? 12.542 3.851 -41.605 1.00 58.06 402 GLY A C 1
ATOM 3209 O O . GLY A 1 402 ? 12.193 2.939 -42.329 1.00 58.06 402 GLY A O 1
ATOM 3210 N N . PHE A 1 403 ? 13.343 4.853 -41.991 1.00 48.25 403 PHE A N 1
ATOM 3211 C CA . PHE A 1 403 ? 13.877 5.045 -43.346 1.00 48.25 403 PHE A CA 1
ATOM 3212 C C . PHE A 1 403 ? 12.846 4.923 -44.488 1.00 48.25 403 PHE A C 1
ATOM 3214 O O . PHE A 1 403 ? 12.576 3.836 -44.971 1.00 48.25 403 PHE A O 1
ATOM 3221 N N . ARG A 1 404 ? 12.412 6.087 -44.993 1.00 42.59 404 ARG A N 1
ATOM 3222 C CA . ARG A 1 404 ? 11.914 6.329 -46.361 1.00 42.59 404 ARG A CA 1
ATOM 3223 C C . ARG A 1 404 ? 11.010 5.226 -46.938 1.00 42.59 404 ARG A C 1
ATOM 3225 O O . ARG A 1 404 ? 11.496 4.301 -47.567 1.00 42.59 404 ARG A O 1
ATOM 3232 N N . ASP A 1 405 ? 9.712 5.502 -46.958 1.00 34.34 405 ASP A N 1
ATOM 3233 C CA . ASP A 1 405 ? 9.142 5.898 -48.243 1.00 34.34 405 ASP A CA 1
ATOM 3234 C C . ASP A 1 405 ? 8.034 6.953 -48.094 1.00 34.34 405 ASP A C 1
ATOM 3236 O O . ASP A 1 405 ? 7.082 6.813 -47.337 1.00 34.34 405 ASP A O 1
ATOM 3240 N N . SER A 1 406 ? 8.295 8.065 -48.790 1.00 42.22 406 SER A N 1
ATOM 3241 C CA . SER A 1 406 ? 7.389 9.083 -49.345 1.00 42.22 406 SER A CA 1
ATOM 3242 C C . SER A 1 406 ? 6.190 9.622 -48.531 1.00 42.22 406 SER A C 1
ATOM 3244 O O . SER A 1 406 ? 5.122 9.037 -48.424 1.00 42.22 406 SER A O 1
ATOM 3246 N N . SER A 1 407 ? 6.365 10.885 -48.115 1.00 49.62 407 SER A N 1
ATOM 3247 C CA . SER A 1 407 ? 5.429 12.010 -48.294 1.00 49.62 407 SER A CA 1
ATOM 3248 C C . SER A 1 407 ? 3.930 11.779 -48.067 1.00 49.62 407 SER A C 1
ATOM 3250 O O . SER A 1 407 ? 3.202 11.531 -49.022 1.00 49.62 407 SER A O 1
ATOM 3252 N N . VAL A 1 408 ? 3.442 12.118 -46.870 1.00 42.22 408 VAL A N 1
ATOM 3253 C CA . VAL A 1 408 ? 2.164 12.838 -46.733 1.00 42.22 408 VAL A CA 1
ATOM 3254 C C . VAL A 1 408 ? 2.267 13.818 -45.562 1.00 42.22 408 VAL A C 1
ATOM 3256 O O . VAL A 1 408 ? 2.545 13.449 -44.423 1.00 42.22 408 VAL A O 1
ATOM 3259 N N . SER A 1 409 ? 2.063 15.097 -45.860 1.00 47.00 409 SER A N 1
ATOM 3260 C CA . SER A 1 409 ? 1.851 16.169 -44.892 1.00 47.00 409 SER A CA 1
ATOM 3261 C C . SER A 1 409 ? 0.540 15.942 -44.136 1.00 47.00 409 SER A C 1
ATOM 3263 O O . SER A 1 409 ? -0.523 15.956 -44.754 1.00 47.00 409 SER A O 1
ATOM 3265 N N . PHE A 1 410 ? 0.593 15.795 -42.811 1.00 38.25 410 PHE A N 1
ATOM 3266 C CA . PHE A 1 410 ? -0.609 15.804 -41.976 1.00 38.25 410 PHE A CA 1
ATOM 3267 C C . PHE A 1 410 ? -0.581 16.983 -41.000 1.00 38.25 410 PHE A C 1
ATOM 3269 O O . PHE A 1 410 ? 0.116 16.976 -39.986 1.00 38.25 410 PHE A O 1
ATOM 3276 N N . THR A 1 411 ? -1.352 18.018 -41.332 1.00 47.06 411 THR A N 1
ATOM 3277 C CA . THR A 1 411 ? -1.748 19.095 -40.423 1.00 47.06 411 THR A CA 1
ATOM 3278 C C . THR A 1 411 ? -2.920 18.601 -39.577 1.00 47.06 411 THR A C 1
ATOM 3280 O O . THR A 1 411 ? -4.062 18.613 -40.032 1.00 47.06 411 THR A O 1
ATOM 3283 N N . GLY A 1 412 ? -2.649 18.154 -38.352 1.00 32.62 412 GLY A N 1
ATOM 3284 C CA . GLY A 1 412 ? -3.671 17.683 -37.418 1.00 32.62 412 GLY A CA 1
ATOM 3285 C C . GLY A 1 412 ? -3.538 18.370 -36.068 1.00 32.62 412 GLY A C 1
ATOM 3286 O O . GLY A 1 412 ? -2.571 18.144 -35.346 1.00 32.62 412 GLY A O 1
ATOM 3287 N N . ARG A 1 413 ? -4.508 19.229 -35.747 1.00 35.53 413 ARG A N 1
ATOM 3288 C CA . ARG A 1 413 ? -4.668 19.887 -34.446 1.00 35.53 413 ARG A CA 1
ATOM 3289 C C . ARG A 1 413 ? -4.706 18.835 -33.334 1.00 35.53 413 ARG A C 1
ATOM 3291 O O . ARG A 1 413 ? -5.499 17.901 -33.402 1.00 35.53 413 ARG A O 1
ATOM 3298 N N . LEU A 1 414 ? -3.900 19.032 -32.292 1.00 34.69 414 LEU A N 1
ATOM 3299 C CA . LEU A 1 414 ? -4.043 18.335 -31.014 1.00 34.69 414 LEU A CA 1
ATOM 3300 C C . LEU A 1 414 ? -5.318 18.857 -30.335 1.00 34.69 414 LEU A C 1
ATOM 3302 O O . LEU A 1 414 ? -5.269 19.790 -29.536 1.00 34.69 414 LEU A O 1
ATOM 3306 N N . SER A 1 415 ? -6.470 18.307 -30.723 1.00 35.56 415 SER A N 1
ATOM 3307 C CA . SER A 1 415 ? -7.701 18.450 -29.952 1.00 35.56 415 SER A CA 1
ATOM 3308 C C . SER A 1 415 ? -7.516 17.681 -28.656 1.00 35.56 415 SER A C 1
ATOM 3310 O O . SER A 1 415 ? -7.195 16.491 -28.671 1.00 35.56 415 SER A O 1
ATOM 3312 N N . GLY A 1 416 ? -7.690 18.394 -27.547 1.00 39.47 416 GLY A N 1
ATOM 3313 C CA . GLY A 1 416 ? -7.900 17.790 -26.248 1.00 39.47 416 GLY A CA 1
ATOM 3314 C C . GLY A 1 416 ? -9.073 16.825 -26.332 1.00 39.47 416 GLY A C 1
ATOM 3315 O O . GLY A 1 416 ? -10.106 17.154 -26.902 1.00 39.47 416 GLY A O 1
ATOM 3316 N N . ASP A 1 417 ? -8.819 15.604 -25.891 1.00 38.41 417 ASP A N 1
ATOM 3317 C CA . ASP A 1 417 ? -9.681 14.818 -25.018 1.00 38.41 417 ASP A CA 1
ATOM 3318 C C . ASP A 1 417 ? -9.024 13.449 -24.868 1.00 38.41 417 ASP A C 1
ATOM 3320 O O . ASP A 1 417 ? -8.978 12.631 -25.781 1.00 38.41 417 ASP A O 1
ATOM 3324 N N . SER A 1 418 ? -8.429 13.208 -23.703 1.00 34.19 418 SER A N 1
ATOM 3325 C CA . SER A 1 418 ? -8.059 11.855 -23.294 1.00 34.19 418 SER A CA 1
ATOM 3326 C C . SER A 1 418 ? -8.141 11.727 -21.778 1.00 34.19 418 SER A C 1
ATOM 3328 O O . SER A 1 418 ? -7.158 11.584 -21.059 1.00 34.19 418 SER A O 1
ATOM 3330 N N . SER A 1 419 ? -9.386 11.627 -21.319 1.00 35.50 419 SER A N 1
ATOM 3331 C CA . SER A 1 419 ? -9.791 10.776 -20.193 1.00 35.50 419 SER A CA 1
ATOM 3332 C C . SER A 1 419 ? -9.537 9.275 -20.453 1.00 35.50 419 SER A C 1
ATOM 3334 O O . SER A 1 419 ? -10.035 8.419 -19.726 1.00 35.50 419 SER A O 1
ATOM 3336 N N . GLY A 1 420 ? -8.719 8.932 -21.455 1.00 28.61 420 GLY A N 1
ATOM 3337 C CA . GLY A 1 420 ? -8.163 7.609 -21.685 1.00 28.61 420 GLY A CA 1
ATOM 3338 C C . GLY A 1 420 ? -7.112 7.285 -20.630 1.00 28.61 420 GLY A C 1
ATOM 3339 O O . GLY A 1 420 ? -5.908 7.291 -20.894 1.00 28.61 420 GLY A O 1
ATOM 3340 N N . CYS A 1 421 ? -7.579 6.984 -19.421 1.00 33.44 421 CYS A N 1
ATOM 3341 C CA . CYS A 1 421 ? -6.922 5.995 -18.588 1.00 33.44 421 CYS A CA 1
ATOM 3342 C C . CYS A 1 421 ? -6.821 4.732 -19.452 1.00 33.44 421 CYS A C 1
ATOM 3344 O O . CYS A 1 421 ? -7.790 3.989 -19.589 1.00 33.44 421 CYS A O 1
ATOM 3346 N N . MET A 1 422 ? -5.686 4.554 -20.138 1.00 30.69 422 MET A N 1
ATOM 3347 C CA . MET A 1 422 ? -5.304 3.250 -20.655 1.00 30.69 422 MET A CA 1
ATOM 3348 C C . MET A 1 422 ? -5.384 2.329 -19.449 1.00 30.69 422 MET A C 1
ATOM 3350 O O . MET A 1 422 ? -4.597 2.467 -18.513 1.00 30.69 422 MET A O 1
ATOM 3354 N N . SER A 1 423 ? -6.412 1.485 -19.454 1.00 37.44 423 SER A N 1
ATOM 3355 C CA . SER A 1 423 ? -6.558 0.350 -18.568 1.00 37.44 423 SER A CA 1
ATOM 3356 C C . SER A 1 423 ? -5.295 -0.470 -18.754 1.00 37.44 423 SER A C 1
ATOM 3358 O O . SER A 1 423 ? -5.230 -1.305 -19.653 1.00 37.44 423 SER A O 1
ATOM 3360 N N . LEU A 1 424 ? -4.268 -0.199 -17.946 1.00 41.31 424 LEU A N 1
ATOM 3361 C CA . LEU A 1 424 ? -3.230 -1.181 -17.706 1.00 41.31 424 LEU A CA 1
ATOM 3362 C C . LEU A 1 424 ? -4.008 -2.426 -17.317 1.00 41.31 424 LEU A C 1
ATOM 3364 O O . LEU A 1 424 ? -4.820 -2.374 -16.390 1.00 41.31 424 LEU A O 1
ATOM 3368 N N . ALA A 1 425 ? -3.866 -3.488 -18.102 1.00 45.00 425 ALA A N 1
ATOM 3369 C CA . ALA A 1 425 ? -4.336 -4.791 -17.691 1.00 45.00 425 ALA A CA 1
ATOM 3370 C C . ALA A 1 425 ? -3.464 -5.164 -16.493 1.00 45.00 425 ALA A C 1
ATOM 3372 O O . ALA A 1 425 ? -2.437 -5.815 -16.638 1.00 45.00 425 ALA A O 1
ATOM 3373 N N . THR A 1 426 ? -3.813 -4.637 -15.318 1.00 55.72 426 THR A N 1
ATOM 3374 C CA . THR A 1 426 ? -3.284 -5.121 -14.058 1.00 55.72 426 THR A CA 1
ATOM 3375 C C . THR A 1 426 ? -3.574 -6.614 -14.072 1.00 55.72 426 THR A C 1
ATOM 3377 O O . THR A 1 426 ? -4.738 -6.978 -14.300 1.00 55.72 426 THR A O 1
ATOM 3380 N N . PRO A 1 427 ? -2.552 -7.472 -13.937 1.00 62.78 427 PRO A N 1
ATOM 3381 C CA . PRO A 1 427 ? -2.774 -8.906 -13.920 1.00 62.78 427 PRO A CA 1
ATOM 3382 C C . PRO A 1 427 ? -3.845 -9.208 -12.880 1.00 62.78 427 PRO A C 1
ATOM 3384 O O . PRO A 1 427 ? -3.908 -8.563 -11.828 1.00 62.78 427 PRO A O 1
ATOM 3387 N N . SER A 1 428 ? -4.749 -10.129 -13.215 1.00 76.44 428 SER A N 1
ATOM 3388 C CA . SER A 1 428 ? -5.781 -10.520 -12.267 1.00 76.44 428 SER A CA 1
ATOM 3389 C C . SER A 1 428 ? -5.115 -11.039 -10.996 1.00 76.44 428 SER A C 1
ATOM 3391 O O . SER A 1 428 ? -4.019 -11.602 -11.034 1.00 76.44 428 SER A O 1
ATOM 3393 N N . GLU A 1 429 ? -5.788 -10.881 -9.861 1.00 75.44 429 GLU A N 1
ATOM 3394 C CA . GLU A 1 429 ? -5.319 -11.458 -8.600 1.00 75.44 429 GLU A CA 1
ATOM 3395 C C . GLU A 1 429 ? -5.035 -12.964 -8.744 1.00 75.44 429 GLU A C 1
ATOM 3397 O O . GLU A 1 429 ? -4.035 -13.470 -8.243 1.00 75.44 429 GLU A O 1
ATOM 3402 N N . GLU A 1 430 ? -5.842 -13.661 -9.545 1.00 81.31 430 GLU A N 1
ATOM 3403 C CA . GLU A 1 430 ? -5.631 -15.065 -9.894 1.00 81.31 430 GLU A CA 1
ATOM 3404 C C . GLU A 1 430 ? -4.307 -15.320 -10.638 1.00 81.31 430 GLU A C 1
ATOM 3406 O O . GLU A 1 430 ? -3.645 -16.327 -10.374 1.00 81.31 430 GLU A O 1
ATOM 3411 N N . ALA A 1 431 ? -3.899 -14.420 -11.538 1.00 83.81 431 ALA A N 1
ATOM 3412 C CA . ALA A 1 431 ? -2.634 -14.524 -12.260 1.00 83.81 431 ALA A CA 1
ATOM 3413 C C . ALA A 1 431 ? -1.431 -14.317 -11.326 1.00 83.81 431 ALA A C 1
ATOM 3415 O O . ALA A 1 431 ? -0.476 -15.092 -11.391 1.00 83.81 431 ALA A O 1
ATOM 3416 N N . LEU A 1 432 ? -1.503 -13.342 -10.412 1.00 84.44 432 LEU A N 1
ATOM 3417 C CA . LEU A 1 432 ? -0.467 -13.117 -9.395 1.00 84.44 432 LEU A CA 1
ATOM 3418 C C . LEU A 1 432 ? -0.356 -14.303 -8.427 1.00 84.44 432 LEU A C 1
ATOM 3420 O O . LEU A 1 432 ? 0.746 -14.742 -8.101 1.00 84.44 432 LEU A O 1
ATOM 3424 N N . GLU A 1 433 ? -1.486 -14.886 -8.027 1.00 85.19 433 GLU A N 1
ATOM 3425 C CA . GLU A 1 433 ? -1.508 -16.097 -7.202 1.00 85.19 433 GLU A CA 1
ATOM 3426 C C . GLU A 1 433 ? -0.962 -17.323 -7.945 1.00 85.19 433 GLU A C 1
ATOM 3428 O O . GLU A 1 433 ? -0.273 -18.162 -7.361 1.00 85.19 433 GLU A O 1
ATOM 3433 N N . ALA A 1 434 ? -1.237 -17.447 -9.245 1.00 86.38 434 ALA A N 1
ATOM 3434 C CA . ALA A 1 434 ? -0.647 -18.497 -10.068 1.00 86.38 434 ALA A CA 1
ATOM 3435 C C . ALA A 1 434 ? 0.875 -18.326 -10.188 1.00 86.38 434 ALA A C 1
ATOM 3437 O O . ALA A 1 434 ? 1.610 -19.300 -10.009 1.00 86.38 434 ALA A O 1
ATOM 3438 N N . ALA A 1 435 ? 1.351 -17.099 -10.418 1.00 86.75 435 ALA A N 1
ATOM 3439 C CA . ALA A 1 435 ? 2.775 -16.779 -10.455 1.00 86.75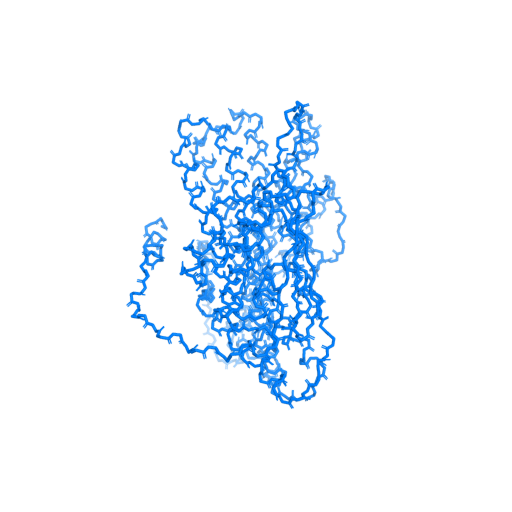 435 ALA A CA 1
ATOM 3440 C C . ALA A 1 435 ? 3.455 -17.120 -9.122 1.00 86.75 435 ALA A C 1
ATOM 3442 O O . ALA A 1 435 ? 4.462 -17.827 -9.106 1.00 86.75 435 ALA A O 1
ATOM 3443 N N . ARG A 1 436 ? 2.850 -16.730 -7.995 1.00 88.00 436 ARG A N 1
ATOM 3444 C CA . ARG A 1 436 ? 3.346 -17.056 -6.653 1.00 88.00 436 ARG A CA 1
ATOM 3445 C C . ARG A 1 436 ? 3.429 -18.564 -6.417 1.00 88.00 436 ARG A C 1
ATOM 3447 O O . ARG A 1 436 ? 4.460 -19.057 -5.962 1.00 88.00 436 ARG A O 1
ATOM 3454 N N . ARG A 1 437 ? 2.380 -19.318 -6.769 1.00 87.00 437 ARG A N 1
ATOM 3455 C CA . ARG A 1 437 ? 2.361 -20.790 -6.665 1.00 87.00 437 ARG A CA 1
ATOM 3456 C C . ARG A 1 437 ? 3.472 -21.441 -7.489 1.00 87.00 437 ARG A C 1
ATOM 3458 O O . ARG A 1 437 ? 4.110 -22.377 -7.007 1.00 87.00 437 ARG A O 1
ATOM 3465 N N . ASN A 1 438 ? 3.724 -20.936 -8.695 1.00 88.25 438 ASN A N 1
ATOM 3466 C CA . ASN A 1 438 ? 4.804 -21.419 -9.554 1.00 88.25 438 ASN A CA 1
ATOM 3467 C C . ASN A 1 438 ? 6.184 -21.128 -8.945 1.00 88.25 438 ASN A C 1
ATOM 3469 O O . ASN A 1 438 ? 7.024 -22.027 -8.889 1.00 88.25 438 ASN A O 1
ATOM 3473 N N . THR A 1 439 ? 6.397 -19.917 -8.423 1.00 86.38 439 THR A N 1
ATOM 3474 C CA . THR A 1 439 ? 7.632 -19.542 -7.717 1.00 86.38 439 THR A CA 1
ATOM 3475 C C . THR A 1 439 ? 7.865 -20.436 -6.503 1.00 86.38 439 THR A C 1
ATOM 3477 O O . THR A 1 439 ? 8.941 -21.012 -6.361 1.00 86.38 439 THR A O 1
ATOM 3480 N N . LEU A 1 440 ? 6.841 -20.654 -5.675 1.00 84.06 440 LEU A N 1
ATOM 3481 C CA . LEU A 1 440 ? 6.931 -21.521 -4.500 1.00 84.06 440 LEU A CA 1
ATOM 3482 C C . LEU A 1 440 ? 7.245 -22.980 -4.872 1.00 84.06 440 LEU A C 1
ATOM 3484 O O . LEU A 1 440 ? 8.031 -23.648 -4.199 1.00 84.06 440 LEU A O 1
ATOM 3488 N N . ALA A 1 441 ? 6.659 -23.492 -5.958 1.00 85.06 441 ALA A N 1
ATOM 3489 C CA . ALA A 1 441 ? 6.974 -24.826 -6.465 1.00 85.06 441 ALA A CA 1
ATOM 3490 C C . ALA A 1 441 ? 8.446 -24.942 -6.899 1.00 85.06 441 ALA A C 1
ATOM 3492 O O . ALA A 1 441 ? 9.087 -25.956 -6.610 1.00 85.06 441 ALA A O 1
ATOM 3493 N N . ALA A 1 442 ? 8.987 -23.898 -7.530 1.00 83.88 442 ALA A N 1
ATOM 3494 C CA . ALA A 1 442 ? 10.389 -23.823 -7.923 1.00 83.88 442 ALA A CA 1
ATOM 3495 C C . ALA A 1 442 ? 11.339 -23.721 -6.714 1.00 83.88 442 ALA A C 1
ATOM 3497 O O . ALA A 1 442 ? 12.350 -24.420 -6.691 1.00 83.88 442 ALA A O 1
ATOM 3498 N N . LEU A 1 443 ? 11.002 -22.946 -5.675 1.00 82.12 443 LEU A N 1
ATOM 3499 C CA . LEU A 1 443 ? 11.760 -22.929 -4.412 1.00 82.12 443 LEU A CA 1
ATOM 3500 C C . LEU A 1 443 ? 11.818 -24.334 -3.793 1.00 82.12 443 LEU A C 1
ATOM 3502 O O . LEU A 1 443 ? 12.883 -24.860 -3.477 1.00 82.12 443 LEU A O 1
ATOM 3506 N N . ARG A 1 444 ? 10.676 -25.022 -3.716 1.00 82.25 444 ARG A N 1
ATOM 3507 C CA . ARG A 1 444 ? 10.607 -26.401 -3.197 1.00 82.25 444 ARG A CA 1
ATOM 3508 C C . ARG A 1 444 ? 11.381 -27.412 -4.040 1.00 82.25 444 ARG A C 1
ATOM 3510 O O . ARG A 1 444 ? 11.808 -28.443 -3.524 1.00 82.25 444 ARG A O 1
ATOM 3517 N N . GLU A 1 445 ? 11.500 -27.189 -5.345 1.00 82.62 445 GLU A N 1
ATOM 3518 C CA . GLU A 1 445 ? 12.359 -27.989 -6.223 1.00 82.62 445 GLU A CA 1
ATOM 3519 C C . GLU A 1 445 ? 13.838 -27.780 -5.871 1.00 82.62 445 GLU A C 1
ATOM 3521 O O . GLU A 1 445 ? 14.546 -28.766 -5.666 1.00 82.62 445 GLU A O 1
ATOM 3526 N N . TYR A 1 446 ? 14.273 -26.524 -5.713 1.00 76.94 446 TYR A N 1
ATOM 3527 C CA . TYR A 1 446 ? 15.649 -26.175 -5.344 1.00 76.94 446 TYR A CA 1
ATOM 3528 C C . TYR A 1 446 ? 16.096 -26.880 -4.057 1.00 76.94 446 TYR A C 1
ATOM 3530 O O . TYR A 1 446 ? 17.110 -27.579 -4.040 1.00 76.94 446 TYR A O 1
ATOM 3538 N N . HIS A 1 447 ? 15.288 -26.770 -3.000 1.00 74.75 447 HIS A N 1
ATOM 3539 C CA . HIS A 1 447 ? 15.615 -27.340 -1.693 1.00 74.75 447 HIS A CA 1
ATOM 3540 C C . HIS A 1 447 ? 15.552 -28.876 -1.668 1.00 74.75 447 HIS A C 1
ATOM 3542 O O . HIS A 1 447 ? 16.333 -29.514 -0.962 1.00 74.75 447 HIS A O 1
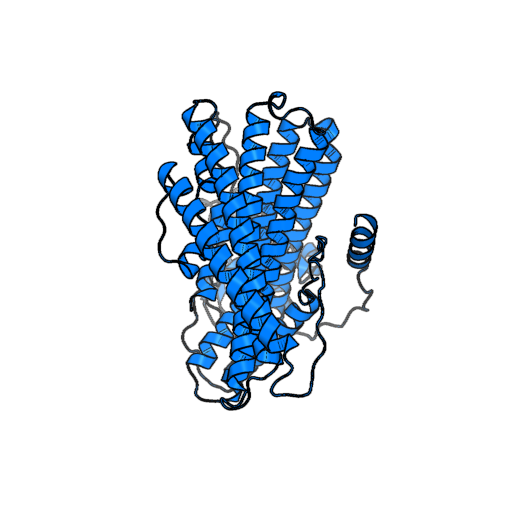ATOM 3548 N N . ARG A 1 448 ? 14.684 -29.508 -2.477 1.00 75.00 448 ARG A N 1
ATOM 3549 C CA . ARG A 1 448 ? 14.666 -30.979 -2.626 1.00 75.00 448 ARG A CA 1
ATOM 3550 C C . ARG A 1 448 ? 15.903 -31.525 -3.340 1.00 75.00 448 ARG A C 1
ATOM 3552 O O . ARG A 1 448 ? 16.242 -32.685 -3.130 1.00 75.00 448 ARG A O 1
ATOM 3559 N N . GLY A 1 449 ? 16.584 -30.707 -4.143 1.00 67.94 449 GLY A N 1
ATOM 3560 C CA . GLY A 1 449 ? 17.810 -31.073 -4.857 1.00 67.94 449 GLY A CA 1
ATOM 3561 C C . GLY A 1 449 ? 19.063 -31.217 -3.983 1.00 67.94 449 GLY A C 1
ATOM 3562 O O . GLY A 1 449 ? 20.133 -31.493 -4.517 1.00 67.94 449 GLY A O 1
ATOM 3563 N N . GLY A 1 450 ? 18.968 -31.029 -2.659 1.00 57.62 450 GLY A N 1
ATOM 3564 C CA . GLY A 1 450 ? 20.116 -31.130 -1.749 1.00 57.62 450 GLY A CA 1
ATOM 3565 C C . GLY A 1 450 ? 21.053 -29.917 -1.781 1.00 57.62 450 GLY A C 1
ATOM 3566 O O . GLY A 1 450 ? 22.147 -29.969 -1.220 1.00 57.62 450 GLY A O 1
ATOM 3567 N N . HIS A 1 451 ? 20.637 -28.816 -2.413 1.00 57.91 451 HIS A N 1
ATOM 3568 C CA . HIS A 1 451 ? 21.320 -27.532 -2.303 1.00 57.91 451 HIS A CA 1
ATOM 3569 C C . HIS A 1 451 ? 21.010 -26.943 -0.921 1.00 57.91 451 HIS A C 1
ATOM 3571 O O . HIS A 1 451 ? 19.868 -26.602 -0.622 1.00 57.91 451 HIS A O 1
ATOM 3577 N N . GLY A 1 452 ? 22.015 -26.925 -0.039 1.00 51.41 452 GLY A N 1
ATOM 3578 C CA . GLY A 1 452 ? 21.878 -26.406 1.321 1.00 51.41 452 GLY A CA 1
ATOM 3579 C C . GLY A 1 452 ? 21.379 -24.959 1.334 1.00 51.41 452 GLY A C 1
ATOM 3580 O O . GLY A 1 452 ? 21.713 -24.181 0.443 1.00 51.41 452 GLY A O 1
ATOM 3581 N N . SER A 1 453 ? 20.586 -24.623 2.354 1.00 46.78 453 SER A N 1
ATOM 3582 C CA . SER A 1 453 ? 20.072 -23.274 2.605 1.00 46.78 453 SER A CA 1
ATOM 3583 C C . SER A 1 453 ? 21.209 -22.254 2.546 1.00 46.78 453 SER A C 1
ATOM 3585 O O . SER A 1 453 ? 22.084 -22.238 3.411 1.00 46.78 453 SER A O 1
ATOM 3587 N N . VAL A 1 454 ? 21.177 -21.378 1.542 1.00 45.66 454 VAL A N 1
ATOM 3588 C CA . VAL A 1 454 ? 21.806 -20.060 1.664 1.00 45.66 454 VAL A CA 1
ATOM 3589 C C . VAL A 1 454 ? 20.985 -19.299 2.712 1.00 45.66 454 VAL A C 1
ATOM 3591 O O . VAL A 1 454 ? 19.784 -19.544 2.841 1.00 45.66 454 VAL A O 1
ATOM 3594 N N . SER A 1 455 ? 21.651 -18.515 3.559 1.00 41.16 455 SER A N 1
ATOM 3595 C CA . SER A 1 455 ? 21.087 -17.924 4.779 1.00 41.16 455 SER A CA 1
ATOM 3596 C C . SER A 1 455 ? 19.721 -17.281 4.543 1.00 41.16 455 SER A C 1
ATOM 3598 O O . SER A 1 455 ? 19.599 -16.407 3.690 1.00 41.16 455 SER A O 1
ATOM 3600 N N . ALA A 1 456 ? 18.723 -17.704 5.319 1.00 40.50 456 ALA A N 1
ATOM 3601 C CA . ALA A 1 456 ? 17.383 -17.144 5.275 1.00 40.50 456 ALA A CA 1
ATOM 3602 C C . ALA A 1 456 ? 17.399 -15.669 5.701 1.00 40.50 456 ALA A C 1
ATOM 3604 O O . ALA A 1 456 ? 17.957 -15.326 6.747 1.00 40.50 456 ALA A O 1
ATOM 3605 N N . THR A 1 457 ? 16.765 -14.810 4.906 1.00 37.88 457 THR A N 1
ATOM 3606 C CA . THR A 1 457 ? 16.382 -13.462 5.327 1.00 37.88 457 THR A CA 1
ATOM 3607 C C . THR A 1 457 ? 15.322 -13.611 6.427 1.00 37.88 457 THR A C 1
ATOM 3609 O O . THR A 1 457 ? 14.337 -14.321 6.206 1.00 37.88 457 THR A O 1
ATOM 3612 N N . PRO A 1 458 ? 15.512 -13.025 7.624 1.00 34.44 458 PRO A N 1
ATOM 3613 C CA . PRO A 1 458 ? 14.573 -13.188 8.729 1.00 34.44 458 PRO A CA 1
ATOM 3614 C C . PRO A 1 458 ? 13.186 -12.692 8.316 1.00 34.44 458 PRO A C 1
ATOM 3616 O O . PRO A 1 458 ? 13.049 -11.621 7.717 1.00 34.44 458 PRO A O 1
ATOM 3619 N N . MET A 1 459 ? 12.152 -13.478 8.628 1.00 38.81 459 MET A N 1
ATOM 3620 C CA . MET A 1 459 ? 10.777 -13.047 8.426 1.00 38.81 459 MET A CA 1
ATOM 3621 C C . MET A 1 459 ? 10.498 -11.839 9.316 1.00 38.81 459 MET A C 1
ATOM 3623 O O . MET A 1 459 ? 10.341 -11.973 10.524 1.00 38.81 459 MET A O 1
ATOM 3627 N N . LEU A 1 460 ? 10.351 -10.660 8.719 1.00 33.97 460 LEU A N 1
ATOM 3628 C CA . LEU A 1 460 ? 9.698 -9.542 9.389 1.00 33.97 460 LEU A CA 1
ATOM 3629 C C . LEU A 1 460 ? 8.189 -9.788 9.363 1.00 33.97 460 LEU A C 1
ATOM 3631 O O . LEU A 1 460 ? 7.458 -9.211 8.557 1.00 33.97 460 LEU A O 1
ATOM 3635 N N . ARG A 1 461 ? 7.706 -10.669 10.242 1.00 36.06 461 ARG A N 1
ATOM 3636 C CA . ARG A 1 461 ? 6.330 -10.534 10.710 1.00 36.06 461 ARG A CA 1
ATOM 3637 C C . ARG A 1 461 ? 6.357 -9.417 11.747 1.00 36.06 461 ARG A C 1
ATOM 3639 O O . ARG A 1 461 ? 7.151 -9.470 12.679 1.00 36.06 461 ARG A O 1
ATOM 3646 N N . LEU A 1 462 ? 5.524 -8.394 11.561 1.00 30.86 462 LEU A N 1
ATOM 3647 C CA . LEU A 1 462 ? 5.222 -7.439 12.625 1.00 30.86 462 LEU A CA 1
ATOM 3648 C C . LEU A 1 462 ? 4.913 -8.226 13.903 1.00 30.86 462 LEU A C 1
ATOM 3650 O O . LEU A 1 462 ? 4.066 -9.125 13.883 1.00 30.86 462 LEU A O 1
ATOM 3654 N N . ASP A 1 463 ? 5.595 -7.875 14.991 1.00 25.28 463 ASP A N 1
ATOM 3655 C CA . ASP A 1 463 ? 5.246 -8.282 16.345 1.00 25.28 463 ASP A CA 1
ATOM 3656 C C . ASP A 1 463 ? 3.729 -8.110 16.534 1.00 25.28 463 ASP A C 1
ATOM 3658 O O . ASP A 1 463 ? 3.200 -7.004 16.634 1.00 25.28 463 ASP A O 1
ATOM 3662 N N . THR A 1 464 ? 2.991 -9.219 16.579 1.00 34.53 464 THR A N 1
ATOM 3663 C CA . THR A 1 464 ? 1.538 -9.209 16.830 1.00 34.53 464 THR A CA 1
ATOM 3664 C C . THR A 1 464 ? 1.214 -9.014 18.319 1.00 34.53 464 THR A C 1
ATOM 3666 O O . THR A 1 464 ? 0.074 -9.195 18.755 1.00 34.53 464 THR A O 1
ATOM 3669 N N . THR A 1 465 ? 2.182 -8.559 19.119 1.00 30.06 465 THR A N 1
ATOM 3670 C CA . THR A 1 465 ? 2.041 -8.214 20.543 1.00 30.06 465 THR A CA 1
ATOM 3671 C C . THR A 1 465 ? 1.325 -6.874 20.790 1.00 30.06 465 THR A C 1
ATOM 3673 O O . THR A 1 465 ? 1.503 -6.258 21.834 1.00 30.06 465 THR A O 1
ATOM 3676 N N . SER A 1 466 ? 0.410 -6.468 19.899 1.00 31.67 466 SER A N 1
ATOM 3677 C CA . SER A 1 466 ? -0.593 -5.413 20.152 1.00 31.67 466 SER A CA 1
ATOM 3678 C C . SER A 1 466 ? -2.016 -5.965 20.401 1.00 31.67 466 SER A C 1
ATOM 3680 O O . SER A 1 466 ? -2.995 -5.228 20.490 1.00 31.67 466 SER A O 1
ATOM 3682 N N . ARG A 1 467 ? -2.193 -7.280 20.609 1.00 34.81 467 ARG A N 1
ATOM 3683 C CA . ARG A 1 467 ? -3.507 -7.873 20.977 1.00 34.81 467 ARG A CA 1
ATOM 3684 C C . ARG A 1 467 ? -3.905 -7.678 22.458 1.00 34.81 467 ARG A C 1
ATOM 3686 O O . ARG A 1 467 ? -4.553 -8.537 23.054 1.00 34.81 467 ARG A O 1
ATOM 3693 N N . GLY A 1 468 ? -3.551 -6.534 23.044 1.00 25.25 468 GLY A N 1
ATOM 3694 C CA . GLY A 1 468 ? -3.725 -6.209 24.463 1.00 25.25 468 GLY A CA 1
ATOM 3695 C C . GLY A 1 468 ? -4.369 -4.848 24.743 1.00 25.25 468 GLY A C 1
ATOM 3696 O O . GLY A 1 468 ? -3.903 -4.141 25.627 1.00 25.25 468 GLY A O 1
ATOM 3697 N N . LEU A 1 469 ? -5.440 -4.465 24.041 1.00 29.11 469 LEU A N 1
ATOM 3698 C CA . LEU A 1 469 ? -6.304 -3.360 24.482 1.00 29.11 469 LEU A CA 1
ATOM 3699 C C . LEU A 1 469 ? -7.257 -3.855 25.580 1.00 29.11 469 LEU A C 1
ATOM 3701 O O . LEU A 1 469 ? -8.390 -4.256 25.324 1.00 29.11 469 LEU A O 1
ATOM 3705 N N . THR A 1 470 ? -6.794 -3.816 26.829 1.00 26.02 470 THR A N 1
ATOM 3706 C CA . THR A 1 470 ? -7.679 -3.787 27.999 1.00 26.02 470 THR A CA 1
ATOM 3707 C C . THR A 1 470 ? -7.629 -2.408 28.642 1.00 26.02 470 THR A C 1
ATOM 3709 O O . THR A 1 470 ? -6.671 -2.075 29.328 1.00 26.02 470 THR A O 1
ATOM 3712 N N . HIS A 1 471 ? -8.694 -1.640 28.411 1.00 25.56 471 HIS A N 1
ATOM 3713 C CA . HIS A 1 471 ? -9.343 -0.736 29.363 1.00 25.56 471 HIS A CA 1
ATOM 3714 C C . HIS A 1 471 ? -8.425 0.036 30.337 1.00 25.56 471 HIS A C 1
ATOM 3716 O O . HIS A 1 471 ? -8.240 -0.349 31.490 1.00 25.56 471 HIS A O 1
ATOM 3722 N N . MET A 1 472 ? -7.974 1.218 29.919 1.00 22.53 472 MET A N 1
ATOM 3723 C CA . MET A 1 472 ? -7.689 2.324 30.835 1.00 22.53 472 MET A CA 1
ATOM 3724 C C . MET A 1 472 ? -8.629 3.471 30.465 1.00 22.53 472 MET A C 1
ATOM 3726 O O . MET A 1 472 ? -8.437 4.167 29.476 1.00 22.53 472 MET A O 1
ATOM 3730 N N . HIS A 1 473 ? -9.692 3.631 31.252 1.00 24.31 473 HIS A N 1
ATOM 3731 C CA . HIS A 1 473 ? -10.388 4.909 31.342 1.00 24.31 473 HIS A CA 1
ATOM 3732 C C . HIS A 1 473 ? -9.426 5.893 32.018 1.00 24.31 473 HIS A C 1
ATOM 3734 O O . HIS A 1 473 ? -9.218 5.785 33.224 1.00 24.31 473 HIS A O 1
ATOM 3740 N N . ASN A 1 474 ? -8.847 6.826 31.260 1.00 22.31 474 ASN A N 1
ATOM 3741 C CA . ASN A 1 474 ? -8.739 8.216 31.699 1.00 22.31 474 ASN A CA 1
ATOM 3742 C C . ASN A 1 474 ? -8.357 9.152 30.543 1.00 22.31 474 ASN A C 1
ATOM 3744 O O . ASN A 1 474 ? -7.494 8.835 29.732 1.00 22.31 474 ASN A O 1
ATOM 3748 N N . ASN A 1 475 ? -9.028 10.302 30.521 1.00 26.25 475 ASN A N 1
ATOM 3749 C CA . ASN A 1 475 ? -8.871 11.454 29.633 1.00 26.25 475 ASN A CA 1
ATOM 3750 C C . ASN A 1 475 ? -7.432 11.755 29.176 1.00 26.25 475 ASN A C 1
ATOM 3752 O O . ASN A 1 475 ? -6.597 12.118 30.003 1.00 26.25 475 ASN A O 1
ATOM 3756 N N . ASN A 1 476 ? -7.202 11.764 27.859 1.00 23.97 476 ASN A N 1
ATOM 3757 C CA . ASN A 1 476 ? -6.716 12.949 27.141 1.00 23.97 476 ASN A CA 1
ATOM 3758 C C . ASN A 1 476 ? -6.799 12.743 25.618 1.00 23.97 476 ASN A C 1
ATOM 3760 O O . ASN A 1 476 ? -6.368 11.717 25.099 1.00 23.97 476 ASN A O 1
ATOM 3764 N N . ASN A 1 477 ? -7.345 13.740 24.919 1.00 29.78 477 ASN A N 1
ATOM 3765 C CA . ASN A 1 477 ? -7.236 13.908 23.469 1.00 29.78 477 ASN A CA 1
ATOM 3766 C C . ASN A 1 477 ? -5.753 13.983 23.079 1.00 29.78 477 ASN A C 1
ATOM 3768 O O . ASN A 1 477 ? -5.098 14.949 23.457 1.00 29.78 477 ASN A O 1
ATOM 3772 N N . ASN A 1 478 ? -5.242 12.967 22.380 1.00 28.78 478 ASN A N 1
ATOM 3773 C CA . ASN A 1 478 ? -4.181 13.049 21.364 1.00 28.78 478 ASN A CA 1
ATOM 3774 C C . ASN A 1 478 ? -3.769 11.624 20.981 1.00 28.78 478 ASN A C 1
ATOM 3776 O O . ASN A 1 478 ? -2.927 11.017 21.634 1.00 28.78 478 ASN A O 1
ATOM 3780 N N . ASN A 1 479 ? -4.365 11.089 19.916 1.00 25.89 479 ASN A N 1
ATOM 3781 C CA . ASN A 1 479 ? -3.835 9.918 19.224 1.00 25.89 479 ASN A CA 1
ATOM 3782 C C . ASN A 1 479 ? -3.739 10.265 17.737 1.00 25.89 479 ASN A C 1
ATOM 3784 O O . ASN A 1 479 ? -4.734 10.252 17.014 1.00 25.89 479 ASN A O 1
ATOM 3788 N N . ASN A 1 480 ? -2.526 10.627 17.319 1.00 30.20 480 ASN A N 1
ATOM 3789 C CA . ASN A 1 480 ? -2.156 10.827 15.926 1.00 30.20 480 ASN A CA 1
ATOM 3790 C C . ASN A 1 480 ? -2.161 9.476 15.198 1.00 30.20 480 ASN A C 1
ATOM 3792 O O . ASN A 1 480 ? -1.377 8.578 15.503 1.00 30.20 480 ASN A O 1
ATOM 3796 N N . ASN A 1 481 ? -3.070 9.350 14.233 1.00 33.94 481 ASN A N 1
ATOM 3797 C CA . ASN A 1 481 ? -3.179 8.226 13.310 1.00 33.94 481 ASN A CA 1
ATOM 3798 C C . ASN A 1 481 ? -2.081 8.313 12.232 1.00 33.94 481 ASN A C 1
ATOM 3800 O O . ASN A 1 481 ? -2.273 8.981 11.214 1.00 33.94 481 ASN A O 1
ATOM 3804 N N . ASN A 1 482 ? -0.962 7.604 12.419 1.00 39.53 482 ASN A N 1
ATOM 3805 C CA . ASN A 1 482 ? 0.066 7.413 11.384 1.00 39.53 482 ASN A CA 1
ATOM 3806 C C . ASN A 1 482 ? -0.356 6.316 10.391 1.00 39.53 482 ASN A C 1
ATOM 3808 O O . ASN A 1 482 ? 0.088 5.170 10.458 1.00 39.53 482 ASN A O 1
ATOM 3812 N N . ILE A 1 483 ? -1.220 6.691 9.445 1.00 37.72 483 ILE A N 1
ATOM 3813 C CA . ILE A 1 483 ? -1.607 5.866 8.284 1.00 37.72 483 ILE A CA 1
ATOM 3814 C C . ILE A 1 483 ? -0.429 5.721 7.292 1.00 37.72 483 ILE A C 1
ATOM 3816 O O . ILE A 1 483 ? -0.341 4.732 6.563 1.00 37.72 483 ILE A O 1
ATOM 3820 N N . SER A 1 484 ? 0.506 6.679 7.274 1.00 38.53 484 SER A N 1
ATOM 3821 C CA . SER A 1 484 ? 1.683 6.693 6.393 1.00 38.53 484 SER A CA 1
ATOM 3822 C C . SER A 1 484 ? 2.751 5.670 6.802 1.00 38.53 484 SER A C 1
ATOM 3824 O O . SER A 1 484 ? 3.176 4.877 5.962 1.00 38.53 484 SER A O 1
ATOM 3826 N N . ASP A 1 485 ? 3.136 5.608 8.080 1.00 35.09 485 ASP A N 1
ATOM 3827 C CA . ASP A 1 485 ? 4.238 4.745 8.547 1.00 35.09 485 ASP A CA 1
ATOM 3828 C C . ASP A 1 485 ? 3.987 3.249 8.334 1.00 35.09 485 ASP A C 1
ATOM 3830 O O . ASP A 1 485 ? 4.923 2.479 8.090 1.00 35.09 485 ASP A O 1
ATOM 3834 N N . THR A 1 486 ? 2.723 2.829 8.390 1.00 42.25 486 THR A N 1
ATOM 3835 C CA . THR A 1 486 ? 2.338 1.427 8.196 1.00 42.25 486 THR A CA 1
ATOM 3836 C C . THR A 1 486 ? 2.194 1.029 6.732 1.00 42.25 486 THR A C 1
ATOM 3838 O O . THR A 1 486 ? 2.386 -0.141 6.412 1.00 42.25 486 THR A O 1
ATOM 3841 N N . CYS A 1 487 ? 1.980 1.983 5.820 1.00 40.19 487 CYS A N 1
ATOM 3842 C CA . CYS A 1 487 ? 1.966 1.706 4.381 1.00 40.19 487 CYS A CA 1
ATOM 3843 C C . CYS A 1 487 ? 3.374 1.691 3.748 1.00 40.19 487 CYS A C 1
ATOM 3845 O O . CYS A 1 487 ? 3.552 1.067 2.700 1.00 40.19 487 CYS A O 1
ATOM 3847 N N . ILE A 1 488 ? 4.351 2.390 4.349 1.00 40.16 488 ILE A N 1
ATOM 3848 C CA . ILE A 1 488 ? 5.601 2.826 3.690 1.00 40.16 488 ILE A CA 1
ATOM 3849 C C . ILE A 1 488 ? 6.820 1.933 3.990 1.00 40.16 488 ILE A C 1
ATOM 3851 O O . ILE A 1 488 ? 7.650 1.710 3.107 1.00 40.16 488 ILE A O 1
ATOM 3855 N N . ASN A 1 489 ? 6.948 1.370 5.194 1.00 36.28 489 ASN A N 1
ATOM 3856 C CA . ASN A 1 489 ? 8.224 0.764 5.611 1.00 36.28 489 ASN A CA 1
ATOM 3857 C C . ASN A 1 489 ? 8.433 -0.706 5.200 1.00 36.28 489 ASN A C 1
ATOM 3859 O O . ASN A 1 489 ? 9.557 -1.201 5.265 1.00 36.28 489 ASN A O 1
ATOM 3863 N N . GLN A 1 490 ? 7.396 -1.418 4.747 1.00 40.47 490 GLN A N 1
ATOM 3864 C CA . GLN A 1 490 ? 7.470 -2.883 4.610 1.00 40.47 490 GLN A CA 1
ATOM 3865 C C . GLN A 1 490 ? 7.736 -3.375 3.178 1.00 40.47 490 GLN A C 1
ATOM 3867 O O . GLN A 1 490 ? 8.496 -4.322 2.990 1.00 40.47 490 GLN A O 1
ATOM 3872 N N . VAL A 1 491 ? 7.240 -2.671 2.153 1.00 38.50 491 VAL A N 1
ATOM 3873 C CA . VAL A 1 491 ? 7.501 -3.012 0.735 1.00 38.50 491 VAL A CA 1
ATOM 3874 C C . VAL A 1 491 ? 8.953 -2.695 0.324 1.00 38.50 491 VAL A C 1
ATOM 3876 O O . VAL A 1 491 ? 9.517 -3.317 -0.583 1.00 38.50 491 VAL A O 1
ATOM 3879 N N . LYS A 1 492 ? 9.602 -1.758 1.029 1.00 36.56 492 LYS A N 1
ATOM 3880 C CA . LYS A 1 492 ? 10.968 -1.292 0.745 1.00 36.56 492 LYS A CA 1
ATOM 3881 C C . LYS A 1 492 ? 12.061 -2.312 1.045 1.00 36.56 492 LYS A C 1
ATOM 3883 O O . LYS A 1 492 ? 13.016 -2.381 0.276 1.00 36.56 492 LYS A O 1
ATOM 3888 N N . ALA A 1 493 ? 11.929 -3.111 2.104 1.00 32.47 493 ALA A N 1
ATOM 3889 C CA . ALA A 1 493 ? 12.953 -4.097 2.460 1.00 32.47 493 ALA A CA 1
ATOM 3890 C C . ALA A 1 493 ? 13.112 -5.196 1.391 1.00 32.47 493 ALA A C 1
ATOM 3892 O O . ALA A 1 493 ? 14.202 -5.728 1.236 1.00 32.47 493 ALA A O 1
ATOM 3893 N N . ALA A 1 494 ? 12.054 -5.479 0.619 1.00 33.69 494 ALA A N 1
ATOM 3894 C CA . ALA A 1 494 ? 12.050 -6.502 -0.430 1.00 33.69 494 ALA A CA 1
ATOM 3895 C C . ALA A 1 494 ? 12.314 -5.963 -1.851 1.00 33.69 494 ALA A C 1
ATOM 3897 O O . ALA A 1 494 ? 12.553 -6.748 -2.760 1.00 33.69 494 ALA A O 1
ATOM 3898 N N . SER A 1 495 ? 12.238 -4.642 -2.070 1.00 33.00 495 SER A N 1
ATOM 3899 C CA . SER A 1 495 ? 12.434 -4.024 -3.399 1.00 33.00 495 SER A CA 1
ATOM 3900 C C . SER A 1 495 ? 13.826 -3.399 -3.595 1.00 33.00 495 SER A C 1
ATOM 3902 O O . SER A 1 495 ? 14.144 -2.964 -4.703 1.00 33.00 495 SER A O 1
ATOM 3904 N N . LEU A 1 496 ? 14.618 -3.282 -2.519 1.00 30.52 496 LEU A N 1
ATOM 3905 C CA . LEU A 1 496 ? 15.949 -2.650 -2.497 1.00 30.52 496 LEU A CA 1
ATOM 3906 C C . LEU A 1 496 ? 17.117 -3.646 -2.343 1.00 30.52 496 LEU A C 1
ATOM 3908 O O . LEU A 1 496 ? 18.270 -3.213 -2.349 1.00 30.52 496 LEU A O 1
ATOM 3912 N N . SER A 1 497 ? 16.829 -4.943 -2.231 1.00 28.81 497 SER A N 1
ATOM 3913 C CA . SER A 1 497 ? 17.767 -6.058 -2.447 1.00 28.81 497 SER A CA 1
ATOM 3914 C C . SER A 1 497 ? 17.623 -6.581 -3.869 1.00 28.81 497 SER A C 1
ATOM 3916 O O . SER A 1 497 ? 18.660 -6.891 -4.496 1.00 28.81 497 SER A O 1
#

InterPro domains:
  IPR031738 JMY/WHAMM, middle domain [PF15871] (209-358)

Secondary structure (DSSP, 8-state):
-HHHHHHHHHGGG-------PPPPPPPP-TT-EEEEEEETTTTEEEEEEESSSEEEEEE-HHHHHHHHHHHHHH-GGGGGGS-S----SSHHHHHHHHHHHHHHHHHHHHHHHHHHHHHHHH------TTTS-HHHHHHHHHHHHHHHHHHHHHHHHHHHHHHHH-HHHHHHHHHHHHHHHHHHHHHHHHHHHHHHHHHHHHHHT---HHHHHHHHHHHHHHHHHHHHHHHHHHHHHHHHHHHHHHHTTT--GGGS-HHHHHHHHHHHHHHHHHHHHHHHHHHHHHHHHHHHHHHHS-TTS--HHHHHHHHHHHHHHHHHHHHHHHHHHHHHHHHHHHHTTSS-GGGGHHHHS--HHHHHHH-------HHHHHHHHHHHHHHHHHHHHHHHHHHHHHHT-SS----------------------PPPHHHHHHHHHHHHHHHHHHHHTT---PPPPP------TT----------------HHHHHHSSSHHHH--

pLDDT: mean 74.46, std 21.87, range [22.31, 96.12]

Sequence (497 aa):
MSAMVEARVQALLQAPSSPPRRVPMLPTSGGAQLNVDWEPQKKRFALSLQSKRSHRAQLSATELHAAHRDLRKAQPSLDELFPAKLAPRTCSEAQPVCAELKRYLKAVLEGCGATLVAWVFFSAEDVPYAELDPAVDDLQRRILEDELRRGREEMARVLEAKETLGLDTAYTMEDEVVTNISLALGELFNFRMSTFAEMHDLATGGRSTQWRERADSAQQSVDELTIVYHAACLELLGGQRDRMKRDLRALEFSRWSESQQNRFLKLSAFVSQERLRWMIAVRTNKRREYDRLAAGSSPKKQDRSLIEAKKEIYEHLLKILQEEENLLKKQKAIMEKIATGNADPEDFGDATEDVEELELIYGKRNLLNMSEVAVRLSSIYQRRAILRNKVQTCQNILNKGGFRDSSVSFTGRLSGDSSGCMSLATPSEEALEAARRNTLAALREYHRGGHGSVSATPMLRLDTTSRGLTHMHNNNNNNNNNISDTCINQVKAASLS

Radius of gyration: 27.35 Å; Cα contacts (8 Å, |Δi|>4): 417; chains: 1; bounding box: 53×72×90 Å

Nearest PDB structures (foldseek):
  8ga7-assembly1_A  TM=2.039E-01  e=4.956E-02  synthetic construct
  5nwk-assembly1_H  TM=2.220E-01  e=2.417E+00  Nicotiana tabacum
  8snb-assembly1_8F  TM=2.135E-01  e=2.317E+00  Strongylocentrotus purpuratus
  6ixg-assembly2_B  TM=2.252E-01  e=5.171E+00  Homo sapiens

Mean predicted aligned error: 13.7 Å